Protein AF-A0A4Y7NKG2-F1 (afdb_monomer_lite)

Radius of gyration: 45.67 Å; chains: 1; bounding box: 85×125×121 Å

Secondary structure (DSSP, 8-state):
-------SEEEEE-TTSSEEEEEEEPPGGGGS---HHHHHHHHHHHHHHTPPP----TTTTTSS-EEE--SSSSS-SSEEE--SSSTTTT-B-SSTTSTT-PPSSPPPTTS-------HHHHHHHHHHHHHHHT-HHHHHHTT---TT---SSEEE-GGGGG---HHHHHHHHHHTT-HHHHHHHHHT-EEPPGGGGGGT--EE----PEEEESS-SSHHHHHHTSTT-EEEEGGG--HHHHSGGG-----EEEEHHHHHHHHHHH--SSS--SSSTT--PPPPS-S---HHHHHT-HHHHTTPPPP-----PPPP---TTT-HHHHHHH-TTHHHHHHHHHHHHHHHHHHHHHHHHHHTT-PPP--------------------PPP--------------------------PPPPPPPPPPPPPPPPPPPPPPP----------------

Foldseek 3Di:
DAPDDDDQKDFAAELLRDGPPDIDGFAQLLVFDADLPLLLVVLVQVVLAPDDFDWDDPCFQVPADWAFPDDDPPDDRATFGDDDDDPRGRAGTQDCPGDRHDHDPTRDRPDPSHDDDDPVSQVSSLSNQNNLQQDPVLQVVVPQDCPPQPHGPAEYEQVLLQDAALVSVQSSCVSRVQVVRLVQQVVQKDFDPDPVCVVPNGIDTEAGEEEEEADHNRNQVNQVVRGNYHYDYLLGDDSCNSAPNSRGHHNYYYYPVSSNCVCLQQNHQVGGHVNDPPHHGDDDPDSYPPVVCVCPDPVNVVPDDDDDPDDDDDDDQDDCVVDVVSVCVVPVCVVVVVVVVVVVVVVVVVVVVVVVCVVVPPDDDDDDDDDDDDDDDDDDDDDDDDDDDDDDDDDDDDDDDDDDDDDDDDDDDDDDDDDDDDDDDDDDDDDDDDDDDDDDDDDDDDDDDDDDD

Structure (mmCIF, N/CA/C/O backbone):
data_AF-A0A4Y7NKG2-F1
#
_entry.id   AF-A0A4Y7NKG2-F1
#
loop_
_atom_site.group_PDB
_atom_site.id
_atom_site.type_symbol
_atom_site.label_atom_id
_atom_site.label_alt_id
_atom_site.label_comp_id
_atom_site.label_asym_id
_atom_site.label_entity_id
_atom_site.label_seq_id
_atom_site.pdbx_PDB_ins_code
_atom_site.Cartn_x
_atom_site.Cartn_y
_atom_site.Cartn_z
_atom_site.occupancy
_atom_site.B_iso_or_equiv
_atom_site.auth_seq_id
_atom_site.auth_comp_id
_atom_site.auth_asym_id
_atom_site.auth_atom_id
_atom_site.pdbx_PDB_model_num
ATOM 1 N N . MET A 1 1 ? -24.893 -8.792 -10.556 1.00 51.94 1 MET A N 1
ATOM 2 C CA . MET A 1 1 ? -24.171 -8.690 -9.262 1.00 51.94 1 MET A CA 1
ATOM 3 C C . MET A 1 1 ? -22.980 -9.637 -9.296 1.00 51.94 1 MET A C 1
ATOM 5 O O . MET A 1 1 ? -23.142 -10.726 -9.836 1.00 51.94 1 MET A O 1
ATOM 9 N N . SER A 1 2 ? -21.803 -9.256 -8.782 1.00 54.69 2 SER A N 1
ATOM 10 C CA . SER A 1 2 ? -20.696 -10.218 -8.658 1.00 54.69 2 SER A CA 1
ATOM 11 C C . SER A 1 2 ? -21.091 -11.324 -7.686 1.00 54.69 2 SER A C 1
ATOM 13 O O . SER A 1 2 ? -21.506 -11.067 -6.556 1.00 54.69 2 SER A O 1
ATOM 15 N N . LYS A 1 3 ? -20.939 -12.570 -8.122 1.00 62.66 3 LYS A N 1
ATOM 16 C CA . LYS A 1 3 ? -21.011 -13.767 -7.290 1.00 62.66 3 LYS A CA 1
ATOM 17 C C . LYS A 1 3 ? -19.651 -13.968 -6.611 1.00 62.66 3 LYS A C 1
ATOM 19 O O . LYS A 1 3 ? -18.990 -14.978 -6.822 1.00 62.66 3 LYS A O 1
ATOM 24 N N . VAL A 1 4 ? -19.201 -12.980 -5.832 1.00 64.69 4 VAL A N 1
ATOM 25 C CA . VAL A 1 4 ? -18.080 -13.206 -4.908 1.00 64.69 4 VAL A CA 1
ATOM 26 C C . VAL A 1 4 ? -18.600 -14.118 -3.801 1.00 64.69 4 VAL A C 1
ATOM 28 O O . VAL A 1 4 ? -19.585 -13.781 -3.139 1.00 64.69 4 VAL A O 1
ATOM 31 N N . VAL A 1 5 ? -17.957 -15.272 -3.622 1.00 65.31 5 VAL A N 1
ATOM 32 C CA . VAL A 1 5 ? -18.243 -16.187 -2.515 1.00 65.31 5 VAL A CA 1
ATOM 33 C C . VAL A 1 5 ? -17.792 -15.499 -1.232 1.00 65.31 5 VAL A C 1
ATOM 35 O O . VAL A 1 5 ? -16.602 -15.324 -0.993 1.00 65.31 5 VAL A O 1
ATOM 38 N N . ALA A 1 6 ? -18.753 -15.044 -0.437 1.00 71.50 6 ALA A N 1
ATOM 39 C CA . ALA A 1 6 ? -18.501 -14.425 0.853 1.00 71.50 6 ALA A CA 1
ATOM 40 C C . ALA A 1 6 ? -19.574 -14.884 1.837 1.00 71.50 6 ALA A C 1
ATOM 42 O O . ALA A 1 6 ? -20.732 -15.063 1.443 1.00 71.50 6 ALA A O 1
ATOM 43 N N . ARG A 1 7 ? -19.194 -15.056 3.107 1.00 74.38 7 ARG A N 1
ATOM 44 C CA . ARG A 1 7 ? -20.141 -15.413 4.166 1.00 74.38 7 ARG A CA 1
ATOM 45 C C . ARG A 1 7 ? -21.181 -14.291 4.289 1.00 74.38 7 ARG A C 1
ATOM 47 O O . ARG A 1 7 ? -20.794 -13.128 4.403 1.00 74.38 7 ARG A O 1
ATOM 54 N N . PRO A 1 8 ? -22.486 -14.589 4.188 1.00 83.75 8 PRO A N 1
ATOM 55 C CA . PRO A 1 8 ? -23.516 -13.553 4.211 1.00 83.75 8 PRO A CA 1
ATOM 56 C C . PRO A 1 8 ? -23.693 -12.937 5.604 1.00 83.75 8 PRO A C 1
ATOM 58 O O . PRO A 1 8 ? -24.026 -11.758 5.698 1.00 83.75 8 PRO A O 1
ATOM 61 N N . LEU A 1 9 ? -23.438 -13.718 6.655 1.00 91.62 9 LEU A N 1
ATOM 62 C CA . LEU A 1 9 ? -23.494 -13.321 8.057 1.00 91.62 9 LEU A CA 1
ATOM 63 C C . LEU A 1 9 ? -22.098 -13.463 8.668 1.00 91.62 9 LEU A C 1
ATOM 65 O O . LEU A 1 9 ? -21.391 -14.422 8.360 1.00 91.62 9 LEU A O 1
ATOM 69 N N . ILE A 1 10 ? -21.728 -12.503 9.508 1.00 93.19 10 ILE A N 1
ATOM 70 C CA . ILE A 1 10 ? -20.473 -12.456 10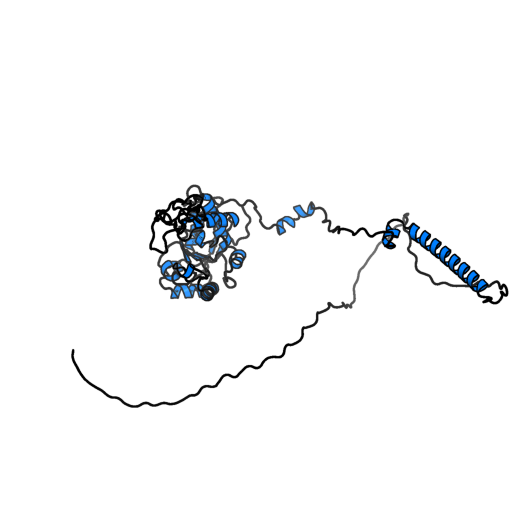.260 1.00 93.19 10 ILE A CA 1
ATOM 71 C C . ILE A 1 10 ? -20.814 -12.535 11.746 1.00 93.19 10 ILE A C 1
ATOM 73 O O . ILE A 1 10 ? -21.744 -11.855 12.193 1.00 93.19 10 ILE A O 1
ATOM 77 N N . SER A 1 11 ? -20.061 -13.320 12.512 1.00 94.88 11 SER A N 1
ATOM 78 C CA . SER A 1 11 ? -20.222 -13.389 13.963 1.00 94.88 11 SER A CA 1
ATOM 79 C C . SER A 1 11 ? -19.555 -12.193 14.645 1.00 94.88 11 SER A C 1
ATOM 81 O O . SER A 1 11 ? -18.452 -11.779 14.285 1.00 94.88 11 SER A O 1
ATOM 83 N N . VAL A 1 12 ? -20.218 -11.628 15.654 1.00 95.69 12 VAL A N 1
ATOM 84 C CA . VAL A 1 12 ? -19.619 -10.603 16.516 1.00 95.69 12 VAL A CA 1
ATOM 85 C C . VAL A 1 12 ? -18.913 -11.293 17.683 1.00 95.69 12 VAL A C 1
ATOM 87 O O . VAL A 1 12 ? -19.439 -12.233 18.277 1.00 95.69 12 VAL A O 1
ATOM 90 N N . TYR A 1 13 ? -17.702 -10.840 18.006 1.00 95.50 13 TYR A N 1
ATOM 91 C CA . TYR A 1 13 ? -16.922 -11.357 19.129 1.00 95.50 13 TYR A CA 1
ATOM 92 C C . TYR A 1 13 ? -16.987 -10.414 20.330 1.00 95.50 13 TYR A C 1
ATOM 94 O O . TYR A 1 13 ? -16.831 -9.195 20.203 1.00 95.50 13 TYR A O 1
ATOM 102 N N . ASN A 1 14 ? -17.184 -10.985 21.514 1.00 93.25 14 ASN A N 1
ATOM 103 C CA . ASN A 1 14 ? -17.139 -10.256 22.775 1.00 93.25 14 ASN A CA 1
ATOM 104 C C . ASN A 1 14 ? -15.682 -9.946 23.195 1.00 93.25 14 ASN A C 1
ATOM 106 O O . ASN A 1 14 ? -14.704 -10.384 22.584 1.00 93.25 14 ASN A O 1
ATOM 110 N N . GLU A 1 15 ? -15.511 -9.224 24.302 1.00 89.19 15 GLU A N 1
ATOM 111 C CA . GLU A 1 15 ? -14.191 -8.886 24.862 1.00 89.19 15 GLU A CA 1
ATOM 112 C C . GLU A 1 15 ? -13.377 -10.096 25.363 1.00 89.19 15 GLU A C 1
ATOM 114 O O . GLU A 1 15 ? -12.174 -9.997 25.643 1.00 89.19 15 GLU A O 1
ATOM 119 N N . LYS A 1 16 ? -14.039 -11.245 25.528 1.00 89.62 16 LYS A N 1
ATOM 120 C CA . LYS A 1 16 ? -13.424 -12.523 25.894 1.00 89.62 16 LYS A CA 1
ATOM 121 C C . LYS A 1 16 ? -12.975 -13.333 24.667 1.00 89.62 16 LYS A C 1
ATOM 123 O O . LYS A 1 16 ? -12.284 -14.326 24.850 1.00 89.62 16 LYS A O 1
ATOM 128 N N . ALA A 1 17 ? -13.238 -12.835 23.453 1.00 88.19 17 ALA A N 1
ATOM 129 C CA . ALA A 1 17 ? -13.019 -13.501 22.166 1.00 88.19 17 ALA A CA 1
ATOM 130 C C . ALA A 1 17 ? -13.901 -14.738 21.924 1.00 88.19 17 ALA A C 1
ATOM 132 O O . ALA A 1 17 ? -13.540 -15.626 21.155 1.00 88.19 17 ALA A O 1
ATOM 133 N N . GLU A 1 18 ? -15.084 -14.756 22.527 1.00 91.62 18 GLU A N 1
ATOM 134 C CA . GLU A 1 18 ? -16.147 -15.721 22.249 1.00 91.62 18 GLU A CA 1
ATOM 135 C C . GLU A 1 18 ? -17.194 -15.067 21.339 1.00 91.62 18 GLU A C 1
ATOM 137 O O . GLU A 1 18 ? -17.365 -13.842 21.357 1.00 91.62 18 GLU A O 1
ATOM 142 N N . ALA A 1 19 ? -17.905 -15.867 20.545 1.00 91.12 19 ALA A N 1
ATOM 143 C CA . ALA A 1 19 ? -19.021 -15.364 19.752 1.00 91.12 19 ALA A CA 1
ATOM 144 C C . ALA A 1 19 ? -20.130 -14.863 20.692 1.00 91.12 19 ALA A C 1
ATOM 146 O O . ALA A 1 19 ? -20.600 -15.606 21.548 1.00 91.12 19 ALA A O 1
ATOM 147 N N . SER A 1 20 ? -20.570 -13.613 20.538 1.00 88.12 20 SER A N 1
ATOM 148 C CA . SER A 1 20 ? -21.609 -13.010 21.388 1.00 88.12 20 SER A CA 1
ATOM 149 C C . SER A 1 20 ? -23.021 -13.531 21.106 1.00 88.12 20 SER A C 1
ATOM 151 O O . SER A 1 20 ? -23.968 -13.074 21.737 1.00 88.12 20 SER A O 1
ATOM 153 N N . GLY A 1 21 ? -23.187 -14.426 20.128 1.00 87.50 21 GLY A N 1
ATOM 154 C CA . GLY A 1 21 ? -24.488 -14.867 19.614 1.00 87.50 21 GLY A CA 1
ATOM 155 C C . GLY A 1 21 ? -25.137 -13.872 18.644 1.00 87.50 21 GLY A C 1
ATOM 156 O O . GLY A 1 21 ? -26.038 -14.244 17.900 1.00 87.50 21 GLY A O 1
ATOM 157 N N . THR A 1 22 ? -24.648 -12.630 18.582 1.00 92.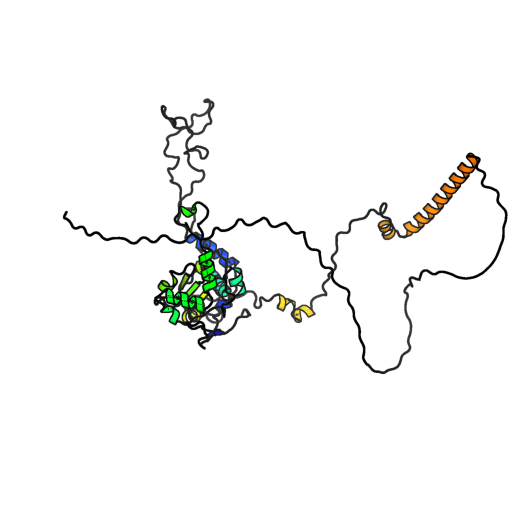44 22 THR A N 1
ATOM 158 C CA . THR A 1 22 ? -25.096 -11.635 17.605 1.00 92.44 22 THR A CA 1
ATOM 159 C C . THR A 1 22 ? -24.372 -11.809 16.270 1.00 92.44 22 THR A C 1
ATOM 161 O O . THR A 1 22 ? -23.159 -12.037 16.204 1.00 92.44 22 THR A O 1
ATOM 164 N N . THR A 1 23 ? -25.128 -11.696 15.180 1.00 93.62 23 THR A N 1
ATOM 165 C CA . THR A 1 23 ? -24.604 -11.780 13.813 1.00 93.62 23 THR A CA 1
ATOM 166 C C . THR A 1 23 ? -24.937 -10.523 13.033 1.00 93.62 23 THR A C 1
ATOM 168 O O . THR A 1 23 ? -26.054 -10.016 13.120 1.00 93.62 23 THR A O 1
ATOM 171 N N . VAL A 1 24 ? -23.997 -10.056 12.214 1.00 93.88 24 VAL A N 1
ATOM 172 C CA . VAL A 1 24 ? -24.190 -8.897 11.338 1.00 93.88 24 VAL A CA 1
ATOM 173 C C . VAL A 1 24 ? -24.104 -9.328 9.882 1.00 93.88 24 VAL A C 1
ATOM 175 O O . VAL A 1 24 ? -23.218 -10.088 9.492 1.00 93.88 24 VAL A O 1
ATOM 178 N N . GLN A 1 25 ? -25.008 -8.816 9.049 1.00 92.81 25 GLN A N 1
ATOM 179 C CA . GLN A 1 25 ? -24.950 -9.035 7.609 1.00 92.81 25 GLN A CA 1
ATOM 180 C C . GLN A 1 25 ? -23.698 -8.386 7.005 1.00 92.81 25 GLN A C 1
ATOM 182 O O . GLN A 1 25 ? -23.431 -7.204 7.227 1.00 92.81 25 GLN A O 1
ATOM 187 N N . LEU A 1 26 ? -22.967 -9.137 6.176 1.00 92.88 26 LEU A N 1
ATOM 188 C CA . LEU A 1 26 ? -21.794 -8.640 5.463 1.00 92.88 26 LEU A CA 1
ATOM 189 C C . LEU A 1 26 ? -22.171 -7.446 4.563 1.00 92.88 26 LEU A C 1
ATOM 191 O O . LEU A 1 26 ? -22.958 -7.612 3.621 1.00 92.88 26 LEU A O 1
ATOM 195 N N . PRO A 1 27 ? -21.577 -6.256 4.779 1.00 94.25 27 PRO A N 1
ATOM 196 C CA . PRO A 1 27 ? -21.833 -5.092 3.939 1.00 94.25 27 PRO A CA 1
ATOM 197 C C . PRO A 1 27 ? -21.472 -5.327 2.468 1.00 94.25 27 PRO A C 1
ATOM 199 O O . PRO A 1 27 ? -20.455 -5.952 2.153 1.00 94.25 27 PRO A O 1
ATOM 202 N N . ALA A 1 28 ? -22.252 -4.750 1.546 1.00 92.50 28 ALA A N 1
ATOM 203 C CA . ALA A 1 28 ? -22.070 -4.956 0.103 1.00 92.50 28 ALA A CA 1
ATOM 204 C C . ALA A 1 28 ? -20.674 -4.531 -0.399 1.00 92.50 28 ALA A C 1
ATOM 206 O O . ALA A 1 28 ? -20.153 -5.099 -1.358 1.00 92.50 28 ALA A O 1
ATOM 207 N N . ILE A 1 29 ? -20.030 -3.584 0.291 1.00 94.06 29 ILE A N 1
ATOM 208 C CA . ILE A 1 29 ? -18.673 -3.118 -0.018 1.00 94.06 29 ILE A CA 1
ATOM 209 C C . ILE A 1 29 ? -17.606 -4.209 0.046 1.00 94.06 29 ILE A C 1
ATOM 211 O O . ILE A 1 29 ? -16.628 -4.118 -0.690 1.00 94.06 29 ILE A O 1
ATOM 215 N N . PHE A 1 30 ? -17.794 -5.264 0.842 1.00 94.06 30 PHE A N 1
ATOM 216 C CA . PHE A 1 30 ? -16.844 -6.378 0.876 1.00 94.06 30 PHE A CA 1
ATOM 217 C C . PHE A 1 30 ? -16.880 -7.244 -0.388 1.00 94.06 30 PHE A C 1
ATOM 219 O O . PHE A 1 30 ? -15.928 -7.963 -0.669 1.00 94.06 30 PHE A O 1
ATOM 226 N N . LYS A 1 31 ? -17.951 -7.136 -1.181 1.00 92.06 31 LYS A N 1
ATOM 227 C CA . LYS A 1 31 ? -18.111 -7.819 -2.472 1.00 92.06 31 LYS A CA 1
ATOM 228 C C . LYS A 1 31 ? -17.727 -6.925 -3.664 1.00 92.06 31 LYS A C 1
ATOM 230 O O . LYS A 1 31 ? -17.873 -7.339 -4.817 1.00 92.06 31 LYS A O 1
ATOM 235 N N . ALA A 1 32 ? -17.266 -5.698 -3.404 1.00 92.94 32 ALA A N 1
ATOM 236 C CA . ALA A 1 32 ? -16.838 -4.763 -4.437 1.00 92.94 32 ALA A CA 1
ATOM 237 C C . ALA A 1 32 ? -15.616 -5.298 -5.215 1.00 92.94 32 ALA A C 1
ATOM 239 O O . ALA A 1 32 ? -14.788 -6.012 -4.647 1.00 92.94 32 ALA A O 1
ATOM 240 N N . PRO A 1 33 ? -15.459 -4.936 -6.502 1.00 94.12 33 PRO A N 1
ATOM 241 C CA . PRO A 1 33 ? -14.293 -5.329 -7.287 1.00 94.12 33 PRO A CA 1
ATOM 242 C C . PRO A 1 33 ? -12.985 -4.821 -6.664 1.00 94.12 33 PRO A C 1
ATOM 244 O O . PRO A 1 33 ? -12.843 -3.646 -6.302 1.00 94.12 33 PRO A O 1
ATOM 247 N N . ILE A 1 34 ? -11.997 -5.709 -6.577 1.00 95.38 34 ILE A N 1
ATOM 248 C CA . ILE A 1 34 ? -10.660 -5.388 -6.074 1.00 95.38 34 ILE A CA 1
ATOM 249 C C . ILE A 1 34 ? -9.783 -4.981 -7.259 1.00 95.38 34 ILE A C 1
ATOM 251 O O . ILE A 1 34 ? -9.402 -5.818 -8.071 1.00 95.38 34 ILE A O 1
ATOM 255 N N . ARG A 1 35 ? -9.453 -3.686 -7.349 1.00 96.06 35 ARG A N 1
ATOM 256 C CA . ARG A 1 35 ? -8.561 -3.125 -8.374 1.00 96.06 35 ARG A CA 1
ATOM 257 C C . ARG A 1 35 ? -7.248 -2.622 -7.766 1.00 96.06 35 ARG A C 1
ATOM 259 O O . ARG A 1 35 ? -7.181 -1.462 -7.342 1.00 96.06 35 ARG A O 1
ATOM 266 N N . PRO A 1 36 ? -6.207 -3.472 -7.674 1.00 96.62 36 PRO A N 1
ATOM 267 C CA . PRO A 1 36 ? -4.932 -3.088 -7.066 1.00 96.62 36 PRO A CA 1
ATOM 268 C C . PRO A 1 36 ? -4.213 -1.980 -7.849 1.00 96.62 36 PRO A C 1
ATOM 270 O O . PRO A 1 36 ? -3.510 -1.165 -7.260 1.00 96.62 36 PRO A O 1
ATOM 273 N N . ASP A 1 37 ? -4.442 -1.896 -9.157 1.00 97.50 37 ASP A N 1
ATOM 274 C CA . ASP A 1 37 ? -3.932 -0.855 -10.045 1.00 97.50 37 ASP A CA 1
ATOM 275 C C . ASP A 1 37 ? -4.480 0.541 -9.689 1.00 97.50 37 ASP A C 1
ATOM 277 O O . ASP A 1 37 ? -3.700 1.477 -9.494 1.00 97.50 37 ASP A O 1
ATOM 281 N N . ILE A 1 38 ? -5.802 0.676 -9.491 1.00 97.38 38 ILE A N 1
ATOM 282 C CA . ILE A 1 38 ? -6.415 1.931 -9.015 1.00 97.38 38 ILE A CA 1
ATOM 283 C C . ILE A 1 38 ? -5.901 2.270 -7.620 1.00 97.38 38 ILE A C 1
ATOM 285 O O . ILE A 1 38 ? -5.579 3.429 -7.349 1.00 97.38 38 ILE A O 1
ATOM 289 N N . VAL A 1 39 ? -5.833 1.282 -6.724 1.00 98.19 39 VAL A N 1
ATOM 290 C CA . VAL A 1 39 ? -5.363 1.501 -5.350 1.00 98.19 39 VAL A CA 1
ATOM 291 C C . VAL A 1 39 ? -3.943 2.053 -5.351 1.00 98.19 39 VAL A C 1
ATOM 293 O O . VAL A 1 39 ? -3.689 3.063 -4.693 1.00 98.19 39 VAL A O 1
ATOM 296 N N . ASN A 1 40 ? -3.039 1.445 -6.119 1.00 98.12 40 ASN A N 1
ATOM 297 C CA . ASN A 1 40 ? -1.657 1.891 -6.219 1.00 98.12 40 ASN A CA 1
ATOM 298 C C . ASN A 1 40 ? -1.558 3.298 -6.830 1.00 98.12 40 ASN A C 1
ATOM 300 O O . ASN A 1 40 ? -0.906 4.174 -6.256 1.00 98.12 40 ASN A O 1
ATOM 304 N N . PHE A 1 41 ? -2.275 3.551 -7.931 1.00 98.06 41 PHE A N 1
ATOM 305 C CA . PHE A 1 41 ? -2.319 4.865 -8.573 1.00 98.06 41 PHE A CA 1
ATOM 306 C C . PHE A 1 41 ? -2.778 5.953 -7.594 1.00 98.06 41 PHE A C 1
ATOM 308 O O . PHE A 1 41 ? -2.068 6.933 -7.359 1.00 98.06 41 PHE A O 1
ATOM 315 N N . VAL A 1 42 ? -3.933 5.766 -6.950 1.00 98.12 42 VAL A N 1
ATOM 316 C CA . VAL A 1 42 ? -4.480 6.739 -5.995 1.00 98.12 42 VAL A CA 1
ATOM 317 C C . VAL A 1 42 ? -3.554 6.903 -4.790 1.00 98.12 42 VAL A C 1
ATOM 319 O O . VAL A 1 42 ? -3.317 8.033 -4.357 1.00 98.12 42 VAL A O 1
ATOM 322 N N . HIS A 1 43 ? -2.990 5.814 -4.259 1.00 97.94 43 HIS A N 1
ATOM 323 C CA . HIS A 1 43 ? -2.056 5.866 -3.136 1.00 97.94 43 HIS A CA 1
ATOM 324 C C . HIS A 1 43 ? -0.814 6.705 -3.474 1.00 97.94 43 HIS A C 1
ATOM 326 O O . HIS A 1 43 ? -0.428 7.572 -2.683 1.00 97.94 43 HIS A O 1
ATOM 332 N N . GLN A 1 44 ? -0.225 6.514 -4.658 1.00 97.12 44 GLN A N 1
ATOM 333 C CA . GLN A 1 44 ? 0.921 7.295 -5.126 1.00 97.12 44 GLN A CA 1
ATOM 334 C C . GLN A 1 44 ? 0.586 8.792 -5.191 1.00 97.12 44 GLN A C 1
ATOM 336 O O . GLN A 1 44 ? 1.321 9.616 -4.636 1.00 97.12 44 GLN A O 1
ATOM 341 N N . GLN A 1 45 ? -0.553 9.150 -5.794 1.00 96.94 45 GLN A N 1
ATOM 342 C CA . GLN A 1 45 ? -0.996 10.544 -5.881 1.00 96.94 45 GLN A CA 1
ATOM 343 C C . GLN A 1 45 ? -1.257 11.150 -4.490 1.00 96.94 45 GLN A C 1
ATOM 345 O O . GLN A 1 45 ? -0.792 12.248 -4.182 1.00 96.94 45 GLN A O 1
ATOM 350 N N . MET A 1 46 ? -1.919 10.410 -3.593 1.00 96.56 46 MET A N 1
ATOM 351 C CA . MET A 1 46 ? -2.151 10.853 -2.214 1.00 96.56 46 MET A CA 1
ATOM 352 C C . MET A 1 46 ? -0.842 11.016 -1.432 1.00 96.56 46 MET A C 1
ATOM 354 O O . MET A 1 46 ? -0.741 11.899 -0.577 1.00 96.56 46 MET A O 1
ATOM 358 N N . SER A 1 47 ? 0.159 10.167 -1.677 1.00 95.94 47 SER A N 1
ATOM 359 C CA . SER A 1 47 ? 1.479 10.253 -1.041 1.00 95.94 47 SER A CA 1
ATOM 360 C C . SER A 1 47 ? 2.236 11.512 -1.460 1.00 95.94 47 SER A C 1
ATOM 362 O O . SER A 1 47 ? 2.916 12.119 -0.634 1.00 95.94 47 SER A O 1
ATOM 364 N N . MET A 1 48 ? 2.083 11.946 -2.714 1.00 96.06 48 MET A N 1
ATOM 365 C CA . MET A 1 48 ? 2.667 13.202 -3.187 1.00 96.06 48 MET A CA 1
ATOM 366 C C . MET A 1 48 ? 2.072 14.427 -2.476 1.00 96.06 48 MET A C 1
ATOM 368 O O . MET A 1 48 ? 2.813 15.347 -2.144 1.00 96.06 48 MET A O 1
ATOM 372 N N . ASN A 1 49 ? 0.785 14.388 -2.117 1.00 96.31 49 ASN A N 1
ATOM 373 C CA . ASN A 1 49 ? 0.103 15.507 -1.450 1.00 96.31 49 ASN A CA 1
ATOM 374 C C . ASN A 1 49 ? 0.571 15.781 -0.013 1.00 96.31 49 ASN A C 1
ATOM 376 O O . ASN A 1 49 ? 0.371 16.882 0.480 1.00 96.31 49 ASN A O 1
ATOM 380 N N . SER A 1 50 ? 1.195 14.810 0.664 1.00 93.50 50 SER A N 1
ATOM 381 C CA . SER A 1 50 ? 1.740 14.999 2.021 1.00 93.50 50 SER A CA 1
ATOM 382 C C . SER A 1 50 ? 3.198 15.467 2.038 1.00 93.50 50 SER A C 1
ATOM 384 O O . SER A 1 50 ? 3.838 15.439 3.085 1.00 93.50 50 SER A O 1
ATOM 386 N N . ARG A 1 51 ? 3.775 15.804 0.881 1.00 94.31 51 ARG A N 1
ATOM 387 C CA . ARG A 1 51 ? 5.166 16.258 0.799 1.00 94.31 51 ARG A CA 1
ATOM 388 C C . ARG A 1 51 ? 5.251 17.749 1.109 1.00 94.31 51 ARG A C 1
ATOM 390 O O . ARG A 1 51 ? 4.466 18.529 0.583 1.00 94.31 51 ARG A O 1
ATOM 397 N N . HIS A 1 52 ? 6.264 18.130 1.879 1.00 94.25 52 HIS A N 1
ATOM 398 C CA . HIS A 1 52 ? 6.652 19.529 2.028 1.00 94.25 52 HIS A CA 1
ATOM 399 C C . HIS A 1 52 ? 7.555 19.945 0.854 1.00 94.25 52 HIS A C 1
ATOM 401 O O . HIS A 1 52 ? 8.473 19.182 0.514 1.00 94.25 52 HIS A O 1
ATOM 407 N N . PRO A 1 53 ? 7.305 21.109 0.224 1.00 95.94 53 PRO A N 1
ATOM 408 C CA . PRO A 1 53 ? 8.206 21.682 -0.766 1.00 95.94 53 PRO A CA 1
ATOM 409 C C . PRO A 1 53 ? 9.612 21.877 -0.198 1.00 95.94 53 PRO A C 1
ATOM 411 O O . PRO A 1 53 ? 9.782 22.202 0.974 1.00 95.94 53 PRO A O 1
ATOM 414 N N . TYR A 1 54 ? 10.621 21.686 -1.039 1.00 96.00 54 TYR A N 1
ATOM 415 C CA . TYR A 1 54 ? 12.006 22.017 -0.722 1.00 96.00 54 TYR A CA 1
ATOM 416 C C . TYR A 1 54 ? 12.678 22.603 -1.960 1.00 96.00 54 TYR A C 1
ATOM 418 O O . TYR A 1 54 ? 12.397 22.183 -3.086 1.00 96.00 54 TYR A O 1
ATOM 426 N N . ALA A 1 55 ? 13.562 23.567 -1.737 1.00 97.25 55 ALA A N 1
ATOM 427 C CA . ALA A 1 55 ? 14.296 24.272 -2.772 1.00 97.25 55 ALA A CA 1
ATOM 428 C C . ALA A 1 55 ? 15.699 24.624 -2.267 1.00 97.25 55 ALA A C 1
ATOM 430 O O . ALA A 1 55 ? 15.952 24.608 -1.061 1.00 97.25 55 ALA A O 1
ATOM 431 N N . VAL A 1 56 ? 16.604 24.930 -3.194 1.00 96.31 56 VAL A N 1
ATOM 432 C CA . VAL A 1 56 ? 17.893 25.549 -2.862 1.00 96.31 56 VAL A CA 1
ATOM 433 C C . VAL A 1 56 ? 17.705 27.063 -2.800 1.00 96.31 56 VAL A C 1
ATOM 435 O O . VAL A 1 56 ? 16.780 27.587 -3.421 1.00 96.31 56 VAL A O 1
ATOM 438 N N . SER A 1 57 ? 18.569 27.765 -2.064 1.00 95.56 57 SER A N 1
ATOM 439 C CA . SER A 1 57 ? 18.547 29.232 -2.064 1.00 95.56 57 SER A CA 1
ATOM 440 C C . SER A 1 57 ? 18.782 29.758 -3.479 1.00 95.56 57 SER A C 1
ATOM 442 O O . SER A 1 57 ? 19.682 29.295 -4.178 1.00 95.56 57 SER A O 1
ATOM 444 N N . GLU A 1 58 ? 17.982 30.734 -3.898 1.00 93.44 58 GLU A N 1
ATOM 445 C CA . GLU A 1 58 ? 18.082 31.336 -5.228 1.00 93.44 58 GLU A CA 1
ATOM 446 C C . GLU A 1 58 ? 19.412 32.063 -5.447 1.00 93.44 58 GLU A C 1
ATOM 448 O O . GLU A 1 58 ? 19.972 32.016 -6.538 1.00 93.44 58 GLU A O 1
ATOM 453 N N . LYS A 1 59 ? 19.961 32.661 -4.385 1.00 94.25 59 LYS A N 1
ATOM 454 C CA . LYS A 1 59 ? 21.245 33.373 -4.419 1.00 94.25 59 LYS A CA 1
ATOM 455 C C . LYS A 1 59 ? 22.454 32.436 -4.285 1.00 94.25 59 LYS A C 1
ATOM 457 O O . LYS A 1 59 ? 23.593 32.897 -4.342 1.00 94.25 59 LYS A O 1
ATOM 462 N N . ALA A 1 60 ? 22.247 31.130 -4.089 1.00 94.81 60 ALA A N 1
ATOM 463 C CA . ALA A 1 60 ? 23.344 30.184 -3.902 1.00 94.81 60 ALA A CA 1
ATOM 464 C C . ALA A 1 60 ? 24.250 30.136 -5.140 1.00 94.81 60 ALA A C 1
ATOM 466 O O . ALA A 1 60 ? 23.784 29.933 -6.260 1.00 94.81 60 ALA A O 1
ATOM 467 N N . GLY A 1 61 ? 25.553 30.325 -4.928 1.00 93.69 61 GLY A N 1
ATOM 468 C CA . GLY A 1 61 ? 26.539 30.368 -6.006 1.00 93.69 61 GLY A CA 1
ATOM 469 C C . GLY A 1 61 ? 26.497 31.641 -6.855 1.00 93.69 61 GLY A C 1
ATOM 470 O O . GLY A 1 61 ? 27.278 31.721 -7.792 1.00 93.69 61 GLY A O 1
ATOM 471 N N . HIS A 1 62 ? 25.638 32.619 -6.528 1.00 93.88 62 HIS A N 1
ATOM 472 C CA . HIS A 1 62 ? 25.497 33.914 -7.214 1.00 93.88 62 HIS A CA 1
ATOM 473 C C . HIS A 1 62 ? 25.988 35.122 -6.408 1.00 93.88 62 HIS A C 1
ATOM 475 O O . HIS A 1 62 ? 26.015 36.231 -6.924 1.00 93.88 62 HIS A O 1
ATOM 481 N N . GLN A 1 63 ? 26.375 34.919 -5.150 1.00 93.69 63 GLN A N 1
ATOM 482 C CA . GLN A 1 63 ? 26.814 35.991 -4.248 1.00 93.69 63 GLN A CA 1
ATOM 483 C C . GLN A 1 63 ? 28.192 36.563 -4.610 1.00 93.69 63 GLN A C 1
ATOM 485 O O . GLN A 1 63 ? 28.527 37.666 -4.199 1.00 93.69 63 GLN A O 1
ATOM 490 N N . THR A 1 64 ? 29.012 35.801 -5.335 1.00 92.69 64 THR A N 1
ATOM 491 C CA . THR A 1 64 ? 30.378 36.195 -5.693 1.00 92.69 64 THR A CA 1
ATOM 492 C C . THR A 1 64 ? 30.371 37.024 -6.972 1.00 92.69 64 THR A C 1
ATOM 494 O O . THR A 1 64 ? 29.763 36.584 -7.942 1.00 92.69 64 THR A O 1
ATOM 497 N N . SER A 1 65 ? 31.064 38.166 -7.007 1.00 93.81 65 SER A N 1
ATOM 498 C CA . SER A 1 65 ? 31.322 38.902 -8.250 1.00 93.81 65 SER A CA 1
ATOM 499 C C . SER A 1 65 ? 32.449 38.222 -9.032 1.00 93.81 65 SER A C 1
ATOM 501 O O . SER A 1 65 ? 33.551 37.995 -8.523 1.00 93.81 65 SER A O 1
ATOM 503 N N . ALA A 1 66 ? 32.157 37.816 -10.264 1.00 94.81 66 ALA A N 1
ATOM 504 C CA . ALA A 1 66 ? 33.105 37.099 -11.101 1.00 94.81 66 ALA A CA 1
ATOM 505 C C . ALA A 1 66 ? 32.828 37.352 -12.579 1.00 94.81 66 ALA A C 1
ATOM 507 O O . ALA A 1 66 ? 31.683 37.324 -13.019 1.00 94.81 66 ALA A O 1
ATOM 508 N N . GLU A 1 67 ? 33.891 37.523 -13.352 1.00 93.94 67 GLU A N 1
ATOM 509 C CA . GLU A 1 67 ? 33.830 37.746 -14.796 1.00 93.94 67 GLU A CA 1
ATOM 510 C C . GLU A 1 67 ? 34.817 36.810 -15.488 1.00 93.94 67 GLU A C 1
ATOM 512 O O . GLU A 1 67 ? 35.809 36.374 -14.896 1.00 93.94 67 GLU A O 1
ATOM 517 N N . SER A 1 68 ? 34.520 36.428 -16.730 1.00 95.31 68 SER A N 1
ATOM 518 C CA . SER A 1 68 ? 35.452 35.607 -17.503 1.00 95.31 68 SER A CA 1
ATOM 519 C C . SER A 1 68 ? 36.634 36.459 -17.936 1.00 95.31 68 SER A C 1
ATOM 521 O O . SER A 1 68 ? 36.456 37.578 -18.403 1.00 95.31 68 SER A O 1
ATOM 523 N N . TRP A 1 69 ? 37.842 35.916 -17.828 1.00 92.88 69 TRP A N 1
ATOM 524 C CA . TRP A 1 69 ? 39.042 36.604 -18.302 1.00 92.88 69 TRP A CA 1
ATOM 525 C C . TRP A 1 69 ? 39.223 36.558 -19.826 1.00 92.88 69 TRP A C 1
ATOM 527 O O . TRP A 1 69 ? 40.203 37.102 -20.331 1.00 92.88 69 TRP A O 1
ATOM 537 N N . GLY A 1 70 ? 38.312 35.898 -20.549 1.00 91.94 70 GLY A N 1
ATOM 538 C CA . GLY A 1 70 ? 38.407 35.723 -21.995 1.00 91.94 70 GLY A CA 1
ATOM 539 C C . GLY A 1 70 ? 39.469 34.699 -22.404 1.00 91.94 70 GLY A C 1
ATOM 540 O O . GLY A 1 70 ? 39.816 33.785 -21.654 1.00 91.94 70 GLY A O 1
ATOM 541 N N . THR A 1 71 ? 39.939 34.807 -23.641 1.00 92.94 71 THR A N 1
ATOM 542 C CA . THR A 1 71 ? 41.022 33.985 -24.202 1.00 92.94 71 THR A CA 1
ATOM 543 C C . THR A 1 71 ? 42.403 34.569 -23.888 1.00 92.94 71 THR A C 1
ATOM 545 O O . THR A 1 71 ? 42.512 35.669 -23.359 1.00 92.94 71 THR A O 1
ATOM 548 N N . GLY A 1 72 ? 43.475 33.832 -24.202 1.00 92.06 72 GLY A N 1
ATOM 549 C CA . GLY A 1 72 ? 44.847 34.362 -24.142 1.00 92.06 72 GLY A CA 1
ATOM 550 C C . GLY A 1 72 ? 45.533 34.304 -22.773 1.00 92.06 72 GLY A C 1
ATOM 551 O O . GLY A 1 72 ? 46.635 34.813 -22.632 1.00 92.06 72 GLY A O 1
ATOM 552 N N . ARG A 1 73 ? 44.924 33.663 -21.763 1.00 86.88 73 ARG A N 1
ATOM 553 C CA . ARG A 1 73 ? 45.507 33.521 -20.411 1.00 86.88 73 ARG A CA 1
ATOM 554 C C . ARG A 1 73 ? 45.872 32.085 -20.015 1.00 86.88 73 ARG A C 1
ATOM 556 O O . ARG A 1 73 ? 45.977 31.811 -18.830 1.00 86.88 73 ARG A O 1
ATOM 563 N N . ALA A 1 74 ? 45.990 31.168 -20.984 1.00 93.06 74 ALA A N 1
ATOM 564 C CA . ALA A 1 74 ? 46.246 29.727 -20.776 1.00 93.06 74 ALA A CA 1
ATOM 565 C C . ALA A 1 74 ? 45.320 29.054 -19.734 1.00 93.06 74 ALA A C 1
ATOM 567 O O . ALA A 1 74 ? 45.683 28.096 -19.056 1.00 93.06 74 ALA A O 1
ATOM 568 N N . VAL A 1 75 ? 44.098 29.572 -19.589 1.00 91.81 75 VAL A N 1
ATOM 569 C CA . VAL A 1 75 ? 43.149 29.199 -18.541 1.00 91.81 75 VAL A CA 1
ATOM 570 C C . VAL A 1 75 ? 41.736 29.146 -19.138 1.00 91.81 75 VAL A C 1
ATOM 572 O O . VAL A 1 75 ? 41.395 29.924 -20.027 1.00 91.81 75 VAL A O 1
ATOM 575 N N . ALA A 1 76 ? 40.895 28.222 -18.657 1.00 93.12 76 ALA A N 1
ATOM 576 C CA . ALA A 1 76 ? 39.523 28.054 -19.146 1.00 93.12 76 ALA A CA 1
ATOM 577 C C . ALA A 1 76 ? 38.668 29.328 -18.988 1.00 93.12 76 ALA A C 1
ATOM 579 O O . ALA A 1 76 ? 38.747 30.008 -17.960 1.00 93.12 76 ALA A O 1
ATOM 580 N N . ARG A 1 77 ? 37.769 29.568 -19.957 1.00 95.50 77 ARG A N 1
ATOM 581 C CA . ARG A 1 77 ? 36.903 30.765 -20.097 1.00 95.50 77 ARG A CA 1
ATOM 582 C C . ARG A 1 77 ? 35.760 30.869 -19.067 1.00 95.50 77 ARG A C 1
ATOM 584 O O . ARG A 1 77 ? 34.775 31.567 -19.298 1.00 95.50 77 ARG A O 1
ATOM 591 N N . ILE A 1 78 ? 35.852 30.157 -17.949 1.00 95.75 78 ILE A N 1
ATOM 592 C CA . ILE A 1 78 ? 34.867 30.201 -16.861 1.00 95.75 78 ILE A CA 1
ATOM 593 C C . ILE A 1 78 ? 35.017 31.532 -16.098 1.00 95.75 78 ILE A C 1
ATOM 595 O O . ILE A 1 78 ? 36.153 31.970 -15.906 1.00 95.75 78 ILE A O 1
ATOM 599 N N . PRO A 1 79 ? 33.923 32.163 -15.626 1.00 96.19 79 PRO A N 1
ATOM 600 C CA . PRO A 1 79 ? 33.998 33.342 -14.765 1.00 96.19 79 PRO A CA 1
ATOM 601 C C . PRO A 1 79 ? 34.871 33.120 -13.527 1.00 96.19 79 PRO A C 1
ATOM 603 O O . PRO A 1 79 ? 34.743 32.095 -12.853 1.00 96.19 79 PRO A O 1
ATOM 606 N N . ARG A 1 80 ? 35.743 34.080 -13.208 1.00 95.31 80 ARG A N 1
ATOM 607 C CA . ARG A 1 80 ? 36.685 34.008 -12.083 1.00 95.31 80 ARG A CA 1
ATOM 608 C C . ARG A 1 80 ? 36.494 35.159 -11.113 1.00 95.31 80 ARG A C 1
ATOM 610 O O . ARG A 1 80 ? 36.181 36.277 -11.516 1.00 95.31 80 ARG A O 1
ATOM 617 N N . VAL A 1 81 ? 36.670 34.865 -9.826 1.00 95.81 81 VAL A N 1
ATOM 618 C CA . VAL A 1 81 ? 36.526 35.851 -8.744 1.00 95.81 81 VAL A CA 1
ATOM 619 C C . VAL A 1 81 ? 37.592 36.935 -8.884 1.00 95.81 81 VAL A C 1
ATOM 621 O O . VAL A 1 81 ? 38.775 36.620 -9.030 1.00 95.81 81 VAL A O 1
ATOM 624 N N . ARG A 1 82 ? 37.165 38.200 -8.842 1.00 92.75 82 ARG A N 1
ATOM 625 C CA . ARG A 1 82 ? 38.044 39.375 -8.945 1.00 92.75 82 ARG A CA 1
ATOM 626 C C . ARG A 1 82 ? 38.824 39.600 -7.637 1.00 92.75 82 ARG A C 1
ATOM 628 O O . ARG A 1 82 ? 38.417 39.122 -6.582 1.00 92.75 82 ARG A O 1
ATOM 635 N N . GLY A 1 83 ? 39.925 40.347 -7.711 1.00 91.81 83 GLY A N 1
ATOM 636 C CA . GLY A 1 83 ? 40.769 40.706 -6.562 1.00 91.81 83 GLY A CA 1
ATOM 637 C C . GLY A 1 83 ? 42.069 39.899 -6.466 1.00 91.81 83 GLY A C 1
ATOM 638 O O . GLY A 1 83 ? 42.407 39.134 -7.364 1.00 91.81 83 GLY A O 1
ATOM 639 N N . GLY A 1 84 ? 42.790 40.068 -5.356 1.00 93.56 84 GLY A N 1
ATOM 640 C CA . GLY A 1 84 ? 44.075 39.422 -5.051 1.00 93.56 84 GLY A CA 1
ATOM 641 C C . GLY A 1 84 ? 44.228 39.184 -3.544 1.00 93.56 84 GLY A C 1
ATOM 642 O O . GLY A 1 84 ? 43.323 39.517 -2.784 1.00 93.56 84 GLY A O 1
ATOM 643 N N . GLY A 1 85 ? 45.322 38.555 -3.109 1.00 92.69 85 GLY A N 1
ATOM 644 C CA . GLY A 1 85 ? 45.646 38.399 -1.679 1.00 92.69 85 GLY A CA 1
ATOM 645 C C . GLY A 1 85 ? 44.821 37.370 -0.891 1.00 92.69 85 GLY A C 1
ATOM 646 O O . GLY A 1 85 ? 45.047 37.199 0.300 1.00 92.69 85 GLY A O 1
ATOM 647 N N . THR A 1 86 ? 43.893 36.644 -1.527 1.00 94.25 86 THR A N 1
ATOM 648 C CA . THR A 1 86 ? 43.168 35.529 -0.892 1.00 94.25 86 THR A CA 1
ATOM 649 C C . THR A 1 86 ? 43.210 34.284 -1.766 1.00 94.25 86 THR A C 1
ATOM 651 O O . THR A 1 86 ? 43.206 34.375 -2.993 1.00 94.25 86 THR A O 1
ATOM 654 N N . HIS A 1 87 ? 43.141 33.100 -1.150 1.00 93.06 87 HIS A N 1
ATOM 655 C CA . HIS A 1 87 ? 43.059 31.831 -1.883 1.00 93.06 87 HIS A CA 1
ATOM 656 C C . HIS A 1 87 ? 41.810 31.708 -2.771 1.00 93.06 87 HIS A C 1
ATOM 658 O O . HIS A 1 87 ? 41.747 30.811 -3.611 1.00 93.06 87 HIS A O 1
ATOM 664 N N . ARG A 1 88 ? 40.794 32.562 -2.577 1.00 92.88 88 ARG A N 1
ATOM 665 C CA . ARG A 1 88 ? 39.556 32.548 -3.364 1.00 92.88 88 ARG A CA 1
ATOM 666 C C . ARG A 1 88 ? 39.675 33.347 -4.665 1.00 92.88 88 ARG A C 1
ATOM 668 O O . ARG A 1 88 ? 38.985 33.005 -5.629 1.00 92.88 88 ARG A O 1
ATOM 675 N N . SER A 1 89 ? 40.529 34.368 -4.704 1.00 93.50 89 SER A N 1
ATOM 676 C CA . SER A 1 89 ? 40.762 35.205 -5.884 1.00 93.50 89 SER A CA 1
ATOM 677 C C . SER A 1 89 ? 41.269 34.365 -7.065 1.00 93.50 89 SER A C 1
ATOM 679 O O . SER A 1 89 ? 42.073 33.452 -6.891 1.00 93.50 89 SER A O 1
ATOM 681 N N . GLY A 1 90 ? 40.757 34.613 -8.273 1.00 91.19 90 GLY A N 1
ATOM 682 C CA . GLY A 1 90 ? 41.131 33.867 -9.483 1.00 91.19 90 GLY A CA 1
ATOM 683 C C . GLY A 1 90 ? 40.520 32.463 -9.624 1.00 91.19 90 GLY A C 1
ATOM 684 O O . GLY A 1 90 ? 40.674 31.839 -10.677 1.00 91.19 90 GLY A O 1
ATOM 685 N N . GLN A 1 91 ? 39.783 31.950 -8.629 1.00 95.50 91 GLN A N 1
ATOM 686 C CA . GLN A 1 91 ? 39.071 30.669 -8.741 1.00 95.50 91 GLN A CA 1
ATOM 687 C C . GLN A 1 91 ? 37.804 30.778 -9.603 1.00 95.50 91 GLN A C 1
ATOM 689 O O . GLN A 1 91 ? 37.181 31.835 -9.679 1.00 95.50 91 GLN A O 1
ATOM 694 N N . GLY A 1 92 ? 37.386 29.662 -10.211 1.00 94.69 92 GLY A N 1
ATOM 695 C CA . GLY A 1 92 ? 36.141 29.584 -10.983 1.00 94.69 92 GLY A CA 1
ATOM 696 C C . GLY A 1 92 ? 34.883 29.782 -10.125 1.00 94.69 92 GLY A C 1
ATOM 697 O O . GLY A 1 92 ? 34.790 29.277 -8.999 1.00 94.69 92 GLY A O 1
ATOM 698 N N . ALA A 1 93 ? 33.901 30.494 -10.674 1.00 95.12 93 ALA A N 1
ATOM 699 C CA . ALA A 1 93 ? 32.631 30.839 -10.043 1.00 95.12 93 ALA A CA 1
ATOM 700 C C . ALA A 1 93 ? 31.445 30.645 -11.010 1.00 95.12 93 ALA A C 1
ATOM 702 O O . ALA A 1 93 ? 31.631 30.394 -12.199 1.00 95.12 93 ALA A O 1
ATOM 703 N N . TYR A 1 94 ? 30.220 30.745 -10.479 1.00 93.00 94 TYR A N 1
ATOM 704 C CA . TYR A 1 94 ? 28.919 30.555 -11.148 1.00 93.00 94 TYR A CA 1
ATOM 705 C C . TYR A 1 94 ? 28.639 29.180 -11.765 1.00 93.00 94 TYR A C 1
ATOM 707 O O . TYR A 1 94 ? 27.533 28.676 -11.591 1.00 93.00 94 TYR A O 1
ATOM 715 N N . GLY A 1 95 ? 29.587 28.568 -12.470 1.00 94.06 95 GLY A N 1
ATOM 716 C CA . GLY A 1 95 ? 29.390 27.313 -13.189 1.00 94.06 95 GLY A CA 1
ATOM 717 C C . GLY A 1 95 ? 29.032 26.135 -12.278 1.00 94.06 95 GLY A C 1
ATOM 718 O O . GLY A 1 95 ? 29.523 26.027 -11.155 1.00 94.06 95 GLY A O 1
ATOM 719 N N . ASN A 1 96 ? 28.211 25.210 -12.778 1.00 96.44 96 ASN A N 1
ATOM 720 C CA . ASN A 1 96 ? 27.828 23.981 -12.068 1.00 96.44 96 ASN A CA 1
ATOM 721 C C . ASN A 1 96 ? 28.974 22.972 -11.920 1.00 96.44 96 ASN A C 1
ATOM 723 O O . ASN A 1 96 ? 28.898 22.093 -11.066 1.00 96.44 96 ASN A O 1
ATOM 727 N N . MET A 1 97 ? 30.028 23.109 -12.726 1.00 95.94 97 MET A N 1
ATOM 728 C CA . MET A 1 97 ? 31.288 22.376 -12.583 1.00 95.94 97 MET A CA 1
ATOM 729 C C . MET A 1 97 ? 32.247 23.024 -11.573 1.00 95.94 97 MET A C 1
ATOM 731 O O . MET A 1 97 ? 33.260 22.426 -11.222 1.00 95.94 97 MET A O 1
ATOM 735 N N . CYS A 1 98 ? 31.962 24.243 -11.104 1.00 95.00 98 CYS A N 1
ATOM 736 C CA . CYS A 1 98 ? 32.835 24.974 -10.192 1.00 95.00 98 CYS A CA 1
ATOM 737 C C . CYS A 1 98 ? 32.494 24.679 -8.728 1.00 95.00 98 CYS A C 1
ATOM 739 O O . CYS A 1 98 ? 31.332 24.702 -8.315 1.00 95.00 98 CYS A O 1
ATOM 741 N N . ARG A 1 99 ? 33.523 24.501 -7.894 1.00 94.00 99 ARG A N 1
ATOM 742 C CA . ARG A 1 99 ? 33.365 24.422 -6.435 1.00 94.00 99 ARG A CA 1
ATOM 743 C C . ARG A 1 99 ? 32.795 25.740 -5.894 1.00 94.00 99 ARG A C 1
ATOM 745 O O . ARG A 1 99 ? 33.371 26.806 -6.106 1.00 94.00 99 ARG A O 1
ATOM 752 N N . GLY A 1 100 ? 31.671 25.656 -5.182 1.00 91.44 100 GLY A N 1
ATOM 753 C CA . GLY A 1 100 ? 30.950 26.826 -4.665 1.00 91.44 100 GLY A CA 1
ATOM 754 C C . GLY A 1 100 ? 30.129 27.589 -5.717 1.00 91.44 100 GLY A C 1
ATOM 755 O O . GLY A 1 100 ? 29.581 28.639 -5.395 1.00 91.44 100 GLY A O 1
ATOM 756 N N . GLY A 1 101 ? 30.040 27.085 -6.955 1.00 94.69 101 GLY A N 1
ATOM 757 C CA . GLY A 1 101 ? 29.134 27.597 -7.986 1.00 94.69 101 GLY A CA 1
ATOM 758 C C . GLY A 1 101 ? 27.683 27.143 -7.785 1.00 94.69 101 GLY A C 1
ATOM 759 O O . GLY A 1 101 ? 27.363 26.406 -6.847 1.00 94.69 101 GLY A O 1
ATOM 760 N N . ARG A 1 102 ? 26.777 27.587 -8.666 1.00 95.31 102 ARG A N 1
ATOM 761 C CA . ARG A 1 102 ? 25.356 27.203 -8.604 1.00 95.31 102 ARG A CA 1
ATOM 762 C C . ARG A 1 102 ? 25.133 25.851 -9.278 1.00 95.31 102 ARG A C 1
ATOM 764 O O . ARG A 1 102 ? 25.784 25.531 -10.265 1.00 95.31 102 ARG A O 1
ATOM 771 N N . MET A 1 103 ? 24.154 25.078 -8.817 1.00 95.88 103 MET A N 1
ATOM 772 C CA . MET A 1 103 ? 23.759 23.850 -9.520 1.00 95.88 103 MET A CA 1
ATOM 773 C C . MET A 1 103 ? 23.011 24.147 -10.827 1.00 95.88 103 MET A C 1
ATOM 775 O O . MET A 1 103 ? 22.291 25.141 -10.929 1.00 95.88 103 MET A O 1
ATOM 779 N N . PHE A 1 104 ? 23.129 23.250 -11.809 1.00 95.56 104 PHE A N 1
ATOM 780 C CA . PHE A 1 104 ? 22.274 23.276 -12.996 1.00 95.56 104 PHE A CA 1
ATOM 781 C C . PHE A 1 104 ? 20.832 22.908 -12.619 1.00 95.56 104 PHE A C 1
ATOM 783 O O . PHE A 1 104 ? 20.623 21.993 -11.823 1.00 95.56 104 PHE A O 1
ATOM 790 N N . ALA A 1 105 ? 19.855 23.624 -13.186 1.00 95.00 105 ALA A N 1
ATOM 791 C CA . ALA A 1 105 ? 18.424 23.456 -12.913 1.00 95.00 105 ALA A CA 1
ATOM 792 C C . ALA A 1 105 ? 18.098 23.362 -11.400 1.00 95.00 105 ALA A C 1
ATOM 794 O O . ALA A 1 105 ? 17.609 22.328 -10.928 1.00 95.00 105 ALA A O 1
ATOM 795 N N . PRO A 1 106 ? 18.373 24.429 -10.615 1.00 94.94 106 PRO A N 1
ATOM 796 C CA . PRO A 1 106 ? 18.167 24.408 -9.172 1.00 94.94 106 PRO A CA 1
ATOM 797 C C . PRO A 1 106 ? 16.715 24.087 -8.823 1.00 94.94 106 PRO A C 1
ATOM 799 O O . PRO A 1 106 ? 15.783 24.570 -9.466 1.00 94.94 106 PRO A O 1
ATOM 802 N N . THR A 1 107 ? 16.503 23.285 -7.777 1.00 95.38 107 THR A N 1
ATOM 803 C CA . THR A 1 107 ? 15.148 22.933 -7.333 1.00 95.38 107 THR A CA 1
ATOM 804 C C . THR A 1 107 ? 14.377 24.188 -6.946 1.00 95.38 107 THR A C 1
ATOM 806 O O . THR A 1 107 ? 14.804 24.910 -6.045 1.00 95.38 107 THR A O 1
ATOM 809 N N . LYS A 1 108 ? 13.239 24.417 -7.604 1.00 93.94 108 LYS A N 1
ATOM 810 C CA . LYS A 1 108 ? 12.360 25.564 -7.370 1.00 93.94 108 LYS A CA 1
ATOM 811 C C . LYS A 1 108 ? 11.162 25.197 -6.498 1.00 93.94 108 LYS A C 1
ATOM 813 O O . LYS A 1 108 ? 10.687 24.057 -6.508 1.00 93.94 108 LYS A O 1
ATOM 818 N N . ILE A 1 109 ? 10.652 26.191 -5.772 1.00 94.62 109 ILE A N 1
ATOM 819 C CA . ILE A 1 109 ? 9.527 26.032 -4.838 1.00 94.62 109 ILE A CA 1
ATOM 820 C C . ILE A 1 109 ? 8.247 25.644 -5.595 1.00 94.62 109 ILE A C 1
ATOM 822 O O . ILE A 1 109 ? 7.544 24.725 -5.172 1.00 94.62 109 ILE A O 1
ATOM 826 N N . TRP A 1 110 ? 8.009 26.253 -6.762 1.00 94.38 110 TRP A N 1
ATOM 827 C CA . TRP A 1 110 ? 6.822 26.053 -7.609 1.00 94.38 110 TRP A CA 1
ATOM 828 C C . TRP A 1 110 ? 6.803 24.735 -8.402 1.00 94.38 110 TRP A C 1
ATOM 830 O O . TRP A 1 110 ? 5.964 24.544 -9.284 1.00 94.38 110 TRP A O 1
ATOM 840 N N . ARG A 1 111 ? 7.697 23.781 -8.102 1.00 95.38 111 ARG A N 1
ATOM 841 C CA . ARG A 1 111 ? 7.559 22.409 -8.610 1.00 95.38 111 ARG A CA 1
ATOM 842 C C . ARG A 1 111 ? 6.159 21.889 -8.262 1.00 95.38 111 ARG A C 1
ATOM 844 O O . ARG A 1 111 ? 5.694 22.038 -7.139 1.00 95.38 111 ARG A O 1
ATOM 851 N N . ARG A 1 112 ? 5.486 21.206 -9.191 1.00 95.56 112 ARG A N 1
ATOM 852 C CA . ARG A 1 112 ? 4.161 20.622 -8.921 1.00 95.56 112 ARG A CA 1
ATOM 853 C C . ARG A 1 112 ? 4.257 19.422 -7.967 1.00 95.56 112 ARG A C 1
ATOM 855 O O . ARG A 1 112 ? 4.425 18.283 -8.404 1.00 95.56 112 ARG A O 1
ATOM 862 N N . TRP A 1 113 ? 4.167 19.686 -6.662 1.00 95.50 113 TRP A N 1
ATOM 863 C CA . TRP A 1 113 ? 4.219 18.672 -5.599 1.00 95.50 113 TRP A CA 1
ATOM 864 C C . TRP A 1 113 ? 2.899 17.925 -5.436 1.00 95.50 113 TRP A C 1
ATOM 866 O O . TRP A 1 113 ? 2.893 16.707 -5.287 1.00 95.50 113 TRP A O 1
ATOM 876 N N . GLN A 1 114 ? 1.791 18.663 -5.464 1.00 96.50 114 GLN A N 1
ATOM 877 C CA . GLN A 1 114 ? 0.459 18.140 -5.193 1.00 96.50 114 GLN A CA 1
ATOM 878 C C . GLN A 1 114 ? -0.261 17.731 -6.483 1.00 96.50 114 GLN A C 1
ATOM 880 O O . GLN A 1 114 ? -0.040 18.275 -7.570 1.00 96.50 114 GLN A O 1
ATOM 885 N N . ARG A 1 115 ? -1.144 16.745 -6.353 1.00 96.00 115 ARG A N 1
ATOM 886 C CA . ARG A 1 115 ? -1.911 16.131 -7.431 1.00 96.00 115 ARG A CA 1
ATOM 887 C C . ARG A 1 115 ? -3.377 16.037 -7.023 1.00 96.00 115 ARG A C 1
ATOM 889 O O . ARG A 1 115 ? -3.725 15.458 -5.988 1.00 96.00 115 ARG A O 1
ATOM 896 N N . LYS A 1 116 ? -4.242 16.625 -7.853 1.00 96.88 116 LYS A N 1
ATOM 897 C CA . LYS A 1 116 ? -5.696 16.472 -7.751 1.00 96.88 116 LYS A CA 1
ATOM 898 C C . LYS A 1 116 ? -6.050 15.050 -8.179 1.00 96.88 116 LYS A C 1
ATOM 900 O O . LYS A 1 116 ? -5.500 14.541 -9.148 1.00 96.88 116 LYS A O 1
ATOM 905 N N . ILE A 1 117 ? -6.942 14.414 -7.431 1.00 97.00 117 ILE A N 1
ATOM 906 C CA . ILE A 1 117 ? -7.409 13.053 -7.701 1.00 97.00 117 ILE A CA 1
ATOM 907 C C . ILE A 1 117 ? -8.926 13.100 -7.687 1.00 97.00 117 ILE A C 1
ATOM 909 O O . ILE A 1 117 ? -9.509 13.680 -6.762 1.00 97.00 117 ILE A O 1
ATOM 913 N N . ASN A 1 118 ? -9.543 12.459 -8.672 1.00 96.81 118 ASN A N 1
ATOM 914 C CA . ASN A 1 118 ? -10.989 12.407 -8.803 1.00 96.81 118 ASN A CA 1
ATOM 915 C C . ASN A 1 118 ? -11.617 11.742 -7.575 1.00 96.81 118 ASN A C 1
ATOM 917 O O . ASN A 1 118 ? -11.138 10.716 -7.082 1.00 96.81 118 ASN A O 1
ATOM 921 N N . VAL A 1 119 ? -12.710 12.323 -7.080 1.00 94.94 119 VAL A N 1
ATOM 922 C CA . VAL A 1 119 ? -13.390 11.846 -5.867 1.00 94.94 119 VAL A CA 1
ATOM 923 C C . VAL A 1 119 ? -13.860 10.401 -6.045 1.00 94.94 119 VAL A C 1
ATOM 925 O O . VAL A 1 119 ? -13.605 9.571 -5.174 1.00 94.94 119 VAL A O 1
ATOM 928 N N . ASN A 1 120 ? -14.435 10.066 -7.203 1.00 94.81 120 ASN A N 1
ATOM 929 C CA . ASN A 1 120 ? -14.877 8.702 -7.499 1.00 94.81 120 ASN A CA 1
ATOM 930 C C . ASN A 1 120 ? -13.718 7.701 -7.576 1.00 94.81 120 ASN A C 1
ATOM 932 O O . ASN A 1 120 ? -13.849 6.606 -7.042 1.00 94.81 120 ASN A O 1
ATOM 936 N N . GLN A 1 121 ? -12.551 8.078 -8.113 1.00 96.06 121 GLN A N 1
ATOM 937 C CA . GLN A 1 121 ? -11.367 7.205 -8.093 1.00 96.06 121 GLN A CA 1
ATOM 938 C C . GLN A 1 121 ? -10.870 6.948 -6.664 1.00 96.06 121 GLN A C 1
ATOM 940 O O . GLN A 1 121 ? -10.544 5.811 -6.323 1.00 96.06 121 GLN A O 1
ATOM 945 N N . LYS A 1 122 ? -10.866 7.973 -5.795 1.00 96.44 122 LYS A N 1
ATOM 946 C CA . LYS A 1 122 ? -10.535 7.788 -4.370 1.00 96.44 122 LYS A CA 1
ATOM 947 C C . LYS A 1 122 ? -11.507 6.830 -3.689 1.00 96.44 122 LYS A C 1
ATOM 949 O O . LYS A 1 122 ? -11.076 5.960 -2.938 1.00 96.44 122 LYS A O 1
ATOM 954 N N . ARG A 1 123 ? -12.810 7.000 -3.940 1.00 95.94 123 ARG A N 1
ATOM 955 C CA . ARG A 1 123 ? -13.862 6.150 -3.369 1.00 95.94 123 ARG A CA 1
ATOM 956 C C . ARG A 1 123 ? -13.748 4.708 -3.887 1.00 95.94 123 ARG A C 1
ATOM 958 O O . ARG A 1 123 ? -13.805 3.797 -3.070 1.00 95.94 123 ARG A O 1
ATOM 965 N N . TYR A 1 124 ? -13.458 4.510 -5.176 1.00 97.00 124 TYR A N 1
ATOM 966 C CA . TYR A 1 124 ? -13.198 3.194 -5.774 1.00 97.00 124 TYR A CA 1
ATOM 967 C C . TYR A 1 124 ? -12.017 2.493 -5.093 1.00 97.00 124 TYR A C 1
ATOM 969 O O . TYR A 1 124 ? -12.163 1.369 -4.619 1.00 97.00 124 TYR A O 1
ATOM 977 N N . ALA A 1 125 ? -10.868 3.172 -4.976 1.00 97.94 125 ALA A N 1
ATOM 978 C CA . ALA A 1 125 ? -9.686 2.626 -4.305 1.00 97.94 125 ALA A CA 1
ATOM 979 C C . ALA A 1 125 ? -9.994 2.193 -2.863 1.00 97.94 125 ALA A C 1
ATOM 981 O O . ALA A 1 125 ? -9.525 1.159 -2.393 1.00 97.94 125 ALA A O 1
ATOM 982 N N . LEU A 1 126 ? -10.805 2.984 -2.160 1.00 96.75 126 LEU A N 1
ATOM 983 C CA . LEU A 1 126 ? -11.209 2.705 -0.789 1.00 96.75 126 LEU A CA 1
ATOM 984 C C . LEU A 1 126 ? -12.126 1.472 -0.717 1.00 96.75 126 LEU A C 1
ATOM 986 O O . LEU A 1 126 ? -11.884 0.594 0.109 1.00 96.75 126 LEU A O 1
ATOM 990 N N . CYS A 1 127 ? -13.107 1.351 -1.619 1.00 96.25 127 CYS A N 1
ATOM 991 C CA . CYS A 1 127 ? -13.938 0.150 -1.745 1.00 96.25 127 CYS A CA 1
ATOM 992 C C . CYS A 1 127 ? -13.099 -1.103 -2.017 1.00 96.25 127 CYS A C 1
ATOM 994 O O . CYS A 1 127 ? -13.255 -2.093 -1.307 1.00 96.25 127 CYS A O 1
ATOM 996 N N . SER A 1 128 ? -12.161 -1.049 -2.968 1.00 97.00 128 SER A N 1
ATOM 997 C CA . SER A 1 128 ? -11.259 -2.172 -3.254 1.00 97.00 128 SER A CA 1
ATOM 998 C C . SER A 1 128 ? -10.385 -2.543 -2.051 1.00 97.00 128 SER A C 1
ATOM 1000 O O . SER A 1 128 ? -10.153 -3.724 -1.804 1.00 97.00 128 SER A O 1
ATOM 1002 N N . ALA A 1 129 ? -9.908 -1.558 -1.281 1.00 97.56 129 ALA A N 1
ATOM 1003 C CA . ALA A 1 129 ? -9.099 -1.809 -0.089 1.00 97.56 129 ALA A CA 1
ATOM 1004 C C . ALA A 1 129 ? -9.906 -2.448 1.057 1.00 97.56 129 ALA A C 1
ATOM 1006 O O . ALA A 1 129 ? -9.385 -3.337 1.729 1.00 97.56 129 ALA A O 1
ATOM 1007 N N . ILE A 1 130 ? -11.165 -2.035 1.263 1.00 96.44 130 ILE A N 1
ATOM 1008 C CA . ILE A 1 130 ? -12.066 -2.660 2.247 1.00 96.44 130 ILE A CA 1
ATOM 1009 C C . ILE A 1 130 ? -12.406 -4.088 1.822 1.00 96.44 130 ILE A C 1
ATOM 1011 O O . ILE A 1 130 ? -12.246 -5.000 2.630 1.00 96.44 130 ILE A O 1
ATOM 1015 N N . ALA A 1 131 ? -12.794 -4.303 0.563 1.00 95.19 131 ALA A N 1
ATOM 1016 C CA . ALA A 1 131 ? -13.084 -5.638 0.042 1.00 95.19 131 ALA A CA 1
ATOM 1017 C C . ALA A 1 131 ? -11.906 -6.595 0.245 1.00 95.19 131 ALA A C 1
ATOM 1019 O O . ALA A 1 131 ? -12.066 -7.676 0.804 1.00 95.19 131 ALA A O 1
ATOM 1020 N N . ALA A 1 132 ? -10.695 -6.146 -0.088 1.00 96.00 132 ALA A N 1
ATOM 1021 C CA . ALA A 1 132 ? -9.487 -6.932 0.117 1.00 96.00 132 ALA A CA 1
ATOM 1022 C C . ALA A 1 132 ? -9.165 -7.214 1.592 1.00 96.00 132 ALA A C 1
ATOM 1024 O O . ALA A 1 132 ? -8.510 -8.211 1.877 1.00 96.00 132 ALA A O 1
ATOM 1025 N N . SER A 1 133 ? -9.603 -6.363 2.529 1.00 95.38 133 SER A N 1
ATOM 1026 C CA . SER A 1 133 ? -9.424 -6.643 3.958 1.00 95.38 133 SER A CA 1
ATOM 1027 C C . SER A 1 133 ? -10.264 -7.839 4.412 1.00 95.38 133 SER A C 1
ATOM 1029 O O . SER A 1 133 ? -9.829 -8.560 5.290 1.00 95.38 133 SER A O 1
ATOM 1031 N N . GLY A 1 134 ? -11.409 -8.118 3.783 1.00 93.38 134 GLY A N 1
ATOM 1032 C CA . GLY A 1 134 ? -12.243 -9.277 4.122 1.00 93.38 134 GLY A CA 1
ATOM 1033 C C . GLY A 1 134 ? -11.708 -10.626 3.627 1.00 93.38 134 GLY A C 1
ATOM 1034 O O . GLY A 1 134 ? -12.268 -11.651 3.991 1.00 93.38 134 GLY A O 1
ATOM 1035 N N . ILE A 1 135 ? -10.653 -10.651 2.802 1.00 93.44 135 ILE A N 1
ATOM 1036 C CA . ILE A 1 135 ? -10.140 -11.876 2.170 1.00 93.44 135 ILE A CA 1
ATOM 1037 C C . ILE A 1 135 ? -8.860 -12.343 2.886 1.00 93.44 135 ILE A C 1
ATOM 1039 O O . ILE A 1 135 ? -7.822 -11.688 2.736 1.00 93.44 135 ILE A O 1
ATOM 1043 N N . PRO A 1 136 ? -8.876 -13.496 3.590 1.00 93.94 136 PRO A N 1
ATOM 1044 C CA . PRO A 1 136 ? -7.722 -13.992 4.347 1.00 93.94 136 PRO A CA 1
ATOM 1045 C C . PRO A 1 136 ? -6.446 -14.119 3.513 1.00 93.94 136 PRO A C 1
ATOM 1047 O O . PRO A 1 136 ? -5.392 -13.648 3.934 1.00 93.94 136 PRO A O 1
ATOM 1050 N N . ALA A 1 137 ? -6.545 -14.655 2.291 1.00 94.56 137 ALA A N 1
ATOM 1051 C CA . ALA A 1 137 ? -5.394 -14.839 1.405 1.00 94.56 137 ALA A CA 1
ATOM 1052 C C . ALA A 1 137 ? -4.667 -13.517 1.094 1.00 94.56 137 ALA A C 1
ATOM 1054 O O . ALA A 1 137 ? -3.438 -13.459 1.112 1.00 94.56 137 ALA A O 1
ATOM 1055 N N . LEU A 1 138 ? -5.409 -12.425 0.867 1.00 95.69 138 LEU A N 1
ATOM 1056 C CA . LEU A 1 138 ? -4.809 -11.115 0.605 1.00 95.69 138 LEU A CA 1
ATOM 1057 C C . LEU A 1 138 ? -4.165 -10.533 1.869 1.00 95.69 138 LEU A C 1
ATOM 1059 O O . LEU A 1 138 ? -3.079 -9.958 1.790 1.00 95.69 138 LEU A O 1
ATOM 1063 N N . VAL A 1 139 ? -4.786 -10.728 3.035 1.00 96.50 139 VAL A N 1
ATOM 1064 C CA . VAL A 1 139 ? -4.246 -10.270 4.324 1.00 96.50 139 VAL A CA 1
ATOM 1065 C C . VAL A 1 139 ? -2.960 -11.014 4.701 1.00 96.50 139 VAL A C 1
ATOM 1067 O O . VAL A 1 139 ? -1.970 -10.383 5.086 1.00 96.50 139 VAL A O 1
ATOM 1070 N N . MET A 1 140 ? -2.933 -12.333 4.500 1.00 95.81 140 MET A N 1
ATOM 1071 C CA . MET A 1 140 ? -1.741 -13.166 4.679 1.00 95.81 140 MET A CA 1
ATOM 1072 C C . MET A 1 140 ? -0.639 -12.802 3.682 1.00 95.81 140 MET A C 1
ATOM 1074 O O . MET A 1 140 ? 0.513 -12.655 4.085 1.00 95.81 140 MET A O 1
ATOM 1078 N N . SER A 1 141 ? -0.973 -12.564 2.405 1.00 95.50 141 SER A N 1
ATOM 1079 C CA . SER A 1 141 ? 0.021 -12.215 1.376 1.00 95.50 141 SER A CA 1
ATOM 1080 C C . SER A 1 141 ? 0.782 -10.920 1.683 1.00 95.50 141 SER A C 1
ATOM 1082 O O . SER A 1 141 ? 1.963 -10.789 1.367 1.00 95.50 141 SER A O 1
ATOM 1084 N N . LYS A 1 142 ? 0.135 -9.967 2.369 1.00 94.69 142 LYS A N 1
ATOM 1085 C CA . LYS A 1 142 ? 0.782 -8.742 2.858 1.00 94.69 142 LYS A CA 1
ATOM 1086 C C . LYS A 1 142 ? 1.778 -9.005 3.990 1.00 94.69 142 LYS A C 1
ATOM 1088 O O . LYS A 1 142 ? 2.658 -8.183 4.259 1.00 94.69 142 LYS A O 1
ATOM 1093 N N . GLY A 1 143 ? 1.634 -10.141 4.664 1.00 94.62 143 GLY A N 1
ATOM 1094 C CA . GLY A 1 143 ? 2.459 -10.561 5.779 1.00 94.62 143 GLY A CA 1
ATOM 1095 C C . GLY A 1 143 ? 1.871 -10.220 7.144 1.00 94.62 143 GLY A C 1
ATOM 1096 O O . GLY A 1 143 ? 2.656 -10.059 8.077 1.00 94.62 143 GLY A O 1
ATOM 1097 N N . HIS A 1 144 ? 0.551 -10.101 7.293 1.00 96.94 144 HIS A N 1
ATOM 1098 C CA . HIS A 1 144 ? -0.064 -10.152 8.624 1.00 96.94 144 HIS A CA 1
ATOM 1099 C C . HIS A 1 144 ? -0.140 -11.603 9.109 1.00 96.94 144 HIS A C 1
ATOM 1101 O O . HIS A 1 144 ? -0.407 -12.501 8.315 1.00 96.94 144 HIS A O 1
ATOM 1107 N N . VAL A 1 145 ? 0.122 -11.832 10.396 1.00 95.19 145 VAL A N 1
ATOM 1108 C CA . VAL A 1 145 ? 0.025 -13.171 11.006 1.00 95.19 145 VAL A CA 1
ATOM 1109 C C . VAL A 1 145 ? -1.391 -13.343 11.546 1.00 95.19 145 VAL A C 1
ATOM 1111 O O . VAL A 1 145 ? -1.717 -12.766 12.581 1.00 95.19 145 VAL A O 1
ATOM 1114 N N . ILE A 1 146 ? -2.236 -14.080 10.820 1.00 95.31 146 ILE A N 1
ATOM 1115 C CA . ILE A 1 146 ? -3.667 -14.244 11.140 1.00 95.31 146 ILE A CA 1
ATOM 1116 C C . ILE A 1 146 ? -4.098 -15.713 11.271 1.00 95.31 146 ILE A C 1
ATOM 1118 O O . ILE A 1 146 ? -5.288 -16.000 11.263 1.00 95.31 146 ILE A O 1
ATOM 1122 N N . ASP A 1 147 ? -3.149 -16.637 11.422 1.00 92.75 147 ASP A N 1
ATOM 1123 C CA . ASP A 1 147 ? -3.394 -18.089 11.375 1.00 92.75 147 ASP A CA 1
ATOM 1124 C C . ASP A 1 147 ? -4.361 -18.584 12.463 1.00 92.75 147 ASP A C 1
ATOM 1126 O O . ASP A 1 147 ? -5.093 -19.545 12.264 1.00 92.75 147 ASP A O 1
ATOM 1130 N N . GLN A 1 148 ? -4.374 -17.907 13.615 1.00 92.19 148 GLN A N 1
ATOM 1131 C CA . GLN A 1 148 ? -5.221 -18.236 14.769 1.00 92.19 148 GLN A CA 1
ATOM 1132 C C . GLN A 1 148 ? -6.432 -17.300 14.917 1.00 92.19 148 GLN A C 1
ATOM 1134 O O . GLN A 1 148 ? -7.159 -17.389 15.906 1.00 92.19 148 GLN A O 1
ATOM 1139 N N . VAL A 1 149 ? -6.627 -16.355 13.992 1.00 93.38 149 VAL A N 1
ATOM 1140 C CA . VAL A 1 149 ? -7.770 -15.432 14.033 1.00 93.38 149 VAL A CA 1
ATOM 1141 C C . VAL A 1 149 ? -9.021 -16.202 13.597 1.00 93.38 149 VAL A C 1
ATOM 1143 O O . VAL A 1 149 ? -8.975 -16.881 12.574 1.00 93.38 149 VAL A O 1
ATOM 1146 N N . PRO A 1 150 ? -10.140 -16.115 14.338 1.00 90.00 150 PRO A N 1
ATOM 1147 C CA . PRO A 1 150 ? -11.256 -17.036 14.142 1.00 90.00 150 PRO A CA 1
ATOM 1148 C C . PRO A 1 150 ? -12.071 -16.761 12.869 1.00 90.00 150 PRO A C 1
ATOM 1150 O O . PRO A 1 150 ? -12.575 -17.695 12.251 1.00 90.00 150 PRO A O 1
ATOM 1153 N N . GLU A 1 151 ? -12.196 -15.497 12.454 1.00 91.00 151 GLU A N 1
ATOM 1154 C CA . GLU A 1 151 ? -12.976 -15.103 11.277 1.00 91.00 151 GLU A CA 1
ATOM 1155 C C . GLU A 1 151 ? -12.404 -13.841 10.603 1.00 91.00 151 GLU A C 1
ATOM 1157 O O . GLU A 1 151 ? -11.808 -12.980 11.257 1.00 91.00 151 GLU A O 1
ATOM 1162 N N . MET A 1 152 ? -12.618 -13.714 9.284 1.00 91.00 152 MET A N 1
ATOM 1163 C CA . MET A 1 152 ? -12.384 -12.484 8.524 1.00 91.00 152 MET A CA 1
ATOM 1164 C C . MET A 1 152 ? -13.621 -12.124 7.680 1.00 91.00 152 MET A C 1
ATOM 1166 O O . MET A 1 152 ? -14.118 -12.993 6.961 1.00 91.00 152 MET A O 1
ATOM 1170 N N . PRO A 1 153 ? -14.094 -10.861 7.687 1.00 93.69 153 PRO A N 1
ATOM 1171 C CA . PRO A 1 153 ? -13.625 -9.725 8.491 1.00 93.69 153 PRO A CA 1
ATOM 1172 C C . PRO A 1 153 ? -13.897 -9.905 9.994 1.00 93.69 153 PRO A C 1
ATOM 1174 O O . PRO A 1 153 ? -14.978 -10.332 10.380 1.00 93.69 153 PRO A O 1
ATOM 1177 N N . LEU A 1 154 ? -12.931 -9.536 10.842 1.00 95.12 154 LEU A N 1
ATOM 1178 C CA . LEU A 1 154 ? -13.070 -9.656 12.296 1.00 95.12 154 LEU A CA 1
ATOM 1179 C C . LEU A 1 154 ? -13.924 -8.511 12.860 1.00 95.12 154 LEU A C 1
ATOM 1181 O O . LEU A 1 154 ? -13.555 -7.340 12.711 1.00 95.12 154 LEU A O 1
ATOM 1185 N N . VAL A 1 155 ? -15.025 -8.854 13.534 1.00 96.25 155 VAL A N 1
ATOM 1186 C CA . VAL A 1 155 ? -15.962 -7.900 14.148 1.00 96.25 155 VAL A CA 1
ATOM 1187 C C . VAL A 1 155 ? -16.011 -8.096 15.659 1.00 96.25 155 VAL A C 1
ATOM 1189 O O . VAL A 1 155 ? -16.171 -9.213 16.142 1.00 96.25 155 VAL A O 1
ATOM 1192 N N . VAL A 1 156 ? -15.887 -7.006 16.411 1.00 95.75 156 VAL A N 1
ATOM 1193 C CA . VAL A 1 156 ? -15.924 -6.993 17.878 1.00 95.75 156 VAL A CA 1
ATOM 1194 C C . VAL A 1 156 ? -17.086 -6.152 18.397 1.00 95.75 156 VAL A C 1
ATOM 1196 O O . VAL A 1 156 ? -17.504 -5.189 17.751 1.00 95.75 156 VAL A O 1
ATOM 1199 N N . SER A 1 157 ? -17.581 -6.493 19.585 1.00 95.94 157 SER A N 1
ATOM 1200 C CA . SER A 1 157 ? -18.664 -5.768 20.257 1.00 95.94 157 SER A CA 1
ATOM 1201 C C . SER A 1 157 ? -18.322 -4.295 20.499 1.00 95.94 157 SER A C 1
ATOM 1203 O O . SER A 1 157 ? -17.164 -3.950 20.757 1.00 95.94 157 SER A O 1
ATOM 1205 N N . ASP A 1 158 ? -19.337 -3.431 20.516 1.00 95.44 158 ASP A N 1
ATOM 1206 C CA . ASP A 1 158 ? -19.153 -1.984 20.678 1.00 95.44 158 ASP A CA 1
ATOM 1207 C C . ASP A 1 158 ? -18.559 -1.553 22.026 1.00 95.44 158 ASP A C 1
ATOM 1209 O O . ASP A 1 158 ? -17.959 -0.482 22.088 1.00 95.44 158 ASP A O 1
ATOM 1213 N N . LYS A 1 159 ? -18.588 -2.407 23.057 1.00 94.12 159 LYS A N 1
ATOM 1214 C CA . LYS A 1 159 ? -17.941 -2.146 24.358 1.00 94.12 159 LYS A CA 1
ATOM 1215 C C . LYS A 1 159 ? -16.446 -1.823 24.248 1.00 94.12 159 LYS A C 1
ATOM 1217 O O . LYS A 1 159 ? -15.902 -1.065 25.044 1.00 94.12 159 LYS A O 1
ATOM 1222 N N . VAL A 1 160 ? -15.776 -2.319 23.203 1.00 94.25 160 VAL A N 1
ATOM 1223 C CA . VAL A 1 160 ? -14.364 -2.003 22.923 1.00 94.25 160 VAL A CA 1
ATOM 1224 C C . VAL A 1 160 ? -14.144 -0.493 22.711 1.00 94.25 160 VAL A C 1
ATOM 1226 O O . VAL A 1 160 ? -13.039 0.002 22.941 1.00 94.25 160 VAL A O 1
ATOM 1229 N N . GLN A 1 161 ? -15.176 0.259 22.305 1.00 94.75 161 GLN A N 1
ATOM 1230 C CA . GLN A 1 161 ? -15.114 1.716 22.114 1.00 94.75 161 GLN A CA 1
ATOM 1231 C C . GLN A 1 161 ? -14.897 2.485 23.427 1.00 94.75 161 GLN A C 1
ATOM 1233 O O . GLN A 1 161 ? -14.275 3.551 23.406 1.00 94.75 161 GLN A O 1
ATOM 1238 N N . GLU A 1 162 ? -15.326 1.914 24.555 1.00 95.88 162 GLU A N 1
ATOM 1239 C CA . GLU A 1 162 ? -15.274 2.506 25.901 1.00 95.88 162 GLU A CA 1
ATOM 1240 C C . GLU A 1 162 ? -13.939 2.250 26.622 1.00 95.88 162 GLU A C 1
ATOM 1242 O O . GLU A 1 162 ? -13.718 2.689 27.753 1.00 95.88 162 GLU A O 1
ATOM 1247 N N . TYR A 1 163 ? -13.010 1.534 25.984 1.00 95.19 163 TYR A N 1
ATOM 1248 C CA . TYR A 1 163 ? -11.720 1.221 26.586 1.00 95.19 163 TYR A CA 1
ATOM 1249 C C . TYR A 1 163 ? -10.890 2.477 26.828 1.00 95.19 163 TYR A C 1
ATOM 1251 O O . TYR A 1 163 ? -10.490 3.172 25.898 1.00 95.19 163 TYR A O 1
ATOM 1259 N N . ASN A 1 164 ? -10.534 2.697 28.094 1.00 95.50 164 ASN A N 1
ATOM 1260 C CA . ASN A 1 164 ? -9.745 3.851 28.526 1.00 95.50 164 ASN A CA 1
ATOM 1261 C C . ASN A 1 164 ? -8.274 3.506 28.796 1.00 95.50 164 ASN A C 1
ATOM 1263 O O . ASN A 1 164 ? -7.402 4.373 28.723 1.00 95.50 164 ASN A O 1
ATOM 1267 N N . LYS A 1 165 ? -7.966 2.236 29.103 1.00 96.69 165 LYS A N 1
ATOM 1268 C CA . LYS A 1 165 ? -6.621 1.797 29.509 1.00 96.69 165 LYS A CA 1
ATOM 1269 C C . LYS A 1 165 ? -5.987 0.890 28.456 1.00 96.69 165 LYS A C 1
ATOM 1271 O O . LYS A 1 165 ? -6.590 -0.075 27.998 1.00 96.69 165 LYS A O 1
ATOM 1276 N N . THR A 1 166 ? -4.701 1.100 28.166 1.00 97.25 166 THR A N 1
ATOM 1277 C CA . THR A 1 166 ? -3.936 0.244 27.235 1.00 97.25 166 THR A CA 1
ATOM 1278 C C . THR A 1 166 ? -3.866 -1.214 27.696 1.00 97.25 166 THR A C 1
ATOM 1280 O O . THR A 1 166 ? -3.842 -2.115 26.864 1.00 97.25 166 THR A O 1
ATOM 1283 N N . LYS A 1 167 ? -3.901 -1.472 29.012 1.00 96.56 167 LYS A N 1
ATOM 1284 C CA . LYS A 1 167 ? -3.963 -2.839 29.557 1.00 96.56 167 LYS A CA 1
ATOM 1285 C C . LYS A 1 167 ? -5.174 -3.615 29.016 1.00 96.56 167 LYS A C 1
ATOM 1287 O O . LYS A 1 167 ? -5.005 -4.750 28.587 1.00 96.56 167 LYS A O 1
ATOM 1292 N N . GLN A 1 168 ? -6.353 -2.988 28.965 1.00 95.19 168 GLN A N 1
ATOM 1293 C CA . GLN A 1 168 ? -7.577 -3.601 28.428 1.00 95.19 168 GLN A CA 1
ATOM 1294 C C . GLN A 1 168 ? -7.425 -3.911 26.932 1.00 95.19 168 GLN A C 1
ATOM 1296 O O . GLN A 1 168 ? -7.666 -5.036 26.501 1.00 95.19 168 GLN A O 1
ATOM 1301 N N . ALA A 1 169 ? -6.906 -2.953 26.156 1.00 95.94 169 ALA A N 1
ATOM 1302 C CA . ALA A 1 169 ? -6.655 -3.127 24.724 1.00 95.94 169 ALA A CA 1
ATOM 1303 C C . ALA A 1 169 ? -5.669 -4.276 24.418 1.00 95.94 169 ALA A C 1
ATOM 1305 O O . ALA A 1 169 ? -5.886 -5.056 23.492 1.00 95.94 169 ALA A O 1
ATOM 1306 N N . VAL A 1 170 ? -4.601 -4.423 25.210 1.00 96.56 170 VAL A N 1
ATOM 1307 C CA . VAL A 1 170 ? -3.639 -5.530 25.065 1.00 96.56 170 VAL A CA 1
ATOM 1308 C C . VAL A 1 170 ? -4.286 -6.879 25.386 1.00 96.56 170 VAL A C 1
ATOM 1310 O O . VAL A 1 170 ? -4.055 -7.847 24.660 1.00 96.56 170 VAL A O 1
ATOM 1313 N N . VAL A 1 171 ? -5.100 -6.953 26.444 1.00 96.69 171 VAL A N 1
ATOM 1314 C CA . VAL A 1 171 ? -5.827 -8.179 26.813 1.00 96.69 171 VAL A CA 1
ATOM 1315 C C . VAL A 1 171 ? -6.769 -8.605 25.688 1.00 96.69 171 VAL A C 1
ATOM 1317 O O . VAL A 1 171 ? -6.735 -9.766 25.284 1.00 96.69 171 VAL A O 1
ATOM 1320 N N . LEU A 1 172 ? -7.525 -7.667 25.116 1.00 95.50 172 LEU A N 1
ATOM 1321 C CA . LEU A 1 172 ? -8.402 -7.938 23.978 1.00 95.50 172 LEU A CA 1
ATOM 1322 C C . LEU A 1 172 ? -7.629 -8.493 22.773 1.00 95.50 172 LEU A C 1
ATOM 1324 O O . LEU A 1 172 ? -7.986 -9.542 22.246 1.00 95.50 172 LEU A O 1
ATOM 1328 N N . LEU A 1 173 ? -6.539 -7.837 22.356 1.00 95.56 173 LEU A N 1
ATOM 1329 C CA . LEU A 1 173 ? -5.747 -8.284 21.201 1.00 95.56 173 LEU A CA 1
ATOM 1330 C C . LEU A 1 173 ? -5.131 -9.676 21.404 1.00 95.56 173 LEU A C 1
ATOM 1332 O O . LEU A 1 173 ? -4.978 -10.425 20.439 1.00 95.56 173 LEU A O 1
ATOM 1336 N N . ARG A 1 174 ? -4.776 -10.041 22.643 1.00 95.69 174 ARG A N 1
ATOM 1337 C CA . ARG A 1 174 ? -4.298 -11.393 22.976 1.00 95.69 174 ARG A C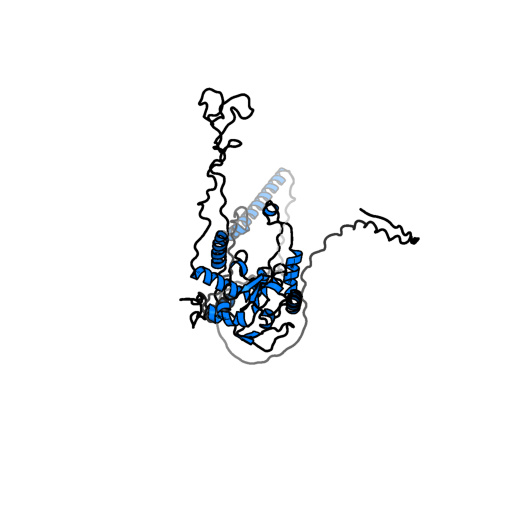A 1
ATOM 1338 C C . ARG A 1 174 ? -5.405 -12.432 22.858 1.00 95.69 174 ARG A C 1
ATOM 1340 O O . ARG A 1 174 ? -5.167 -13.491 22.283 1.00 95.69 174 ARG A O 1
ATOM 1347 N N . ARG A 1 175 ? -6.598 -12.119 23.365 1.00 95.06 175 ARG A N 1
ATOM 1348 C CA . ARG A 1 175 ? -7.764 -13.011 23.306 1.00 95.06 175 ARG A CA 1
ATOM 1349 C C . ARG A 1 175 ? -8.231 -13.236 21.870 1.00 95.06 175 ARG A C 1
ATOM 1351 O O . ARG A 1 175 ? -8.386 -14.378 21.465 1.00 95.06 175 ARG A O 1
ATOM 1358 N N . LEU A 1 176 ? -8.302 -12.173 21.066 1.00 94.44 176 LEU A N 1
ATOM 1359 C CA . LEU A 1 176 ? -8.637 -12.226 19.633 1.00 94.44 176 LEU A CA 1
ATOM 1360 C C . LEU A 1 176 ? -7.541 -12.854 18.752 1.00 94.44 176 LEU A C 1
ATOM 1362 O O . LEU A 1 176 ? -7.641 -12.813 17.529 1.00 94.44 176 LEU A O 1
ATOM 1366 N N . ARG A 1 177 ? -6.454 -13.363 19.351 1.00 94.81 177 ARG A N 1
ATOM 1367 C CA . ARG A 1 177 ? -5.290 -13.943 18.655 1.00 94.81 177 ARG A CA 1
ATOM 1368 C C . ARG A 1 177 ? -4.592 -12.993 17.665 1.00 94.81 177 ARG A C 1
ATOM 1370 O O . ARG A 1 177 ? -3.752 -13.416 16.882 1.00 94.81 177 ARG A O 1
ATOM 1377 N N . ALA A 1 178 ? -4.850 -11.689 17.771 1.00 95.06 178 ALA A N 1
ATOM 1378 C CA . ALA A 1 178 ? -4.227 -10.627 16.976 1.00 95.06 178 ALA A CA 1
ATOM 1379 C C . ALA A 1 178 ? -2.857 -10.174 17.527 1.00 95.06 178 ALA A C 1
ATOM 1381 O O . ALA A 1 178 ? -2.129 -9.413 16.885 1.00 95.06 178 ALA A O 1
ATOM 1382 N N . TRP A 1 179 ? -2.494 -10.602 18.741 1.00 96.19 179 TRP A N 1
ATOM 1383 C CA . TRP A 1 179 ? -1.255 -10.184 19.403 1.00 96.19 179 TRP A CA 1
ATOM 1384 C C . TRP A 1 179 ? 0.016 -10.701 18.720 1.00 96.19 179 TRP A C 1
ATOM 1386 O O . TRP A 1 179 ? 1.050 -10.040 18.794 1.00 96.19 179 TRP A O 1
ATOM 1396 N N . THR A 1 180 ? -0.049 -11.831 18.018 1.00 95.38 180 THR A N 1
ATOM 1397 C CA . THR A 1 180 ? 1.074 -12.381 17.238 1.00 95.38 180 THR A CA 1
ATOM 1398 C C . THR A 1 180 ? 1.535 -11.403 16.150 1.00 95.38 180 THR A C 1
ATOM 1400 O O . THR A 1 180 ? 2.738 -11.179 15.976 1.00 95.38 180 THR A O 1
ATOM 1403 N N . ASP A 1 181 ? 0.594 -10.717 15.492 1.00 96.06 181 ASP A N 1
ATOM 1404 C CA . ASP A 1 181 ? 0.886 -9.659 14.521 1.00 96.06 181 ASP A CA 1
ATOM 1405 C C . ASP A 1 181 ? 1.542 -8.435 15.189 1.00 96.06 181 ASP A C 1
ATOM 1407 O O . ASP A 1 181 ? 2.512 -7.867 14.682 1.00 96.06 181 ASP A O 1
ATOM 1411 N N . VAL A 1 182 ? 1.101 -8.070 16.396 1.00 96.50 182 VAL A N 1
ATOM 1412 C CA . VAL A 1 182 ? 1.728 -6.994 17.185 1.00 96.50 182 VAL A CA 1
ATOM 1413 C C . VAL A 1 182 ? 3.141 -7.382 17.641 1.00 96.50 182 VAL A C 1
ATOM 1415 O O . VAL A 1 182 ? 4.069 -6.577 17.540 1.00 96.50 182 VAL A O 1
ATOM 1418 N N . GLN A 1 183 ? 3.364 -8.623 18.080 1.00 96.00 183 GLN A N 1
ATOM 1419 C CA . GLN A 1 183 ? 4.697 -9.130 18.434 1.00 96.00 183 GLN A CA 1
ATOM 1420 C C . GLN A 1 183 ? 5.662 -9.061 17.245 1.00 96.00 183 GLN A C 1
ATOM 1422 O O . GLN A 1 183 ? 6.827 -8.688 17.409 1.00 96.00 183 GLN A O 1
ATOM 1427 N N . LYS A 1 184 ? 5.179 -9.343 16.029 1.00 96.25 184 LYS A N 1
ATOM 1428 C CA . LYS A 1 184 ? 5.950 -9.149 14.796 1.00 96.25 184 LYS A CA 1
ATOM 1429 C C . LYS A 1 184 ? 6.350 -7.687 14.594 1.00 96.25 184 LYS A C 1
ATOM 1431 O O . LYS A 1 184 ? 7.480 -7.422 14.173 1.00 96.25 184 LYS A O 1
ATOM 1436 N N . VAL A 1 185 ? 5.479 -6.732 14.926 1.00 97.31 185 VAL A N 1
ATOM 1437 C CA . VAL A 1 185 ? 5.829 -5.303 14.898 1.00 97.31 185 VAL A CA 1
ATOM 1438 C C . VAL A 1 185 ? 6.946 -4.990 15.892 1.00 97.31 185 VAL A C 1
ATOM 1440 O O . VAL A 1 185 ? 7.928 -4.360 15.488 1.00 97.31 185 VAL A O 1
ATOM 1443 N N . TYR A 1 186 ? 6.849 -5.460 17.141 1.00 96.69 186 TYR A N 1
ATOM 1444 C CA . TYR A 1 186 ? 7.896 -5.275 18.155 1.00 96.69 186 TYR A CA 1
ATOM 1445 C C . TYR A 1 186 ? 9.258 -5.788 17.668 1.00 96.69 186 TYR A C 1
ATOM 1447 O O . TYR A 1 186 ? 10.223 -5.023 17.653 1.00 96.69 186 TYR A O 1
ATOM 1455 N N . LYS A 1 187 ? 9.316 -7.035 17.176 1.00 96.69 187 LYS A N 1
ATOM 1456 C CA . LYS A 1 187 ? 10.546 -7.658 16.649 1.00 96.69 187 LYS A CA 1
ATOM 1457 C C . LYS A 1 187 ? 11.112 -6.927 15.425 1.00 96.69 187 LYS A C 1
ATOM 1459 O O . LYS A 1 187 ? 12.313 -6.925 15.195 1.00 96.69 187 LYS A O 1
ATOM 1464 N N . SER A 1 188 ? 10.260 -6.279 14.627 1.00 96.88 188 SER A N 1
ATOM 1465 C CA . SER A 1 188 ? 10.679 -5.582 13.401 1.00 96.88 188 SER A CA 1
ATOM 1466 C C . SER A 1 188 ? 11.304 -4.199 13.619 1.00 96.88 188 SER A C 1
ATOM 1468 O O . SER A 1 188 ? 11.778 -3.583 12.658 1.00 96.88 188 SER A O 1
ATOM 1470 N N . ARG A 1 189 ? 11.254 -3.663 14.846 1.00 95.75 189 ARG A N 1
ATOM 1471 C CA . ARG A 1 189 ? 11.695 -2.297 15.132 1.00 95.75 189 ARG A CA 1
ATOM 1472 C C . ARG A 1 189 ? 13.214 -2.198 15.003 1.00 95.75 189 ARG A C 1
ATOM 1474 O O . ARG A 1 189 ? 13.953 -2.703 15.834 1.00 95.75 189 ARG A O 1
ATOM 1481 N N . ARG A 1 190 ? 13.676 -1.457 13.996 1.00 96.38 190 ARG A N 1
ATOM 1482 C CA . ARG A 1 190 ? 15.106 -1.240 13.719 1.00 96.38 190 ARG A CA 1
ATOM 1483 C C . ARG A 1 190 ? 15.425 0.219 13.415 1.00 96.38 190 ARG A C 1
ATOM 1485 O O . ARG A 1 190 ? 14.529 1.022 13.129 1.00 96.38 190 ARG A O 1
ATOM 1492 N N . PHE A 1 191 ? 16.705 0.578 13.477 1.00 96.50 191 PHE A N 1
ATOM 1493 C CA . PHE A 1 191 ? 17.171 1.889 13.027 1.00 96.50 191 PHE A CA 1
ATOM 1494 C C . PHE A 1 191 ? 17.058 2.013 11.504 1.00 96.50 191 PHE A C 1
ATOM 1496 O O . PHE A 1 191 ? 17.333 1.072 10.763 1.00 96.50 191 PHE A O 1
ATOM 1503 N N . ARG A 1 192 ? 16.641 3.189 11.025 1.00 97.12 192 ARG A N 1
ATOM 1504 C CA . ARG A 1 192 ? 16.533 3.472 9.592 1.00 97.12 192 ARG A CA 1
ATOM 1505 C C . ARG A 1 192 ? 17.932 3.578 8.983 1.00 97.12 192 ARG A C 1
ATOM 1507 O O . ARG A 1 192 ? 18.762 4.338 9.481 1.00 97.12 192 ARG A O 1
ATOM 1514 N N . ALA A 1 193 ? 18.164 2.872 7.882 1.00 96.38 193 ALA A N 1
ATOM 1515 C CA . ALA A 1 193 ? 19.386 3.019 7.100 1.00 96.38 193 ALA A CA 1
ATOM 1516 C C . ALA A 1 193 ? 19.456 4.398 6.404 1.00 96.38 193 ALA A C 1
ATOM 1518 O O . ALA A 1 193 ? 18.433 4.992 6.046 1.00 96.38 193 ALA A O 1
ATOM 1519 N N . GLY A 1 194 ? 20.673 4.913 6.212 1.00 96.44 194 GLY A N 1
ATOM 1520 C CA . GLY A 1 194 ? 20.942 6.170 5.506 1.00 96.44 194 GLY A CA 1
ATOM 1521 C C . GLY A 1 194 ? 20.656 7.458 6.297 1.00 96.44 194 GLY A C 1
ATOM 1522 O O . GLY A 1 194 ? 20.526 7.468 7.524 1.00 96.44 194 GLY A O 1
ATOM 1523 N N . LYS A 1 195 ? 20.538 8.580 5.569 1.00 96.31 195 LYS A N 1
ATOM 1524 C CA . LYS A 1 195 ? 20.436 9.953 6.120 1.00 96.31 195 LYS A CA 1
ATOM 1525 C C . LYS A 1 195 ? 19.094 10.281 6.794 1.00 96.31 195 LYS A C 1
ATOM 1527 O O . LYS A 1 195 ? 18.905 11.379 7.310 1.00 96.31 195 LYS A O 1
ATOM 1532 N N . GLY A 1 196 ? 18.138 9.350 6.806 1.00 96.56 196 GLY A N 1
ATOM 1533 C CA . GLY A 1 196 ? 16.834 9.552 7.449 1.00 96.56 196 GLY A CA 1
ATOM 1534 C C . GLY A 1 196 ? 16.928 9.734 8.968 1.00 96.56 196 GLY A C 1
ATOM 1535 O O . GLY A 1 196 ? 16.094 10.432 9.544 1.00 96.56 196 GLY A O 1
ATOM 1536 N N . LYS A 1 197 ? 17.969 9.169 9.601 1.00 96.38 197 LYS A N 1
ATOM 1537 C CA . LYS A 1 197 ? 18.216 9.291 11.047 1.00 96.38 197 LYS A CA 1
ATOM 1538 C C . LYS A 1 197 ? 18.370 10.745 11.495 1.00 96.38 197 LYS A C 1
ATOM 1540 O O . LYS A 1 197 ? 17.754 11.117 12.483 1.00 96.38 197 LYS A O 1
ATOM 1545 N N . MET A 1 198 ? 19.089 11.555 10.713 1.00 97.25 198 MET A N 1
ATOM 1546 C CA . MET A 1 198 ? 19.299 12.991 10.960 1.00 97.25 198 MET A CA 1
ATOM 1547 C C . MET A 1 198 ? 18.044 13.844 10.715 1.00 97.25 198 MET A C 1
ATOM 1549 O O . MET A 1 198 ? 18.003 15.004 11.091 1.00 97.25 198 MET A O 1
ATOM 1553 N N . ARG A 1 199 ? 17.011 13.296 10.061 1.00 96.12 199 ARG A N 1
ATOM 1554 C CA . ARG A 1 199 ? 15.790 14.022 9.667 1.00 96.12 199 ARG A CA 1
ATOM 1555 C C . ARG A 1 199 ? 14.574 13.560 10.471 1.00 96.12 199 ARG A C 1
ATOM 1557 O O . ARG A 1 199 ? 13.525 13.306 9.876 1.00 96.12 199 ARG A O 1
ATOM 1564 N N . ASN A 1 200 ? 14.754 13.323 11.772 1.00 96.62 200 ASN A N 1
ATOM 1565 C CA . ASN A 1 200 ? 13.722 12.869 12.718 1.00 96.62 200 ASN A CA 1
ATOM 1566 C C . ASN A 1 200 ? 12.979 11.580 12.311 1.00 96.62 200 ASN A C 1
ATOM 1568 O O . ASN A 1 200 ? 11.870 11.307 12.759 1.00 96.62 200 ASN A O 1
ATOM 1572 N N . ARG A 1 201 ? 13.595 10.735 11.472 1.00 96.50 201 ARG A N 1
ATOM 1573 C CA . ARG A 1 201 ? 13.036 9.453 10.997 1.00 96.50 201 ARG A CA 1
ATOM 1574 C C . ARG A 1 201 ? 13.941 8.289 11.389 1.00 96.50 201 ARG A C 1
ATOM 1576 O O . ARG A 1 201 ? 14.272 7.436 10.566 1.00 96.50 201 ARG A O 1
ATOM 1583 N N . ARG A 1 202 ? 14.374 8.282 12.655 1.00 96.38 202 ARG A N 1
ATOM 1584 C CA . ARG A 1 202 ? 15.429 7.398 13.180 1.00 96.38 202 ARG A CA 1
ATOM 1585 C C . ARG A 1 202 ? 15.057 5.916 13.210 1.00 96.38 202 ARG A C 1
ATOM 1587 O O . ARG A 1 202 ? 15.941 5.090 13.004 1.00 96.38 202 ARG A O 1
ATOM 1594 N N . ARG A 1 203 ? 13.791 5.563 13.445 1.00 95.81 203 ARG A N 1
ATOM 1595 C CA . ARG A 1 203 ? 13.335 4.165 13.547 1.00 95.81 203 ARG A CA 1
ATOM 1596 C C . ARG A 1 203 ? 12.303 3.817 12.475 1.00 95.81 203 ARG A C 1
ATOM 1598 O O . ARG A 1 203 ? 11.593 4.688 11.975 1.00 95.81 203 ARG A O 1
ATOM 1605 N N . THR A 1 204 ? 12.245 2.537 12.130 1.00 95.75 204 THR A N 1
ATOM 1606 C CA . THR A 1 204 ? 11.229 1.936 11.258 1.00 95.75 204 THR A CA 1
ATOM 1607 C C . THR A 1 204 ? 10.699 0.665 11.891 1.00 95.75 204 THR A C 1
ATOM 1609 O O . THR A 1 204 ? 11.475 -0.104 12.455 1.00 95.75 204 THR A O 1
ATOM 1612 N N . ASN A 1 205 ? 9.405 0.433 11.753 1.00 95.38 205 ASN A N 1
ATOM 1613 C CA . ASN A 1 205 ? 8.691 -0.743 12.227 1.00 95.38 205 ASN A CA 1
ATOM 1614 C C . ASN A 1 205 ? 7.643 -1.146 11.182 1.00 95.38 205 ASN A C 1
ATOM 1616 O O . ASN A 1 205 ? 7.253 -0.331 10.342 1.00 95.38 205 ASN A O 1
ATOM 1620 N N . LYS A 1 206 ? 7.207 -2.406 11.222 1.00 95.94 206 LYS A N 1
ATOM 1621 C CA . LYS A 1 206 ? 6.065 -2.880 10.433 1.00 95.94 206 LYS A CA 1
ATOM 1622 C C . LYS A 1 206 ? 4.759 -2.272 10.962 1.00 95.94 206 LYS A C 1
ATOM 1624 O O . LYS A 1 206 ? 4.697 -1.798 12.097 1.00 95.94 206 LYS A O 1
ATOM 1629 N N . LEU A 1 207 ? 3.733 -2.275 10.119 1.00 96.12 207 LEU A N 1
ATOM 1630 C CA . LEU A 1 207 ? 2.372 -1.908 10.503 1.00 96.12 207 LEU A CA 1
ATOM 1631 C C . LEU A 1 207 ? 1.634 -3.166 10.953 1.00 96.12 207 LEU A C 1
ATOM 1633 O O . LEU A 1 207 ? 1.783 -4.208 10.322 1.00 96.12 207 LEU A O 1
ATOM 1637 N N . GLY A 1 208 ? 0.869 -3.047 12.031 1.00 95.88 208 GLY A N 1
ATOM 1638 C CA . GLY A 1 208 ? 0.033 -4.112 12.573 1.00 95.88 208 GLY A CA 1
ATOM 1639 C C . GLY A 1 208 ? -1.451 -3.883 12.258 1.00 95.88 208 GLY A C 1
ATOM 1640 O O . GLY A 1 208 ? -1.769 -3.206 11.260 1.00 95.88 208 GLY A O 1
ATOM 1641 N N . PRO A 1 209 ? -2.358 -4.398 13.110 1.00 96.69 209 PRO A N 1
ATOM 1642 C CA . PRO A 1 209 ? -3.793 -4.322 12.876 1.00 96.69 209 PRO A CA 1
ATOM 1643 C C . PRO A 1 209 ? -4.303 -2.878 12.860 1.00 96.69 209 PRO A C 1
ATOM 1645 O O . PRO A 1 209 ? -3.788 -1.990 13.546 1.00 96.69 209 PRO A O 1
ATOM 1648 N N . LEU A 1 210 ? -5.336 -2.648 12.056 1.00 97.44 210 LEU A N 1
ATOM 1649 C CA . LEU A 1 210 ? -6.084 -1.398 11.998 1.00 97.44 210 LEU A CA 1
ATOM 1650 C C . LEU A 1 210 ? -7.422 -1.583 12.721 1.00 97.44 210 LEU A C 1
ATOM 1652 O O . LEU A 1 210 ? -8.248 -2.367 12.269 1.00 97.44 210 LEU A O 1
ATOM 1656 N N . VAL A 1 211 ? -7.649 -0.854 13.810 1.00 97.19 211 VAL A N 1
ATOM 1657 C CA . VAL A 1 211 ? -8.921 -0.869 14.545 1.00 97.19 211 VAL A CA 1
ATOM 1658 C C . VAL A 1 211 ? -9.835 0.215 13.979 1.00 97.19 211 VAL A C 1
ATOM 1660 O O . VAL A 1 211 ? -9.471 1.395 13.956 1.00 97.19 211 VAL A O 1
ATOM 1663 N N . ILE A 1 212 ? -11.012 -0.179 13.496 1.00 97.88 212 ILE A N 1
ATOM 1664 C CA . ILE A 1 212 ? -11.987 0.717 12.878 1.00 97.88 212 ILE A CA 1
ATOM 1665 C C . ILE A 1 212 ? -13.227 0.816 13.757 1.00 97.88 212 ILE A C 1
ATOM 1667 O O . ILE A 1 212 ? -13.875 -0.189 14.035 1.00 97.88 212 ILE A O 1
ATOM 1671 N N . TYR A 1 213 ? -13.555 2.041 14.162 1.00 97.12 213 TYR A N 1
ATOM 1672 C CA . TYR A 1 213 ? -14.611 2.333 15.130 1.00 97.12 213 TYR A CA 1
ATOM 1673 C C . TYR A 1 213 ? -15.619 3.362 14.595 1.00 97.12 213 TYR A C 1
ATOM 1675 O O . TYR A 1 213 ? -15.333 4.115 13.653 1.00 97.12 213 TYR A O 1
ATOM 1683 N N . ALA A 1 214 ? -16.810 3.408 15.199 1.00 96.06 214 ALA A N 1
ATOM 1684 C CA . ALA A 1 214 ? -17.850 4.374 14.849 1.00 96.06 214 ALA A CA 1
ATOM 1685 C C . ALA A 1 214 ? -17.750 5.664 15.675 1.00 96.06 214 ALA A C 1
ATOM 1687 O O . ALA A 1 214 ? -17.666 6.751 15.093 1.00 96.06 214 ALA A O 1
ATOM 1688 N N . LYS A 1 215 ? -17.721 5.544 17.008 1.00 95.00 215 LYS A N 1
ATOM 1689 C CA . LYS A 1 215 ? -17.608 6.647 17.971 1.00 95.00 215 LYS A CA 1
ATOM 1690 C C . LYS A 1 215 ? -16.336 6.477 18.810 1.00 95.00 215 LYS A C 1
ATOM 1692 O O . LYS A 1 215 ? -15.887 5.364 19.055 1.00 95.00 215 LYS A O 1
ATOM 1697 N N . ASP A 1 216 ? -15.713 7.585 19.200 1.00 94.00 216 ASP A N 1
ATOM 1698 C CA . ASP A 1 216 ? -14.543 7.548 20.084 1.00 94.00 216 ASP A CA 1
ATOM 1699 C C . ASP A 1 216 ? -14.984 7.869 21.512 1.00 94.00 216 ASP A C 1
ATOM 1701 O O . ASP A 1 216 ? -15.309 9.018 21.799 1.00 94.00 216 ASP A O 1
ATOM 1705 N N . GLN A 1 217 ? -15.020 6.860 22.383 1.00 94.31 217 GLN A N 1
ATOM 1706 C CA . GLN A 1 217 ? -15.332 7.009 23.812 1.00 94.31 217 GLN A CA 1
ATOM 1707 C C . GLN A 1 217 ? -14.093 6.795 24.703 1.00 94.31 217 GLN A C 1
ATOM 1709 O O . GLN A 1 217 ? -14.219 6.677 25.915 1.00 94.31 217 GLN A O 1
ATOM 1714 N N . GLY A 1 218 ? -12.888 6.752 24.120 1.00 93.44 218 GLY A N 1
ATOM 1715 C CA . GLY A 1 218 ? -11.645 6.438 24.838 1.00 93.44 218 GLY A CA 1
ATOM 1716 C C . GLY A 1 218 ? -10.713 5.513 24.053 1.00 93.44 218 GLY A C 1
ATOM 1717 O O . GLY A 1 218 ? -9.490 5.568 24.235 1.00 93.44 218 GLY A O 1
ATOM 1718 N N . LEU A 1 219 ? -11.270 4.744 23.108 1.00 94.38 219 LEU A N 1
ATOM 1719 C CA . LEU A 1 219 ? -10.568 3.754 22.286 1.00 94.38 219 LEU A CA 1
ATOM 1720 C C . LEU A 1 219 ? -9.274 4.298 21.673 1.00 94.38 219 LEU A C 1
ATOM 1722 O O . LEU A 1 219 ? -8.221 3.663 21.787 1.00 94.38 219 LEU A O 1
ATOM 1726 N N . THR A 1 220 ? -9.288 5.492 21.072 1.00 95.31 220 THR A N 1
ATOM 1727 C CA . THR A 1 220 ? -8.075 6.020 20.426 1.00 95.31 220 THR A CA 1
ATOM 1728 C C . THR A 1 220 ? -6.927 6.183 21.427 1.00 95.31 220 THR A C 1
ATOM 1730 O O . THR A 1 220 ? -5.776 5.891 21.098 1.00 95.31 220 THR A O 1
ATOM 1733 N N . LYS A 1 221 ? -7.216 6.604 22.666 1.00 95.56 221 LYS A N 1
ATOM 1734 C CA . LYS A 1 221 ? -6.204 6.756 23.724 1.00 95.56 221 LYS A CA 1
ATOM 1735 C C . LYS A 1 221 ? -5.691 5.397 24.200 1.00 95.56 221 LYS A C 1
ATOM 1737 O O . LYS A 1 221 ? -4.479 5.242 24.357 1.00 95.56 221 LYS A O 1
ATOM 1742 N N . ALA A 1 222 ? -6.574 4.410 24.359 1.00 96.50 222 ALA A N 1
ATOM 1743 C CA . ALA A 1 222 ? -6.188 3.073 24.804 1.00 96.50 222 ALA A CA 1
ATOM 1744 C C . ALA A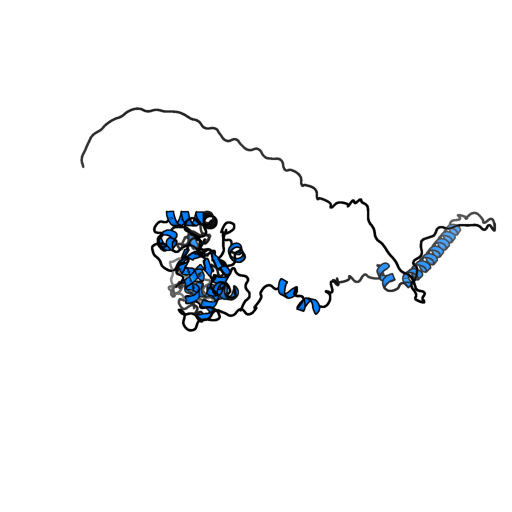 1 222 ? -5.250 2.365 23.813 1.00 96.50 222 ALA A C 1
ATOM 1746 O O . ALA A 1 222 ? -4.261 1.763 24.239 1.00 96.50 222 ALA A O 1
ATOM 1747 N N . PHE A 1 223 ? -5.512 2.474 22.506 1.00 96.69 223 PHE A N 1
ATOM 1748 C CA . PHE A 1 223 ? -4.768 1.752 21.466 1.00 96.69 223 PHE A CA 1
ATOM 1749 C C . PHE A 1 223 ? -3.540 2.499 20.909 1.00 96.69 223 PHE A C 1
ATOM 1751 O O . PHE A 1 223 ? -2.612 1.842 20.438 1.00 96.69 223 PHE A O 1
ATOM 1758 N N . ARG A 1 224 ? -3.465 3.842 20.981 1.00 95.62 224 ARG A N 1
ATOM 1759 C CA . ARG A 1 224 ? -2.372 4.640 20.362 1.00 95.62 224 ARG A CA 1
ATOM 1760 C C . ARG A 1 224 ? -0.964 4.260 20.834 1.00 95.62 224 ARG A C 1
ATOM 1762 O O . ARG A 1 224 ? -0.009 4.449 20.085 1.00 95.62 224 ARG A O 1
ATOM 1769 N N . ASN A 1 225 ? -0.817 3.776 22.069 1.00 96.12 225 ASN A N 1
ATOM 1770 C CA . ASN A 1 225 ? 0.495 3.439 22.631 1.00 96.12 225 ASN A CA 1
ATOM 1771 C C . ASN A 1 225 ? 1.022 2.060 22.180 1.00 96.12 225 ASN A C 1
ATOM 1773 O O . ASN A 1 225 ? 2.198 1.755 22.368 1.00 96.12 225 ASN A O 1
ATOM 1777 N N . ILE A 1 226 ? 0.174 1.215 21.584 1.00 96.94 226 ILE A N 1
ATOM 1778 C CA . ILE A 1 226 ? 0.574 -0.113 21.109 1.00 96.94 226 ILE A CA 1
ATOM 1779 C C . ILE A 1 226 ? 1.267 0.044 19.744 1.00 96.94 226 ILE A C 1
ATOM 1781 O O . ILE A 1 226 ? 0.676 0.593 18.811 1.00 96.94 226 ILE A O 1
ATOM 1785 N N . PRO A 1 227 ? 2.519 -0.417 19.569 1.00 95.94 227 PRO A N 1
ATOM 1786 C CA . PRO A 1 227 ? 3.265 -0.162 18.344 1.00 95.94 227 PRO A CA 1
ATOM 1787 C C . PRO A 1 227 ? 2.649 -0.877 17.139 1.00 95.94 227 PRO A C 1
ATOM 1789 O O . PRO A 1 227 ? 2.351 -2.067 17.176 1.00 95.94 227 PRO A O 1
ATOM 1792 N N . GLY A 1 228 ? 2.514 -0.140 16.036 1.00 94.19 228 GLY A N 1
ATOM 1793 C CA . GLY A 1 228 ? 1.983 -0.640 14.763 1.00 94.19 228 GLY A CA 1
ATOM 1794 C C . GLY A 1 228 ? 0.463 -0.741 14.696 1.00 94.19 228 GLY A C 1
ATOM 1795 O O . GLY A 1 228 ? -0.059 -0.851 13.586 1.00 94.19 228 GLY A O 1
ATOM 1796 N N . VAL A 1 229 ? -0.233 -0.660 15.832 1.00 96.75 229 VAL A N 1
ATOM 1797 C CA . VAL A 1 229 ? -1.691 -0.571 15.857 1.00 96.75 229 VAL A CA 1
ATOM 1798 C C . VAL A 1 229 ? -2.099 0.848 15.495 1.00 96.75 229 VAL A C 1
ATOM 1800 O O . VAL A 1 229 ? -1.571 1.826 16.023 1.00 96.75 229 VAL A O 1
ATOM 1803 N N . GLU A 1 230 ? -3.043 0.972 14.572 1.00 96.62 230 GLU A N 1
ATOM 1804 C CA . GLU A 1 230 ? -3.621 2.261 14.209 1.00 96.62 230 GLU A CA 1
ATOM 1805 C C . GLU A 1 230 ? -5.127 2.231 14.418 1.00 96.62 230 GLU A C 1
ATOM 1807 O O . GLU A 1 230 ? -5.765 1.203 14.223 1.00 96.62 230 GLU A O 1
ATOM 1812 N N . CYS A 1 231 ? -5.694 3.381 14.776 1.00 96.31 231 CYS A N 1
ATOM 1813 C CA . CYS A 1 231 ? -7.138 3.559 14.884 1.00 96.31 231 CYS A CA 1
ATOM 1814 C C . CYS A 1 231 ? -7.647 4.442 13.737 1.00 96.31 231 CYS A C 1
ATOM 1816 O O . CYS A 1 231 ? -6.937 5.342 13.247 1.00 96.31 231 CYS A O 1
ATOM 1818 N N . LEU A 1 232 ? -8.871 4.174 13.287 1.00 96.81 232 LEU A N 1
ATOM 1819 C CA . LEU A 1 232 ? -9.525 4.904 12.207 1.00 96.81 232 LEU A CA 1
ATOM 1820 C C . LEU A 1 232 ? -11.040 4.960 12.427 1.00 96.81 232 LEU A C 1
ATOM 1822 O O . LEU A 1 232 ? -11.671 3.944 12.677 1.00 96.81 232 LEU A O 1
ATOM 1826 N N . SER A 1 233 ? -11.641 6.138 12.275 1.00 96.69 233 SER A N 1
ATOM 1827 C CA . SER A 1 233 ? -13.102 6.252 12.278 1.00 96.69 233 SER A CA 1
ATOM 1828 C C . SER A 1 233 ? -13.678 5.813 10.930 1.00 96.69 233 SER A C 1
ATOM 1830 O O . SER A 1 233 ? -13.169 6.212 9.876 1.00 96.69 233 SER A O 1
ATOM 1832 N N . VAL A 1 234 ? -14.788 5.073 10.951 1.00 96.38 234 VAL A N 1
ATOM 1833 C CA . VAL A 1 234 ? -15.525 4.649 9.745 1.00 96.38 234 VAL A CA 1
ATOM 1834 C C . VAL A 1 234 ? -15.996 5.828 8.880 1.00 96.38 234 VAL A C 1
ATOM 1836 O O . VAL A 1 234 ? -16.070 5.719 7.657 1.00 96.38 234 VAL A O 1
ATOM 1839 N N . ASN A 1 235 ? -16.245 6.994 9.483 1.00 94.44 235 ASN A N 1
ATOM 1840 C CA . ASN A 1 235 ? -16.656 8.192 8.745 1.00 94.44 235 ASN A CA 1
ATOM 1841 C C . ASN A 1 235 ? -15.493 8.837 7.972 1.00 94.44 235 ASN A C 1
ATOM 1843 O O . ASN A 1 235 ? -15.708 9.521 6.974 1.00 94.44 235 ASN A O 1
ATOM 1847 N N . LYS A 1 236 ? -14.249 8.622 8.422 1.00 94.62 236 LYS A N 1
ATOM 1848 C CA . LYS A 1 236 ? -13.033 9.260 7.890 1.00 94.62 236 LYS A CA 1
ATOM 1849 C C . LYS A 1 236 ? -12.009 8.211 7.456 1.00 94.62 236 LYS A C 1
ATOM 1851 O O . LYS A 1 236 ? -10.833 8.279 7.819 1.00 94.62 236 LYS A O 1
ATOM 1856 N N . LEU A 1 237 ? -12.457 7.229 6.673 1.00 95.56 237 LEU A N 1
ATOM 1857 C CA . LEU A 1 237 ? -11.583 6.176 6.165 1.00 95.56 237 LEU A CA 1
ATOM 1858 C C . LEU A 1 237 ? -10.506 6.749 5.233 1.00 95.56 237 LEU A C 1
ATOM 1860 O O . LEU A 1 237 ? -10.780 7.565 4.353 1.00 95.56 237 LEU A O 1
ATOM 1864 N N . ASN A 1 238 ? -9.264 6.302 5.418 1.00 95.94 238 ASN A N 1
ATOM 1865 C CA . ASN A 1 238 ? -8.108 6.786 4.673 1.00 95.94 238 ASN A CA 1
ATOM 1866 C C . ASN A 1 238 ? -7.406 5.631 3.957 1.00 95.94 238 ASN A C 1
ATOM 1868 O O . ASN A 1 238 ? -6.975 4.664 4.590 1.00 95.94 238 ASN A O 1
ATOM 1872 N N . LEU A 1 239 ? -7.219 5.777 2.644 1.00 96.62 239 LEU A N 1
ATOM 1873 C CA . LEU A 1 239 ? -6.539 4.785 1.816 1.00 96.62 239 LEU A CA 1
ATOM 1874 C C . LEU A 1 239 ? -5.101 4.514 2.277 1.00 96.62 239 LEU A C 1
ATOM 1876 O O . LEU A 1 239 ? -4.680 3.367 2.265 1.00 96.62 239 LEU A O 1
ATOM 1880 N N . LYS A 1 240 ? -4.356 5.527 2.746 1.00 95.69 240 LYS A N 1
ATOM 1881 C CA . LYS A 1 240 ? -2.972 5.334 3.226 1.00 95.69 240 LYS A CA 1
ATOM 1882 C C . LYS A 1 240 ? -2.891 4.387 4.424 1.00 95.69 240 LYS A C 1
ATOM 1884 O O . LYS A 1 240 ? -1.890 3.699 4.588 1.00 95.69 240 LYS A O 1
ATOM 1889 N N . LYS A 1 241 ? -3.939 4.364 5.254 1.00 96.06 241 LYS A N 1
ATOM 1890 C CA . LYS A 1 241 ? -4.031 3.469 6.409 1.00 96.06 241 LYS A CA 1
ATOM 1891 C C . LYS A 1 241 ? -4.577 2.096 6.017 1.00 96.06 241 LYS A C 1
ATOM 1893 O O . LYS A 1 241 ? -4.070 1.105 6.517 1.00 96.06 241 LYS A O 1
ATOM 1898 N N . LEU A 1 242 ? -5.550 2.004 5.110 1.00 96.75 242 LEU A N 1
ATOM 1899 C CA . LEU A 1 242 ? -6.099 0.711 4.664 1.00 96.75 242 LEU A CA 1
ATOM 1900 C C . LEU A 1 242 ? -5.146 -0.058 3.731 1.00 96.75 242 LEU A C 1
ATOM 1902 O O . LEU A 1 242 ? -4.984 -1.268 3.852 1.00 96.75 242 LEU A O 1
ATOM 1906 N N . ALA A 1 243 ? -4.475 0.649 2.826 1.00 97.19 243 ALA A N 1
ATOM 1907 C CA . ALA A 1 243 ? -3.547 0.101 1.844 1.00 97.19 243 ALA A CA 1
ATOM 1908 C C . ALA A 1 243 ? -2.173 0.798 1.931 1.00 97.19 243 ALA A C 1
ATOM 1910 O O . ALA A 1 243 ? -1.772 1.505 1.000 1.00 97.19 243 ALA A O 1
ATOM 1911 N N . PRO A 1 244 ? -1.437 0.648 3.053 1.00 96.19 244 PRO A N 1
ATOM 1912 C CA . PRO A 1 244 ? -0.109 1.233 3.193 1.00 96.19 244 PRO A CA 1
ATOM 1913 C C . PRO A 1 244 ? 0.825 0.716 2.100 1.00 96.19 244 PRO A C 1
ATOM 1915 O O . PRO A 1 244 ? 0.900 -0.489 1.854 1.00 96.19 244 PRO A O 1
ATOM 1918 N N . GLY A 1 245 ? 1.520 1.644 1.443 1.00 94.75 245 GLY A N 1
ATOM 1919 C CA . GLY A 1 245 ? 2.417 1.335 0.329 1.00 94.75 245 GLY A CA 1
ATOM 1920 C C . GLY A 1 245 ? 1.706 1.060 -0.998 1.00 94.75 245 GLY A C 1
ATOM 1921 O O . GLY A 1 245 ? 2.378 0.709 -1.953 1.00 94.75 245 GLY A O 1
ATOM 1922 N N . GLY A 1 246 ? 0.380 1.220 -1.079 1.00 96.06 246 GLY A N 1
ATOM 1923 C CA . GLY A 1 246 ? -0.402 0.890 -2.277 1.00 96.06 246 GLY A CA 1
ATOM 1924 C C . GLY A 1 246 ? -0.781 -0.590 -2.381 1.00 96.06 246 GLY A C 1
ATOM 1925 O O . GLY A 1 246 ? -1.482 -0.973 -3.312 1.00 96.06 246 GLY A O 1
ATOM 1926 N N . HIS A 1 247 ? -0.383 -1.416 -1.409 1.00 97.12 247 HIS A N 1
ATOM 1927 C CA . HIS A 1 247 ? -0.760 -2.827 -1.334 1.00 97.12 247 HIS A CA 1
ATOM 1928 C C . HIS A 1 247 ? -2.044 -3.005 -0.519 1.00 97.12 247 HIS A C 1
ATOM 1930 O O . HIS A 1 247 ? -2.148 -2.513 0.610 1.00 97.12 247 HIS A O 1
ATOM 1936 N N . VAL A 1 248 ? -3.013 -3.735 -1.067 1.00 96.75 248 VAL A N 1
ATOM 1937 C CA . VAL A 1 248 ? -4.281 -4.070 -0.396 1.00 96.75 248 VAL A CA 1
ATOM 1938 C C . VAL A 1 248 ? -4.101 -5.171 0.664 1.00 96.75 248 VAL A C 1
ATOM 1940 O O . VAL A 1 248 ? -3.002 -5.694 0.816 1.00 96.75 248 VAL A O 1
ATOM 1943 N N . GLY A 1 249 ? -5.146 -5.480 1.442 1.00 95.50 249 GLY A N 1
ATOM 1944 C CA . GLY A 1 249 ? -5.115 -6.580 2.421 1.00 95.50 249 GLY A CA 1
ATOM 1945 C C . GLY A 1 249 ? -4.425 -6.235 3.745 1.00 95.50 249 GLY A C 1
ATOM 1946 O O . GLY A 1 249 ? -3.584 -6.985 4.222 1.00 95.50 249 GLY A O 1
ATOM 1947 N N . ARG A 1 250 ? -4.711 -5.076 4.354 1.00 97.12 250 ARG A N 1
ATOM 1948 C CA . ARG A 1 250 ? -4.295 -4.834 5.750 1.00 97.12 250 ARG A CA 1
ATOM 1949 C C . ARG A 1 250 ? -5.251 -5.550 6.705 1.00 97.12 250 ARG A C 1
ATOM 1951 O O . ARG A 1 250 ? -6.460 -5.500 6.486 1.00 97.12 250 ARG A O 1
ATOM 1958 N N . PHE A 1 251 ? -4.727 -6.148 7.773 1.00 97.56 251 PHE A N 1
ATOM 1959 C CA . PHE A 1 251 ? -5.559 -6.745 8.817 1.00 97.56 251 PHE A CA 1
ATOM 1960 C C . PHE A 1 251 ? -6.358 -5.654 9.547 1.00 97.56 251 PHE A C 1
ATOM 1962 O O . PHE A 1 251 ? -5.777 -4.722 10.112 1.00 97.56 251 PHE A O 1
ATOM 1969 N N . CYS A 1 252 ? -7.688 -5.740 9.478 1.00 97.25 252 CYS A N 1
ATOM 1970 C CA . CYS A 1 252 ? -8.616 -4.758 10.037 1.00 97.25 252 CYS A CA 1
ATOM 1971 C C . CYS A 1 252 ? -9.540 -5.420 11.063 1.00 97.25 252 CYS A C 1
ATOM 1973 O O . CYS A 1 252 ? -10.127 -6.460 10.776 1.00 97.25 252 CYS A O 1
ATOM 1975 N N . ILE A 1 253 ? -9.689 -4.787 12.224 1.00 97.00 253 ILE A N 1
ATOM 1976 C CA . ILE A 1 253 ? -10.605 -5.176 13.298 1.00 97.00 253 ILE A CA 1
ATOM 1977 C C . ILE A 1 253 ? -11.715 -4.129 13.332 1.00 9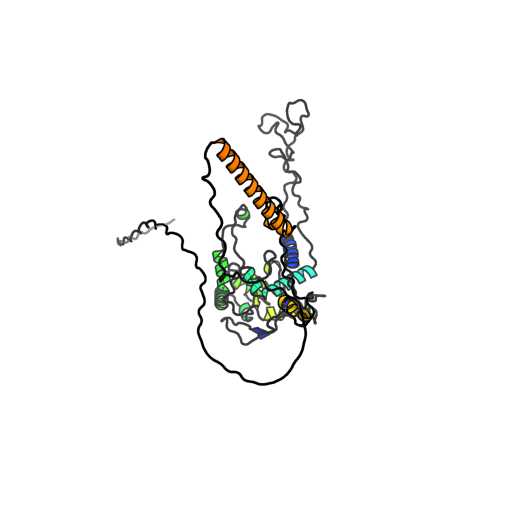7.00 253 ILE A C 1
ATOM 1979 O O . ILE A 1 253 ? -11.429 -2.944 13.507 1.00 97.00 253 ILE A O 1
ATOM 1983 N N . TRP A 1 254 ? -12.960 -4.542 13.138 1.00 97.19 254 TRP A N 1
ATOM 1984 C CA . TRP A 1 254 ? -14.113 -3.647 13.059 1.00 97.19 254 TRP A CA 1
ATOM 1985 C C . TRP A 1 254 ? -14.930 -3.706 14.342 1.00 97.19 254 TRP A C 1
ATOM 1987 O O . TRP A 1 254 ? -15.137 -4.790 14.872 1.00 97.19 254 TRP A O 1
ATOM 1997 N N . THR A 1 255 ? -15.446 -2.576 14.819 1.00 96.62 255 THR A N 1
ATOM 1998 C CA . THR A 1 255 ? -16.537 -2.607 15.802 1.00 96.62 255 THR A CA 1
ATOM 1999 C C . THR A 1 255 ? -17.874 -2.880 15.112 1.00 96.62 255 THR A C 1
ATOM 2001 O O . THR A 1 255 ? -18.048 -2.570 13.928 1.00 96.62 255 THR A O 1
ATOM 2004 N N . GLU A 1 256 ? -18.824 -3.451 15.844 1.00 95.12 256 GLU A N 1
ATOM 2005 C CA . GLU A 1 256 ? -20.163 -3.786 15.353 1.00 95.12 256 GLU A CA 1
ATOM 2006 C C . GLU A 1 256 ? -20.868 -2.584 14.699 1.00 95.12 256 GLU A C 1
ATOM 2008 O O . GLU A 1 256 ? -21.221 -2.618 13.515 1.00 95.12 256 GLU A O 1
ATOM 2013 N N . SER A 1 257 ? -20.965 -1.462 15.412 1.00 95.19 257 SER A N 1
ATOM 2014 C CA . SER A 1 257 ? -21.533 -0.226 14.858 1.00 95.19 257 SER A CA 1
ATOM 2015 C C . SER A 1 257 ? -20.752 0.314 13.656 1.00 95.19 257 SER A C 1
ATOM 2017 O O . SER A 1 257 ? -21.334 0.944 12.768 1.00 95.19 257 SER A O 1
ATOM 2019 N N . ALA A 1 258 ? -19.435 0.083 13.580 1.00 96.12 258 ALA A N 1
ATOM 2020 C CA . ALA A 1 258 ? -18.637 0.519 12.438 1.00 96.12 258 ALA A CA 1
ATOM 2021 C C . ALA A 1 258 ? -18.978 -0.288 11.184 1.00 96.12 258 ALA A C 1
ATOM 2023 O O . ALA A 1 258 ? -19.121 0.300 10.110 1.00 96.12 258 ALA A O 1
ATOM 2024 N N . ILE A 1 259 ? -19.135 -1.610 11.303 1.00 95.06 259 ILE A N 1
ATOM 2025 C CA . ILE A 1 259 ? -19.433 -2.452 10.145 1.00 95.06 259 ILE A CA 1
ATOM 2026 C C . ILE A 1 259 ? -20.867 -2.242 9.643 1.00 95.06 259 ILE A C 1
ATOM 2028 O O . ILE A 1 259 ? -21.067 -2.101 8.436 1.00 95.06 259 ILE A O 1
ATOM 2032 N N . GLN A 1 260 ? -21.843 -2.077 10.542 1.00 93.88 260 GLN A N 1
ATOM 2033 C CA . GLN A 1 260 ? -23.232 -1.761 10.175 1.00 93.88 260 GLN A CA 1
ATOM 2034 C C . GLN A 1 260 ? -23.340 -0.407 9.451 1.00 93.88 260 GLN A C 1
ATOM 2036 O O . GLN A 1 260 ? -24.054 -0.262 8.455 1.00 93.88 260 GLN A O 1
ATOM 2041 N N . ARG A 1 261 ? -22.553 0.589 9.882 1.00 94.62 261 ARG A N 1
ATOM 2042 C CA . ARG A 1 261 ? -22.537 1.931 9.280 1.00 94.62 261 ARG A CA 1
ATOM 2043 C C . ARG A 1 261 ? -21.969 1.966 7.854 1.00 94.62 261 ARG A C 1
ATOM 2045 O O . ARG A 1 261 ? -22.227 2.931 7.132 1.00 94.62 261 ARG A O 1
ATOM 2052 N N . LEU A 1 262 ? -21.235 0.941 7.403 1.00 93.94 262 LEU A N 1
ATOM 2053 C CA . LEU A 1 262 ? -20.665 0.906 6.047 1.00 93.94 262 LEU A CA 1
ATOM 2054 C C . LEU A 1 262 ? -21.733 0.925 4.946 1.00 93.94 262 LEU A C 1
ATOM 2056 O O . LEU A 1 262 ? -21.536 1.623 3.949 1.00 93.94 262 LEU A O 1
ATOM 2060 N N . ASN A 1 263 ? -22.854 0.218 5.127 1.00 89.69 263 ASN A N 1
ATOM 2061 C CA . ASN A 1 263 ? -23.944 0.207 4.143 1.00 89.69 263 ASN A CA 1
ATOM 2062 C C . ASN A 1 263 ? -24.590 1.594 4.015 1.00 89.69 263 ASN A C 1
ATOM 2064 O O . ASN A 1 263 ? -24.808 2.061 2.904 1.00 89.69 263 ASN A O 1
ATOM 2068 N N . ALA A 1 264 ? -24.791 2.320 5.119 1.00 92.44 264 ALA A N 1
ATOM 2069 C CA . ALA A 1 264 ? -25.274 3.704 5.057 1.00 92.44 264 ALA A CA 1
ATOM 2070 C C . ALA A 1 264 ? -24.274 4.645 4.350 1.00 92.44 264 ALA A C 1
ATOM 2072 O O . ALA A 1 264 ? -24.668 5.592 3.666 1.00 92.44 264 ALA A O 1
ATOM 2073 N N . LEU A 1 265 ? -22.969 4.382 4.496 1.00 93.69 265 LEU A N 1
ATOM 2074 C CA . LEU A 1 265 ? -21.901 5.253 4.004 1.00 93.69 265 LEU A CA 1
ATOM 2075 C C . LEU A 1 265 ? -21.545 5.028 2.528 1.00 93.69 265 LEU A C 1
ATOM 2077 O O . LEU A 1 265 ? -21.160 5.975 1.837 1.00 93.69 265 LEU A O 1
ATOM 2081 N N . TYR A 1 266 ? -21.656 3.801 2.023 1.00 93.31 266 TYR A N 1
ATOM 2082 C CA . TYR A 1 266 ? -21.320 3.456 0.635 1.00 93.31 266 TYR A CA 1
ATOM 2083 C C . TYR A 1 266 ? -22.511 2.975 -0.199 1.00 93.31 266 TYR A C 1
ATOM 2085 O O . TYR A 1 266 ? -22.385 2.961 -1.421 1.00 93.31 266 TYR A O 1
ATOM 2093 N N . GLY A 1 267 ? -23.644 2.656 0.427 1.00 92.06 267 GLY A N 1
ATOM 2094 C CA . GLY A 1 267 ? -24.811 2.065 -0.221 1.00 92.06 267 GLY A CA 1
ATOM 2095 C C . GLY A 1 267 ? -24.668 0.559 -0.439 1.00 92.06 267 GLY A C 1
ATOM 2096 O O . GLY A 1 267 ? -23.762 -0.095 0.085 1.00 92.06 267 GLY A O 1
ATOM 2097 N N . THR A 1 268 ? -25.562 0.022 -1.258 1.00 92.00 268 THR A N 1
ATOM 2098 C CA . THR A 1 268 ? -25.455 -1.288 -1.910 1.00 92.00 268 THR A CA 1
ATOM 2099 C C . THR A 1 268 ? -25.468 -1.074 -3.430 1.00 92.00 268 THR A C 1
ATOM 2101 O O . THR A 1 268 ? -25.477 0.060 -3.886 1.00 92.00 268 THR A O 1
ATOM 2104 N N . TRP A 1 269 ? -25.462 -2.122 -4.261 1.00 91.12 269 TRP A N 1
ATOM 2105 C CA . TRP A 1 269 ? -25.673 -1.911 -5.706 1.00 91.12 269 TRP A CA 1
ATOM 2106 C C . TRP A 1 269 ? -27.117 -1.544 -6.063 1.00 91.12 269 TRP A C 1
ATOM 2108 O O . TRP A 1 269 ? -27.342 -0.993 -7.139 1.00 91.12 269 TRP A O 1
ATOM 2118 N N . ARG A 1 270 ? -28.079 -1.875 -5.190 1.00 90.88 270 ARG A N 1
ATOM 2119 C CA . ARG A 1 270 ? -29.507 -1.574 -5.373 1.00 90.88 270 ARG A CA 1
ATOM 2120 C C . ARG A 1 270 ? -29.857 -0.190 -4.830 1.00 90.88 270 ARG A C 1
ATOM 2122 O O . ARG A 1 270 ? -30.585 0.552 -5.472 1.00 90.88 270 ARG A O 1
ATOM 2129 N N . GLU A 1 271 ? -29.295 0.162 -3.679 1.00 91.94 271 GLU A N 1
ATOM 2130 C CA . GLU A 1 271 ? -29.557 1.422 -2.985 1.00 91.94 271 GLU A CA 1
ATOM 2131 C C . GLU A 1 271 ? -28.316 2.313 -2.987 1.00 91.94 271 GLU A C 1
ATOM 2133 O O . GLU A 1 271 ? -27.237 1.888 -2.570 1.00 91.94 271 GLU A O 1
ATOM 2138 N N . LYS A 1 272 ? -28.467 3.571 -3.413 1.00 92.81 272 LYS A N 1
ATOM 2139 C CA . LYS A 1 272 ? -27.380 4.561 -3.374 1.00 92.81 272 LYS A CA 1
ATOM 2140 C C . LYS A 1 272 ? -26.944 4.855 -1.929 1.00 92.81 272 LYS A C 1
ATOM 2142 O O . LYS A 1 272 ? -27.653 4.572 -0.965 1.00 92.81 272 LYS A O 1
ATOM 2147 N N . SER A 1 273 ? -25.755 5.438 -1.771 1.00 94.12 273 SER A N 1
ATOM 2148 C CA . SER A 1 273 ? -25.273 5.877 -0.456 1.00 94.12 273 SER A CA 1
ATOM 2149 C C . SER A 1 273 ? -26.188 6.945 0.150 1.00 94.12 273 SER A C 1
ATOM 2151 O O . SER A 1 273 ? -26.578 7.883 -0.539 1.00 94.12 273 SER A O 1
ATOM 2153 N N . LYS A 1 274 ? -26.468 6.838 1.457 1.00 93.25 274 LYS A N 1
ATOM 2154 C CA . LYS A 1 274 ? -27.238 7.845 2.207 1.00 93.25 274 LYS A CA 1
ATOM 2155 C C . LYS A 1 274 ? -26.373 9.036 2.626 1.00 93.25 274 LYS A C 1
ATOM 2157 O O . LYS A 1 274 ? -26.849 10.160 2.681 1.00 93.25 274 LYS A O 1
ATOM 2162 N N . LEU A 1 275 ? -25.096 8.793 2.942 1.00 92.75 275 LEU A N 1
ATOM 2163 C CA . LEU A 1 275 ? -24.187 9.819 3.479 1.00 92.75 275 LEU A CA 1
ATOM 2164 C C . LEU A 1 275 ? -23.307 10.484 2.417 1.00 92.75 275 LEU A C 1
ATOM 2166 O O . LEU A 1 275 ? -22.721 11.536 2.671 1.00 92.75 275 LEU A O 1
ATOM 2170 N N . LYS A 1 276 ? -23.133 9.856 1.252 1.00 91.88 276 LYS A N 1
ATOM 2171 C CA . LYS A 1 276 ? -22.343 10.415 0.153 1.00 91.88 276 LYS A CA 1
ATOM 2172 C C . LYS A 1 276 ? -23.271 10.810 -0.976 1.00 91.88 276 LYS A C 1
ATOM 2174 O O . LYS A 1 276 ? -23.891 9.938 -1.575 1.00 91.88 276 LYS A O 1
ATOM 2179 N N . SER A 1 277 ? -23.257 12.096 -1.316 1.00 90.69 277 SER A N 1
ATOM 2180 C CA . SER A 1 277 ? -23.943 12.599 -2.502 1.00 90.69 277 SER A CA 1
ATOM 2181 C C . SER A 1 277 ? -23.483 11.856 -3.758 1.00 90.69 277 SER A C 1
ATOM 2183 O O . SER A 1 277 ? -22.280 11.604 -3.952 1.00 90.69 277 SER A O 1
ATOM 2185 N N . ASP A 1 278 ? -24.480 11.460 -4.551 1.00 90.38 278 ASP A N 1
ATOM 2186 C CA . ASP A 1 278 ? -24.370 10.840 -5.873 1.00 90.38 278 ASP A CA 1
ATOM 2187 C C . ASP A 1 278 ? -23.342 9.712 -5.963 1.00 90.38 278 ASP A C 1
ATOM 2189 O O . ASP A 1 278 ? -22.571 9.598 -6.918 1.00 90.38 278 ASP A O 1
ATOM 2193 N N . TYR A 1 279 ? -23.306 8.861 -4.936 1.00 94.31 279 TYR A N 1
ATOM 2194 C CA . TYR A 1 279 ? -22.398 7.726 -4.894 1.00 94.31 279 TYR A CA 1
ATOM 2195 C C . TYR A 1 279 ? -23.127 6.387 -4.919 1.00 94.31 279 TYR A C 1
ATOM 2197 O O . TYR A 1 279 ? -24.030 6.135 -4.120 1.00 94.31 279 TYR A O 1
ATOM 2205 N N . ASN A 1 280 ? -22.645 5.498 -5.784 1.00 93.19 280 ASN A N 1
ATOM 2206 C CA . ASN A 1 280 ? -23.006 4.088 -5.819 1.00 93.19 280 ASN A CA 1
ATOM 2207 C C . ASN A 1 280 ? -21.726 3.230 -5.840 1.00 93.19 280 ASN A C 1
ATOM 2209 O O . ASN A 1 280 ? -20.646 3.707 -6.206 1.00 93.19 280 ASN A O 1
ATOM 2213 N N . LEU A 1 281 ? -21.835 1.967 -5.436 1.00 92.50 281 LEU A N 1
ATOM 2214 C CA . LEU A 1 281 ? -20.730 1.020 -5.488 1.00 92.50 281 LEU A CA 1
ATOM 2215 C C . LEU A 1 281 ? -20.282 0.744 -6.927 1.00 92.50 281 LEU A C 1
ATOM 2217 O O . LEU A 1 281 ? -21.113 0.643 -7.833 1.00 92.50 281 LEU A O 1
ATOM 2221 N N . PRO A 1 282 ? -18.968 0.555 -7.145 1.00 93.38 282 PRO A N 1
ATOM 2222 C CA . PRO A 1 282 ? -18.467 0.181 -8.454 1.00 93.38 282 PRO A CA 1
ATOM 2223 C C . PRO A 1 282 ? -19.030 -1.173 -8.885 1.00 93.38 282 PRO A C 1
ATOM 2225 O O . PRO A 1 282 ? -19.047 -2.137 -8.110 1.00 93.38 282 PRO A O 1
ATOM 2228 N N . GLN A 1 283 ? -19.480 -1.243 -10.135 1.00 91.12 283 GLN A N 1
ATOM 2229 C CA . GLN A 1 283 ? -19.958 -2.489 -10.711 1.00 91.12 283 GLN A CA 1
ATOM 2230 C C . GLN A 1 283 ? -18.771 -3.381 -11.112 1.00 91.12 283 GLN A C 1
ATOM 2232 O O . GLN A 1 283 ? -17.790 -2.898 -11.687 1.00 91.12 283 GLN A O 1
ATOM 2237 N N . PRO A 1 284 ? -18.821 -4.678 -10.779 1.00 90.88 284 PRO A N 1
ATOM 2238 C CA . PRO A 1 284 ? -17.822 -5.645 -11.209 1.00 90.88 284 PRO A CA 1
ATOM 2239 C C . PRO A 1 284 ? -18.002 -5.953 -12.702 1.00 90.88 284 PRO A C 1
ATOM 2241 O O . PRO A 1 284 ? -19.122 -6.172 -13.153 1.00 90.88 284 PRO A O 1
ATOM 2244 N N . ILE A 1 285 ? -16.896 -6.000 -13.450 1.00 91.12 285 ILE A N 1
ATOM 2245 C CA . ILE A 1 285 ? -16.912 -6.314 -14.892 1.00 91.12 285 ILE A CA 1
ATOM 2246 C C . ILE A 1 285 ? -17.270 -7.790 -15.114 1.00 91.12 285 ILE A C 1
ATOM 2248 O O . ILE A 1 285 ? -18.078 -8.117 -15.974 1.00 91.12 285 ILE A O 1
ATOM 2252 N N . MET A 1 286 ? -16.694 -8.683 -14.306 1.00 89.44 286 MET A N 1
ATOM 2253 C CA . MET A 1 286 ? -16.999 -10.112 -14.327 1.00 89.44 286 MET A CA 1
ATOM 2254 C C . MET A 1 286 ? -17.945 -10.462 -13.180 1.00 89.44 286 MET A C 1
ATOM 2256 O O . MET A 1 286 ? -17.715 -10.083 -12.029 1.00 89.44 286 MET A O 1
ATOM 2260 N N . THR A 1 287 ? -19.001 -11.216 -13.478 1.00 86.88 287 THR A N 1
ATOM 2261 C CA . THR A 1 287 ? -19.935 -11.711 -12.459 1.00 86.88 287 THR A CA 1
ATOM 2262 C C . THR A 1 287 ? -19.330 -12.857 -11.651 1.00 86.88 287 THR A C 1
ATOM 2264 O O . THR A 1 287 ? -19.484 -12.866 -10.434 1.00 86.88 287 THR A O 1
ATOM 2267 N N . GLY A 1 288 ? -18.615 -13.788 -12.288 1.00 84.88 288 GLY A N 1
ATOM 2268 C CA . GLY A 1 288 ? -17.836 -14.845 -11.640 1.00 84.88 288 GLY A CA 1
ATOM 2269 C C . GLY A 1 288 ? -16.349 -14.698 -11.955 1.00 84.88 288 GLY A C 1
ATOM 2270 O O . GLY A 1 288 ? -15.981 -14.559 -13.115 1.00 84.88 288 GLY A O 1
ATOM 2271 N N . THR A 1 289 ? -15.499 -14.713 -10.928 1.00 88.06 289 THR A N 1
ATOM 2272 C CA . THR A 1 289 ? -14.036 -14.582 -11.072 1.00 88.06 289 THR A CA 1
ATOM 2273 C C . THR A 1 289 ? -13.300 -15.922 -11.026 1.00 88.06 289 THR A C 1
ATOM 2275 O O . THR A 1 289 ? -12.083 -15.954 -11.176 1.00 88.06 289 THR A O 1
ATOM 2278 N N . ASP A 1 290 ? -14.016 -17.027 -10.804 1.00 90.69 290 ASP A N 1
ATOM 2279 C CA . ASP A 1 290 ? -13.448 -18.374 -10.824 1.00 90.69 290 ASP A CA 1
ATOM 2280 C C . ASP A 1 290 ? -13.338 -18.878 -12.267 1.00 90.69 290 ASP A C 1
ATOM 2282 O O . ASP A 1 290 ? -14.253 -19.496 -12.819 1.00 90.69 290 ASP A O 1
ATOM 2286 N N . LEU A 1 291 ? -12.197 -18.571 -12.886 1.00 91.88 291 LEU A N 1
ATOM 2287 C CA . LEU A 1 291 ? -11.896 -18.994 -14.248 1.00 91.88 291 LEU A CA 1
ATOM 2288 C C . LEU A 1 291 ? -11.826 -20.521 -14.368 1.00 91.88 291 LEU A C 1
ATOM 2290 O O . LEU A 1 291 ? -12.225 -21.061 -15.393 1.00 91.88 291 LEU A O 1
ATOM 2294 N N . ALA A 1 292 ? -11.355 -21.227 -13.336 1.00 94.06 292 ALA A N 1
ATOM 2295 C CA . ALA A 1 292 ? -11.245 -22.680 -13.379 1.00 94.06 292 ALA A CA 1
ATOM 2296 C C . ALA A 1 292 ? -12.630 -23.331 -13.444 1.00 94.06 292 ALA A C 1
ATOM 2298 O O . ALA A 1 292 ? -12.831 -24.240 -14.247 1.00 94.06 292 ALA A O 1
ATOM 2299 N N . ARG A 1 293 ? -13.593 -22.838 -12.656 1.00 92.81 293 ARG A N 1
ATOM 2300 C CA . ARG A 1 293 ? -14.989 -23.286 -12.738 1.00 92.81 293 ARG A CA 1
ATOM 2301 C C . ARG A 1 293 ? -15.621 -22.951 -14.084 1.00 92.81 293 ARG A C 1
ATOM 2303 O O . ARG A 1 293 ? -16.294 -23.808 -14.641 1.00 92.81 293 ARG A O 1
ATOM 2310 N N . LEU A 1 294 ? -15.405 -21.737 -14.599 1.00 91.94 294 LEU A N 1
ATOM 2311 C CA . LEU A 1 294 ? -15.929 -21.344 -15.911 1.00 91.94 294 LEU A CA 1
ATOM 2312 C C . LEU A 1 294 ? -15.386 -22.260 -17.010 1.00 91.94 294 LEU A C 1
ATOM 2314 O O . LEU A 1 294 ? -16.162 -22.846 -17.747 1.00 91.94 294 LEU A O 1
ATOM 2318 N N . LEU A 1 295 ? -14.068 -22.457 -17.077 1.00 93.69 295 LEU A N 1
ATOM 2319 C CA . LEU A 1 295 ? -13.445 -23.295 -18.104 1.00 93.69 295 LEU A CA 1
ATOM 2320 C C . LEU A 1 295 ? -13.850 -24.768 -18.010 1.00 93.69 295 LEU A C 1
ATOM 2322 O O . LEU A 1 295 ? -13.866 -25.446 -19.031 1.00 93.69 295 LEU A O 1
ATOM 2326 N N . LYS A 1 296 ? -14.154 -25.274 -16.812 1.00 95.38 296 LYS A N 1
ATOM 2327 C CA . LYS A 1 296 ? -14.592 -26.659 -16.585 1.00 95.38 296 LYS A CA 1
ATOM 2328 C C . LYS A 1 296 ? -16.105 -26.855 -16.723 1.00 95.38 296 LYS A C 1
ATOM 2330 O O . LYS A 1 296 ? -16.565 -27.959 -16.462 1.00 95.38 296 LYS A O 1
ATOM 2335 N N . SER A 1 297 ? -16.870 -25.823 -17.075 1.00 95.75 297 SER A N 1
ATOM 2336 C CA . SER A 1 297 ? -18.321 -25.949 -17.191 1.00 95.75 297 SER A CA 1
ATOM 2337 C C . SER A 1 297 ? -18.708 -26.836 -18.377 1.00 95.75 297 SER A C 1
ATOM 2339 O O . SER A 1 297 ? -18.043 -26.819 -19.419 1.00 95.75 297 SER A O 1
ATOM 2341 N N . ASP A 1 298 ? -19.777 -27.615 -18.221 1.00 96.56 298 ASP A N 1
ATOM 2342 C CA . ASP A 1 298 ? -20.210 -28.584 -19.232 1.00 96.56 298 ASP A CA 1
ATOM 2343 C C . ASP A 1 298 ? -20.594 -27.897 -20.545 1.00 96.56 298 ASP A C 1
ATOM 2345 O O . ASP A 1 298 ? -20.327 -28.422 -21.627 1.00 96.56 298 ASP A O 1
ATOM 2349 N N . GLU A 1 299 ? -21.147 -26.684 -20.471 1.00 95.50 299 GLU A N 1
ATOM 2350 C CA . GLU A 1 299 ? -21.513 -25.891 -21.645 1.00 95.50 299 GLU A CA 1
ATOM 2351 C C . GLU A 1 299 ? -20.284 -25.546 -22.493 1.00 95.50 299 GLU A C 1
ATOM 2353 O O . GLU A 1 299 ? -20.335 -25.620 -23.722 1.00 95.50 299 GLU A O 1
ATOM 2358 N N . ILE A 1 300 ? -19.161 -25.213 -21.845 1.00 95.12 300 ILE A N 1
ATOM 2359 C CA . ILE A 1 300 ? -17.898 -24.921 -22.526 1.00 95.12 300 ILE A CA 1
ATOM 2360 C C . ILE A 1 300 ? -17.237 -26.221 -23.002 1.00 95.12 300 ILE A C 1
ATOM 2362 O O . ILE A 1 300 ? -16.831 -26.321 -24.163 1.00 95.12 300 ILE A O 1
ATOM 2366 N N . GLN A 1 301 ? -17.156 -27.240 -22.143 1.00 95.69 301 GLN A N 1
ATOM 2367 C CA . GLN A 1 301 ? -16.503 -28.511 -22.469 1.00 95.69 301 GLN A CA 1
ATOM 2368 C C . GLN A 1 301 ? -17.191 -29.258 -23.621 1.00 95.69 301 GLN A C 1
ATOM 2370 O O . GLN A 1 301 ? -16.504 -29.886 -24.424 1.00 95.69 301 GLN A O 1
ATOM 2375 N N . LYS A 1 302 ? -18.517 -29.130 -23.772 1.00 96.56 302 LYS A N 1
ATOM 2376 C CA . LYS A 1 302 ? -19.283 -29.738 -24.874 1.00 96.56 302 LYS A CA 1
ATOM 2377 C C . LYS A 1 302 ? -18.890 -29.205 -26.257 1.00 96.56 302 LYS A C 1
ATOM 2379 O O . LYS A 1 302 ? -18.997 -29.934 -27.240 1.00 96.56 302 LYS A O 1
ATOM 2384 N N . VAL A 1 303 ? -18.445 -27.950 -26.347 1.00 96.44 303 VAL A N 1
ATOM 2385 C CA . VAL A 1 303 ? -18.114 -27.280 -27.621 1.00 96.44 303 VAL A CA 1
ATOM 2386 C C . VAL A 1 303 ? -16.607 -27.309 -27.915 1.00 96.44 303 VAL A C 1
ATOM 2388 O O . VAL A 1 303 ? -16.184 -27.189 -29.068 1.00 96.44 303 VAL A O 1
ATOM 2391 N N . ILE A 1 304 ? -15.767 -27.483 -26.890 1.00 96.12 304 ILE A N 1
ATOM 2392 C CA . ILE A 1 304 ? -14.309 -27.479 -27.039 1.00 96.12 304 ILE A CA 1
ATOM 2393 C C . ILE A 1 304 ? -13.820 -28.677 -27.867 1.00 96.12 304 ILE A C 1
ATOM 2395 O O . ILE A 1 304 ? -14.177 -29.835 -27.656 1.00 96.12 304 ILE A O 1
ATOM 2399 N N . ARG A 1 305 ? -12.900 -28.400 -28.797 1.00 94.56 305 ARG A N 1
ATOM 2400 C CA . ARG A 1 305 ? -12.168 -29.433 -29.542 1.00 94.56 305 ARG A CA 1
ATOM 2401 C C . ARG A 1 305 ? -11.146 -30.127 -28.641 1.00 94.56 305 ARG A C 1
ATOM 2403 O O . ARG A 1 305 ? -10.512 -29.489 -27.803 1.00 94.56 305 ARG A O 1
ATOM 2410 N N . ARG A 1 306 ? -10.896 -31.418 -28.888 1.00 93.69 306 ARG A N 1
ATOM 2411 C CA . ARG A 1 306 ? -9.871 -32.189 -28.162 1.00 93.69 306 ARG A CA 1
ATOM 2412 C C . ARG A 1 306 ? -8.508 -31.466 -28.194 1.00 93.69 306 ARG A C 1
ATOM 2414 O O . ARG A 1 306 ? -8.058 -31.088 -29.282 1.00 93.69 306 ARG A O 1
ATOM 2421 N N . PRO A 1 307 ? -7.823 -31.298 -27.045 1.00 94.56 307 PRO A N 1
ATOM 2422 C CA . PRO A 1 307 ? -6.526 -30.630 -26.999 1.00 94.56 307 PRO A CA 1
ATOM 2423 C C . PRO A 1 307 ? -5.478 -31.340 -27.863 1.00 94.56 307 PRO A C 1
ATOM 2425 O O . PRO A 1 307 ? -5.218 -32.533 -27.696 1.00 94.56 307 PRO A O 1
ATOM 2428 N N . ARG A 1 308 ? -4.817 -30.599 -28.758 1.00 94.12 308 ARG A N 1
ATOM 2429 C CA . ARG A 1 308 ? -3.672 -31.102 -29.531 1.00 94.12 308 ARG A CA 1
ATOM 2430 C C . ARG A 1 308 ? -2.394 -30.951 -28.706 1.00 94.12 308 ARG A C 1
ATOM 2432 O O . ARG A 1 308 ? -1.786 -29.889 -28.700 1.00 94.12 308 ARG A O 1
ATOM 2439 N N . LYS A 1 309 ? -1.962 -32.019 -28.033 1.00 94.56 309 LYS A N 1
ATOM 2440 C CA . LYS A 1 309 ? -0.752 -32.026 -27.180 1.00 94.56 309 LYS A CA 1
ATOM 2441 C C . LYS A 1 309 ? 0.558 -32.296 -27.946 1.00 94.56 309 LYS A C 1
ATOM 2443 O O . LYS A 1 309 ? 1.570 -32.639 -27.342 1.00 94.56 309 LYS A O 1
ATOM 2448 N N . ILE A 1 310 ? 0.552 -32.176 -29.276 1.00 93.50 310 ILE A N 1
ATOM 2449 C CA . ILE A 1 310 ? 1.728 -32.460 -30.110 1.00 93.50 310 ILE A CA 1
ATOM 2450 C C . ILE A 1 310 ? 2.714 -31.295 -29.999 1.00 93.50 310 ILE A C 1
ATOM 2452 O O . ILE A 1 310 ? 2.493 -30.229 -30.570 1.00 93.50 310 ILE A O 1
ATOM 2456 N N . VAL A 1 311 ? 3.831 -31.516 -29.307 1.00 93.06 311 VAL A N 1
ATOM 2457 C CA . VAL A 1 311 ? 4.947 -30.565 -29.259 1.00 93.06 311 VAL A CA 1
ATOM 2458 C C . VAL A 1 311 ? 5.850 -30.809 -30.467 1.00 93.06 311 VAL A C 1
ATOM 2460 O O . VAL A 1 311 ? 6.626 -31.765 -30.499 1.00 93.06 311 VAL A O 1
ATOM 2463 N N . ARG A 1 312 ? 5.759 -29.942 -31.481 1.00 91.50 312 ARG A N 1
ATOM 2464 C CA . ARG A 1 312 ? 6.684 -29.959 -32.621 1.00 91.50 312 ARG A CA 1
ATOM 2465 C C . ARG A 1 312 ? 8.003 -29.326 -32.198 1.00 91.50 312 ARG A C 1
ATOM 2467 O O . ARG A 1 312 ? 8.100 -28.111 -32.069 1.00 91.50 312 ARG A O 1
ATOM 2474 N N . ARG A 1 313 ? 9.013 -30.159 -31.958 1.00 93.00 313 ARG A N 1
ATOM 2475 C CA . ARG A 1 313 ? 10.379 -29.693 -31.703 1.00 93.00 313 ARG A CA 1
ATOM 2476 C C . ARG A 1 313 ? 11.079 -29.402 -33.025 1.00 93.00 313 ARG A C 1
ATOM 2478 O O . ARG A 1 313 ? 10.830 -30.091 -34.016 1.00 93.00 313 ARG A O 1
ATOM 2485 N N . ALA A 1 314 ? 11.965 -28.409 -33.023 1.00 93.31 314 ALA A N 1
ATOM 2486 C CA . ALA A 1 314 ? 12.849 -28.166 -34.152 1.00 93.31 314 ALA A CA 1
ATOM 2487 C C . ALA A 1 314 ? 13.682 -29.430 -34.404 1.00 93.31 314 ALA A C 1
ATOM 2489 O O . ALA A 1 314 ? 14.418 -29.893 -33.531 1.00 93.31 314 ALA A O 1
ATOM 2490 N N . ALA A 1 315 ? 13.517 -30.026 -35.581 1.00 88.50 315 ALA A N 1
ATOM 2491 C CA . ALA A 1 315 ? 14.321 -31.163 -35.985 1.00 88.50 315 ALA A CA 1
ATOM 2492 C C . ALA A 1 315 ? 15.646 -30.646 -36.549 1.00 88.50 315 ALA A C 1
ATOM 2494 O O . ALA A 1 315 ? 15.656 -29.842 -37.479 1.00 88.50 315 ALA A O 1
ATOM 2495 N N . VAL A 1 316 ? 16.767 -31.132 -36.017 1.00 91.62 316 VAL A N 1
ATOM 2496 C CA . VAL A 1 316 ? 18.073 -30.885 -36.634 1.00 91.62 316 VAL A CA 1
ATOM 2497 C C . VAL A 1 316 ? 18.125 -31.655 -37.950 1.00 91.62 316 VAL A C 1
ATOM 2499 O O . VAL A 1 316 ? 17.977 -32.883 -37.966 1.00 91.62 316 VAL A O 1
ATOM 2502 N N . LYS A 1 317 ? 18.340 -30.940 -39.058 1.00 92.12 317 LYS A N 1
ATOM 2503 C CA . LYS A 1 317 ? 18.549 -31.555 -40.371 1.00 92.12 317 LYS A CA 1
ATOM 2504 C C . LYS A 1 317 ? 19.872 -32.319 -40.343 1.00 92.12 317 LYS A C 1
ATOM 2506 O O . LYS A 1 317 ? 20.945 -31.730 -40.393 1.00 92.12 317 LYS A O 1
ATOM 2511 N N . ARG A 1 318 ? 19.796 -33.646 -40.237 1.00 92.19 318 ARG A N 1
ATOM 2512 C CA . ARG A 1 318 ? 20.972 -34.522 -40.297 1.00 92.19 318 ARG A CA 1
ATOM 2513 C C . ARG A 1 318 ? 21.427 -34.646 -41.747 1.00 92.19 318 ARG A C 1
ATOM 2515 O O . ARG A 1 318 ? 20.596 -34.898 -42.617 1.00 92.19 318 ARG A O 1
ATOM 2522 N N . ASN A 1 319 ? 22.725 -34.486 -41.997 1.00 94.06 319 ASN A N 1
ATOM 2523 C CA . ASN A 1 319 ? 23.290 -34.685 -43.329 1.00 94.06 319 ASN A CA 1
ATOM 2524 C C . ASN A 1 319 ? 23.136 -36.172 -43.742 1.00 94.06 319 ASN A C 1
ATOM 2526 O O . ASN A 1 319 ? 23.643 -37.044 -43.033 1.00 94.06 319 ASN A O 1
ATOM 2530 N N . PRO A 1 320 ? 22.442 -36.490 -44.852 1.00 92.81 320 PRO A N 1
ATOM 2531 C CA . PRO A 1 320 ? 22.227 -37.869 -45.299 1.00 92.81 320 PRO A CA 1
ATOM 2532 C C . PRO A 1 320 ? 23.513 -38.591 -45.710 1.00 92.81 320 PRO A C 1
ATOM 2534 O O . PRO A 1 320 ? 23.627 -39.798 -45.532 1.00 92.81 320 PRO A O 1
ATOM 2537 N N . LEU A 1 321 ? 24.510 -37.869 -46.221 1.00 89.56 321 LEU A N 1
ATOM 2538 C CA . LEU A 1 321 ? 25.756 -38.489 -46.677 1.00 89.56 321 LEU A CA 1
ATOM 2539 C C . LEU A 1 321 ? 26.595 -39.006 -45.502 1.00 89.56 321 LEU A C 1
ATOM 2541 O O . LEU A 1 321 ? 27.229 -40.053 -45.616 1.00 89.56 321 LEU A O 1
ATOM 2545 N N . THR A 1 322 ? 26.533 -38.324 -44.354 1.00 90.94 322 THR A N 1
ATOM 2546 C CA . THR A 1 322 ? 27.229 -38.735 -43.126 1.00 90.94 322 THR A CA 1
ATOM 2547 C C . THR A 1 322 ? 26.363 -39.602 -42.208 1.00 90.94 322 THR A C 1
ATOM 2549 O O . THR A 1 322 ? 26.893 -40.383 -41.423 1.00 90.94 322 THR A O 1
ATOM 2552 N N . ASN A 1 323 ? 25.028 -39.522 -42.301 1.00 92.44 323 ASN A N 1
ATOM 2553 C CA . ASN A 1 323 ? 24.104 -40.296 -41.472 1.00 92.44 323 ASN A CA 1
ATOM 2554 C C . ASN A 1 323 ? 23.258 -41.271 -42.305 1.00 92.44 323 ASN A C 1
ATOM 2556 O O . ASN A 1 323 ? 22.251 -40.896 -42.905 1.00 92.44 323 ASN A O 1
ATOM 2560 N N . MET A 1 324 ? 23.608 -42.560 -42.251 1.00 87.88 324 MET A N 1
ATOM 2561 C CA . MET A 1 324 ? 22.932 -43.612 -43.019 1.00 87.88 324 MET A CA 1
ATOM 2562 C C . MET A 1 324 ? 21.427 -43.714 -42.727 1.00 87.88 324 MET A C 1
ATOM 2564 O O . MET A 1 324 ? 20.650 -43.947 -43.644 1.00 87.88 324 MET A O 1
ATOM 2568 N N . ARG A 1 325 ? 20.976 -43.502 -41.482 1.00 92.12 325 ARG A N 1
ATOM 2569 C CA . ARG A 1 325 ? 19.538 -43.546 -41.152 1.00 92.12 325 ARG A CA 1
ATOM 2570 C C . ARG A 1 325 ? 18.781 -42.371 -41.769 1.00 92.12 325 ARG A C 1
ATOM 2572 O O . ARG A 1 325 ? 17.645 -42.542 -42.197 1.00 92.12 325 ARG A O 1
ATOM 2579 N N . ALA A 1 326 ? 19.406 -41.195 -41.834 1.00 92.06 326 ALA A N 1
ATOM 2580 C CA . ALA A 1 326 ? 18.838 -40.052 -42.542 1.00 92.06 326 ALA A CA 1
ATOM 2581 C C . ALA A 1 326 ? 18.788 -40.305 -44.058 1.00 92.06 326 ALA A C 1
ATOM 2583 O O . ALA A 1 326 ? 17.781 -39.981 -44.680 1.00 92.06 326 ALA A O 1
ATOM 2584 N N . LEU A 1 327 ? 19.814 -40.950 -44.630 1.00 92.94 327 LEU A N 1
ATOM 2585 C CA . LEU A 1 327 ? 19.815 -41.362 -46.037 1.00 92.94 327 LEU A CA 1
ATOM 2586 C C . LEU A 1 327 ? 18.728 -42.381 -46.344 1.00 92.94 327 LEU A C 1
ATOM 2588 O O . LEU A 1 327 ? 17.980 -42.170 -47.280 1.00 92.94 327 LEU A O 1
ATOM 2592 N N . MET A 1 328 ? 18.596 -43.435 -45.539 1.00 92.56 328 MET A N 1
ATOM 2593 C CA . MET A 1 328 ? 17.572 -44.465 -45.738 1.00 92.56 328 MET A CA 1
ATOM 2594 C C . MET A 1 328 ? 16.158 -43.912 -45.563 1.00 92.56 328 MET A C 1
ATOM 2596 O O . MET A 1 328 ? 15.257 -44.309 -46.291 1.00 92.56 328 MET A O 1
ATOM 2600 N N . LYS A 1 329 ? 15.964 -42.960 -44.639 1.00 92.25 329 LYS A N 1
ATOM 2601 C CA . LYS A 1 329 ? 14.677 -42.272 -44.469 1.00 92.25 329 LYS A CA 1
ATOM 2602 C C . LYS A 1 329 ? 14.281 -41.458 -45.707 1.00 92.25 329 LYS A C 1
ATOM 2604 O O . LYS A 1 329 ? 13.092 -41.312 -45.962 1.00 92.25 329 LYS A O 1
ATOM 2609 N N . LEU A 1 330 ? 15.253 -40.902 -46.433 1.00 93.75 330 LEU A N 1
ATOM 2610 C CA . LEU A 1 330 ? 15.015 -40.124 -47.654 1.00 93.75 330 LEU A CA 1
ATOM 2611 C C . LEU A 1 330 ? 15.005 -40.996 -48.918 1.00 93.75 330 LEU A C 1
ATOM 2613 O O . LEU A 1 330 ? 14.226 -40.743 -49.827 1.00 93.75 330 LEU A O 1
ATOM 2617 N N . ASN A 1 331 ? 15.869 -42.008 -48.974 1.00 93.69 331 ASN A N 1
ATOM 2618 C CA . ASN A 1 331 ? 16.032 -42.948 -50.075 1.00 93.69 331 ASN A CA 1
ATOM 2619 C C . ASN A 1 331 ? 16.321 -44.366 -49.530 1.00 93.69 331 ASN A C 1
ATOM 2621 O O . ASN A 1 331 ? 17.485 -44.708 -49.274 1.00 93.69 331 ASN A O 1
ATOM 2625 N N . PRO A 1 332 ? 15.293 -45.220 -49.392 1.00 94.00 332 PRO A N 1
ATOM 2626 C CA . PRO A 1 332 ? 15.444 -46.597 -48.916 1.00 94.00 332 PRO A CA 1
ATOM 2627 C C . PRO A 1 332 ? 16.346 -47.469 -49.805 1.00 94.00 332 PRO A C 1
ATOM 2629 O O . PRO A 1 332 ? 17.063 -48.332 -49.298 1.00 94.00 332 PRO A O 1
ATOM 2632 N N . TYR A 1 333 ? 16.389 -47.203 -51.117 1.00 93.25 333 TYR A N 1
ATOM 2633 C CA . TYR A 1 333 ? 17.190 -47.966 -52.084 1.00 93.25 333 TYR A CA 1
ATOM 2634 C C . TYR A 1 333 ? 18.706 -47.801 -51.872 1.00 93.25 333 TYR A C 1
ATOM 2636 O O . TYR A 1 333 ? 19.502 -48.651 -52.276 1.00 93.25 333 TYR A O 1
ATOM 2644 N N . SER A 1 334 ? 19.123 -46.755 -51.148 1.00 90.06 334 SER A N 1
ATOM 2645 C CA . SER A 1 334 ? 20.525 -46.544 -50.766 1.00 90.06 334 SER A CA 1
ATOM 2646 C C . SER A 1 334 ? 21.131 -47.715 -49.981 1.00 90.06 334 SER A C 1
ATOM 2648 O O . SER A 1 334 ? 22.334 -47.956 -50.088 1.00 90.06 334 SER A O 1
ATOM 2650 N N . ALA A 1 335 ? 20.322 -48.474 -49.232 1.00 89.38 335 ALA A N 1
ATOM 2651 C CA . ALA A 1 335 ? 20.783 -49.656 -48.508 1.00 89.38 335 ALA A CA 1
ATOM 2652 C C . ALA A 1 335 ? 21.203 -50.789 -49.461 1.00 89.38 335 ALA A C 1
ATOM 2654 O O . ALA A 1 335 ? 22.254 -51.401 -49.264 1.00 89.38 335 ALA A O 1
ATOM 2655 N N . LEU A 1 336 ? 20.423 -51.028 -50.523 1.00 90.88 336 LEU A N 1
ATOM 2656 C CA . LEU A 1 336 ? 20.725 -52.039 -51.540 1.00 90.88 336 LEU A CA 1
ATOM 2657 C C . LEU A 1 336 ? 21.950 -51.648 -52.364 1.00 90.88 336 LEU A C 1
ATOM 2659 O O . LEU A 1 336 ? 22.846 -52.471 -52.525 1.00 90.88 336 LEU A O 1
ATOM 2663 N N . ILE A 1 337 ? 22.033 -50.383 -52.798 1.00 91.25 337 ILE A N 1
ATOM 2664 C CA . ILE A 1 337 ? 23.199 -49.866 -53.532 1.00 91.25 337 ILE A CA 1
ATOM 2665 C C . ILE A 1 337 ? 24.475 -50.001 -52.695 1.00 91.25 337 ILE A C 1
ATOM 2667 O O . ILE A 1 337 ? 25.503 -50.437 -53.201 1.00 91.25 337 ILE A O 1
ATOM 2671 N N . LYS A 1 338 ? 24.440 -49.643 -51.405 1.00 86.75 338 LYS A N 1
ATOM 2672 C CA . LYS A 1 338 ? 25.627 -49.778 -50.548 1.00 86.75 338 LYS A CA 1
ATOM 2673 C C . LYS A 1 338 ? 26.019 -51.238 -50.337 1.00 86.75 338 LYS A C 1
ATOM 2675 O O . LYS A 1 338 ? 27.210 -51.531 -50.343 1.00 86.75 338 LYS A O 1
ATOM 2680 N N . LYS A 1 339 ? 25.046 -52.144 -50.192 1.00 90.25 339 LYS A N 1
ATOM 2681 C CA . LYS A 1 339 ? 25.292 -53.586 -50.039 1.00 90.25 339 LYS A CA 1
ATOM 2682 C C . LYS A 1 339 ? 25.873 -54.212 -51.311 1.00 90.25 339 LYS A C 1
ATOM 2684 O O . LYS A 1 339 ? 26.808 -55.007 -51.228 1.00 90.25 339 LYS A O 1
ATOM 2689 N N . SER A 1 340 ? 25.357 -53.850 -52.485 1.00 91.94 340 SER A N 1
ATOM 2690 C CA . SER A 1 340 ? 25.913 -54.313 -53.759 1.00 91.94 340 SER A CA 1
ATOM 2691 C C . SER A 1 340 ? 27.308 -53.731 -53.990 1.00 91.94 340 SER A C 1
ATOM 2693 O O . SER A 1 340 ? 28.230 -54.473 -54.321 1.00 91.94 340 SER A O 1
ATOM 2695 N N . ALA A 1 341 ? 27.512 -52.441 -53.709 1.00 90.69 341 ALA A N 1
ATOM 2696 C CA . ALA A 1 341 ? 28.819 -51.797 -53.805 1.00 90.69 341 ALA A CA 1
ATOM 2697 C C . ALA A 1 341 ? 29.854 -52.424 -52.856 1.00 90.69 341 ALA A C 1
ATOM 2699 O O . ALA A 1 341 ? 30.984 -52.660 -53.278 1.00 90.69 341 ALA A O 1
ATOM 2700 N N . SER A 1 342 ? 29.477 -52.753 -51.612 1.00 90.31 342 SER A N 1
ATOM 2701 C CA . SER A 1 342 ? 30.378 -53.413 -50.659 1.00 90.31 342 SER A CA 1
ATOM 2702 C C . SER A 1 342 ? 30.742 -54.836 -51.088 1.00 90.31 342 SER A C 1
ATOM 2704 O O . SER A 1 342 ? 31.884 -55.259 -50.921 1.00 90.31 342 SER A O 1
ATOM 2706 N N . ALA A 1 343 ? 29.794 -55.576 -51.674 1.00 91.88 343 ALA A N 1
ATOM 2707 C CA . ALA A 1 343 ? 30.062 -56.900 -52.233 1.00 91.88 343 ALA A CA 1
ATOM 2708 C C . ALA A 1 343 ? 31.048 -56.817 -53.412 1.00 91.88 343 ALA A C 1
ATOM 2710 O O . ALA A 1 343 ? 32.024 -57.566 -53.463 1.00 91.88 343 ALA A O 1
ATOM 2711 N N . VAL A 1 344 ? 30.852 -55.847 -54.313 1.00 93.56 344 VAL A N 1
ATOM 2712 C CA . VAL A 1 344 ? 31.759 -55.599 -55.443 1.00 93.56 344 VAL A CA 1
ATOM 2713 C C . VAL A 1 344 ? 33.145 -55.155 -54.962 1.00 93.56 344 VAL A C 1
ATOM 2715 O O . VAL A 1 344 ? 34.152 -55.632 -55.485 1.00 93.56 344 VAL A O 1
ATOM 2718 N N . SER A 1 345 ? 33.240 -54.277 -53.956 1.00 91.44 345 SER A N 1
ATOM 2719 C CA . SER A 1 345 ? 34.537 -53.846 -53.417 1.00 91.44 345 SER A CA 1
ATOM 2720 C C . SER A 1 345 ? 35.282 -54.984 -52.722 1.00 91.44 345 SER A C 1
ATOM 2722 O O . SER A 1 345 ? 36.487 -55.118 -52.920 1.00 91.44 345 SER A O 1
ATOM 2724 N N . ALA A 1 346 ? 34.580 -55.833 -51.963 1.00 91.94 346 ALA A N 1
ATOM 2725 C CA . ALA A 1 346 ? 35.170 -57.011 -51.332 1.00 91.94 346 ALA A CA 1
ATOM 2726 C C . ALA A 1 346 ? 35.708 -57.997 -52.380 1.00 91.94 346 ALA A C 1
ATOM 2728 O O . ALA A 1 346 ? 36.827 -58.486 -52.246 1.00 91.94 346 ALA A O 1
ATOM 2729 N N . ALA A 1 347 ? 34.960 -58.227 -53.465 1.00 90.88 347 ALA A N 1
ATOM 2730 C CA . ALA A 1 347 ? 35.424 -59.049 -54.581 1.00 90.88 347 ALA A CA 1
ATOM 2731 C C . ALA A 1 347 ? 36.676 -58.461 -55.261 1.00 90.88 347 ALA A C 1
ATOM 2733 O O . ALA A 1 347 ? 37.602 -59.196 -55.599 1.00 90.88 347 ALA A O 1
ATOM 2734 N N . ARG A 1 348 ? 36.748 -57.130 -55.425 1.00 91.25 348 ARG A N 1
ATOM 2735 C CA . ARG A 1 348 ? 37.932 -56.450 -55.985 1.00 91.25 348 ARG A CA 1
ATOM 2736 C C . ARG A 1 348 ? 39.157 -56.543 -55.074 1.00 91.25 348 ARG A C 1
ATOM 2738 O O . ARG A 1 348 ? 40.254 -56.741 -55.589 1.00 91.25 348 ARG A O 1
ATOM 2745 N N . LEU A 1 349 ? 38.985 -56.393 -53.759 1.00 90.31 349 LEU A N 1
ATOM 2746 C CA . LEU A 1 349 ? 40.074 -56.533 -52.787 1.00 90.31 349 LEU A CA 1
ATOM 2747 C C . LEU A 1 349 ? 40.634 -57.953 -52.791 1.00 90.31 349 LEU A C 1
ATOM 2749 O O . LEU A 1 349 ? 41.834 -58.095 -52.989 1.00 90.31 349 LEU A O 1
ATOM 2753 N N . LYS A 1 350 ? 39.766 -58.972 -52.722 1.00 89.94 350 LYS A N 1
ATOM 2754 C CA . LYS A 1 350 ? 40.170 -60.380 -52.858 1.00 89.94 350 LYS A CA 1
ATOM 2755 C C . LYS A 1 350 ? 40.967 -60.611 -54.137 1.00 89.94 350 LYS A C 1
ATOM 2757 O O . LYS A 1 350 ? 42.101 -61.054 -54.082 1.00 89.94 350 LYS A O 1
ATOM 2762 N N . ARG A 1 351 ? 40.457 -60.152 -55.287 1.00 88.31 351 ARG A N 1
ATOM 2763 C CA . ARG A 1 351 ? 41.177 -60.273 -56.566 1.00 88.31 351 ARG A CA 1
ATOM 2764 C C . ARG A 1 351 ? 42.549 -59.583 -56.551 1.00 88.31 351 ARG A C 1
ATOM 2766 O O . ARG A 1 351 ? 43.485 -60.067 -57.184 1.00 88.31 351 ARG A O 1
ATOM 2773 N N . LYS A 1 352 ? 42.682 -58.434 -55.878 1.00 88.56 352 LYS A N 1
ATOM 2774 C CA . LYS A 1 352 ? 43.963 -57.724 -55.737 1.00 88.56 352 LYS A CA 1
ATOM 2775 C C . LYS A 1 352 ? 44.918 -58.475 -54.806 1.00 88.56 352 LYS A C 1
ATOM 2777 O O . LYS A 1 352 ? 46.104 -58.541 -55.116 1.00 88.56 352 LYS A O 1
ATOM 2782 N N . GLU A 1 353 ? 44.416 -59.027 -53.705 1.00 86.19 353 GLU A N 1
ATOM 2783 C CA . GLU A 1 353 ? 45.164 -59.887 -52.783 1.00 86.19 353 GLU A CA 1
ATOM 2784 C C . GLU A 1 353 ? 45.645 -61.156 -53.488 1.00 86.19 353 GLU A C 1
ATOM 2786 O O . GLU A 1 353 ? 46.832 -61.449 -53.421 1.00 86.19 353 GLU A O 1
ATOM 2791 N N . ASP A 1 354 ? 44.792 -61.815 -54.275 1.00 83.94 354 ASP A N 1
ATOM 2792 C CA . ASP A 1 354 ? 45.144 -62.991 -55.079 1.00 83.94 354 ASP A CA 1
ATOM 2793 C C . ASP A 1 354 ? 46.242 -62.671 -56.107 1.00 83.94 354 ASP A C 1
ATOM 2795 O O . ASP A 1 354 ? 47.185 -63.438 -56.297 1.00 83.94 354 ASP A O 1
ATOM 2799 N N . LEU A 1 355 ? 46.157 -61.513 -56.772 1.00 84.06 355 LEU A N 1
ATOM 2800 C CA . LEU A 1 355 ? 47.188 -61.054 -57.710 1.00 84.06 355 LEU A CA 1
ATOM 2801 C C . LEU A 1 355 ? 48.504 -60.695 -57.005 1.00 84.06 355 LEU A C 1
ATOM 2803 O O . LEU A 1 355 ? 49.577 -60.960 -57.547 1.00 84.06 355 LEU A O 1
ATOM 2807 N N . LEU A 1 356 ? 48.445 -60.098 -55.811 1.00 82.56 356 LEU A N 1
ATOM 2808 C CA . LEU A 1 356 ? 49.622 -59.823 -54.982 1.00 82.56 356 LEU A CA 1
ATOM 2809 C C . LEU A 1 356 ? 50.244 -61.112 -54.431 1.00 82.56 356 LEU A C 1
ATOM 2811 O O . LEU A 1 356 ? 51.466 -61.210 -54.418 1.00 82.56 356 LEU A O 1
ATOM 2815 N N . ALA A 1 357 ? 49.439 -62.097 -54.031 1.00 76.94 357 ALA A N 1
ATOM 2816 C CA . ALA A 1 357 ? 49.888 -63.417 -53.591 1.00 76.94 357 ALA A CA 1
ATOM 2817 C C . ALA A 1 357 ? 50.594 -64.166 -54.731 1.00 76.94 357 ALA A C 1
ATOM 2819 O O . ALA A 1 357 ? 51.719 -64.630 -54.547 1.00 76.94 357 ALA A O 1
ATOM 2820 N N . LYS A 1 358 ? 50.015 -64.141 -55.943 1.00 76.75 358 LYS A N 1
ATOM 2821 C CA . LYS A 1 358 ? 50.656 -64.649 -57.170 1.00 76.75 358 LYS A CA 1
ATOM 2822 C C . LYS A 1 358 ? 51.987 -63.954 -57.471 1.00 76.75 358 LYS A C 1
ATOM 2824 O O . LYS A 1 358 ? 52.955 -64.624 -57.807 1.00 76.75 358 LYS A O 1
ATOM 2829 N N . LYS A 1 359 ? 52.068 -62.624 -57.321 1.00 77.50 359 LYS A N 1
ATOM 2830 C CA . LYS A 1 359 ? 53.321 -61.865 -57.518 1.00 77.50 359 LYS A CA 1
ATOM 2831 C C . LYS A 1 359 ? 54.368 -62.099 -56.424 1.00 77.50 359 LYS A C 1
ATOM 2833 O O . LYS A 1 359 ? 55.552 -61.974 -56.702 1.00 77.50 359 LYS A O 1
ATOM 2838 N N . ARG A 1 360 ? 53.951 -62.410 -55.194 1.00 76.50 360 ARG A N 1
ATOM 2839 C CA . ARG A 1 360 ? 54.837 -62.718 -54.057 1.00 76.50 360 ARG A CA 1
ATOM 2840 C C . ARG A 1 360 ? 55.276 -64.187 -54.013 1.00 76.50 360 ARG A C 1
ATOM 2842 O O . ARG A 1 360 ? 55.948 -64.570 -53.064 1.00 76.50 360 ARG A O 1
ATOM 2849 N N . GLY A 1 361 ? 54.897 -65.002 -55.001 1.00 63.22 361 GLY A N 1
ATOM 2850 C CA . GLY A 1 361 ? 55.311 -66.406 -55.093 1.00 63.22 361 GLY A CA 1
ATOM 2851 C C . GLY A 1 361 ? 54.717 -67.324 -54.019 1.00 63.22 361 GLY A C 1
ATOM 2852 O O . GLY A 1 361 ? 55.132 -68.473 -53.912 1.00 63.22 361 GLY A O 1
ATOM 2853 N N . LEU A 1 362 ? 53.734 -66.858 -53.240 1.00 56.72 362 LEU A N 1
ATOM 2854 C CA . LEU A 1 362 ? 52.954 -67.718 -52.353 1.00 56.72 362 LEU A CA 1
ATOM 2855 C C . LEU A 1 362 ? 51.860 -68.381 -53.191 1.00 56.72 362 LEU A C 1
ATOM 2857 O O . LEU A 1 362 ? 50.822 -67.781 -53.470 1.00 56.72 362 LEU A O 1
ATOM 2861 N N . VAL A 1 363 ? 52.128 -69.606 -53.639 1.00 52.38 363 VAL A N 1
ATOM 2862 C CA . VAL A 1 363 ? 51.157 -70.450 -54.340 1.00 52.38 363 VAL A CA 1
ATOM 2863 C C . VAL A 1 363 ? 50.051 -70.850 -53.352 1.00 52.38 363 VAL A C 1
ATOM 2865 O O . VAL A 1 363 ? 50.354 -71.498 -52.348 1.00 52.38 363 VAL A O 1
ATOM 2868 N N . PRO A 1 364 ? 48.771 -70.511 -53.605 1.00 48.03 364 PRO A N 1
ATOM 2869 C CA . PRO A 1 364 ? 47.671 -71.221 -52.975 1.00 48.03 364 PRO A CA 1
ATOM 2870 C C . PRO A 1 364 ? 47.657 -72.649 -53.530 1.00 48.03 364 PRO A C 1
ATOM 2872 O O . PRO A 1 364 ? 47.596 -72.856 -54.743 1.00 48.03 364 PRO A O 1
ATOM 2875 N N . VAL A 1 365 ? 47.784 -73.622 -52.630 1.00 43.03 365 VAL A N 1
ATOM 2876 C CA . VAL A 1 365 ? 47.776 -75.053 -52.936 1.00 43.03 365 VAL A CA 1
ATOM 2877 C C . VAL A 1 365 ? 46.480 -75.424 -53.665 1.00 43.03 365 VAL A C 1
ATOM 2879 O O . VAL A 1 365 ? 45.382 -75.164 -53.184 1.00 43.03 365 VAL A O 1
ATOM 2882 N N . THR A 1 366 ? 46.692 -75.996 -54.847 1.00 40.47 366 THR A N 1
ATOM 2883 C CA . THR A 1 366 ? 45.818 -76.745 -55.762 1.00 40.47 366 THR A CA 1
ATOM 2884 C C . THR A 1 366 ? 44.419 -77.152 -55.291 1.00 40.47 366 THR A C 1
ATOM 2886 O O . THR A 1 366 ? 44.254 -77.791 -54.252 1.00 40.47 366 THR A O 1
ATOM 2889 N N . ASP A 1 367 ? 43.457 -76.935 -56.193 1.00 52.91 367 ASP A N 1
ATOM 2890 C CA . ASP A 1 367 ? 42.135 -77.564 -56.244 1.00 52.91 367 ASP A CA 1
ATOM 2891 C C . ASP A 1 367 ? 42.193 -79.105 -56.243 1.00 52.91 367 ASP A C 1
ATOM 2893 O O . ASP A 1 367 ? 43.020 -79.704 -56.934 1.00 52.91 367 ASP A O 1
ATOM 2897 N N . LYS A 1 368 ? 41.233 -79.744 -55.556 1.00 33.75 368 LYS A N 1
ATOM 2898 C CA . LYS A 1 368 ? 40.747 -81.118 -55.801 1.00 33.75 368 LYS A CA 1
ATOM 2899 C C . LYS A 1 368 ? 39.243 -81.222 -55.438 1.00 33.75 368 LYS A C 1
ATOM 2901 O O . LYS A 1 368 ? 38.749 -80.355 -54.722 1.00 33.75 368 LYS A O 1
ATOM 2906 N N . PRO A 1 369 ? 38.494 -82.193 -56.005 1.00 38.62 369 PRO A N 1
ATOM 2907 C CA . PRO A 1 369 ? 37.319 -81.924 -56.838 1.00 38.62 369 PRO A CA 1
ATOM 2908 C C . PRO A 1 369 ? 35.964 -82.290 -56.201 1.00 38.62 369 PRO A C 1
ATOM 2910 O O . PRO A 1 369 ? 35.886 -82.781 -55.082 1.00 38.62 369 PRO A O 1
ATOM 2913 N N . ALA A 1 370 ? 34.904 -82.007 -56.962 1.00 42.03 370 ALA A N 1
ATOM 2914 C CA . ALA A 1 370 ? 33.484 -82.117 -56.641 1.00 42.03 370 ALA A CA 1
ATOM 2915 C C . ALA A 1 370 ? 33.036 -83.370 -55.859 1.00 42.03 370 ALA A C 1
ATOM 2917 O O . ALA A 1 370 ? 33.249 -84.497 -56.294 1.00 42.03 370 ALA A O 1
ATOM 2918 N N . GLU A 1 371 ? 32.235 -83.127 -54.819 1.00 33.44 371 GLU A N 1
ATOM 2919 C CA . GLU A 1 371 ? 31.197 -84.037 -54.331 1.00 33.44 371 GLU A CA 1
ATOM 2920 C C . GLU A 1 371 ? 29.850 -83.291 -54.358 1.00 33.44 371 GLU A C 1
ATOM 2922 O O . GLU A 1 371 ? 29.667 -82.247 -53.731 1.00 33.44 371 GLU A O 1
ATOM 2927 N N . GLN A 1 372 ? 28.890 -83.825 -55.105 1.00 36.41 372 GLN A N 1
ATOM 2928 C CA . GLN A 1 372 ? 27.459 -83.637 -54.857 1.00 36.41 372 GLN A CA 1
ATOM 2929 C C . GLN A 1 372 ? 26.900 -85.006 -54.436 1.00 36.41 372 GLN A C 1
ATOM 2931 O O . GLN A 1 372 ? 27.500 -86.017 -54.802 1.00 36.41 372 GLN A O 1
ATOM 2936 N N . PRO A 1 373 ? 25.684 -85.127 -53.872 1.00 53.62 373 PRO A N 1
ATOM 2937 C CA . PRO A 1 373 ? 24.869 -84.194 -53.072 1.00 53.62 373 PRO A CA 1
ATOM 2938 C C . PRO A 1 373 ? 24.275 -84.891 -51.817 1.00 53.62 373 PRO A C 1
ATOM 2940 O O . PRO A 1 373 ? 24.127 -86.106 -51.829 1.00 53.62 373 PRO A O 1
ATOM 2943 N N . LYS A 1 374 ? 23.763 -84.173 -50.795 1.00 32.97 374 LYS A N 1
ATOM 2944 C CA . LYS A 1 374 ? 22.668 -84.706 -49.937 1.00 32.97 374 LYS A CA 1
ATOM 2945 C C . LYS A 1 374 ? 21.675 -83.634 -49.473 1.00 32.97 374 LYS A C 1
ATOM 2947 O O . LYS A 1 374 ? 22.032 -82.645 -48.841 1.00 32.97 374 LYS A O 1
ATOM 2952 N N . LYS A 1 375 ? 20.397 -83.898 -49.770 1.00 38.75 375 LYS A N 1
ATOM 2953 C CA . LYS A 1 375 ? 19.210 -83.348 -49.099 1.00 38.75 375 LYS A CA 1
ATOM 2954 C C . LYS A 1 375 ? 19.233 -83.750 -47.617 1.00 38.75 375 LYS A C 1
ATOM 2956 O O . LYS A 1 375 ? 19.364 -84.939 -47.350 1.00 38.75 375 LYS A O 1
ATOM 2961 N N . ASN A 1 376 ? 19.037 -82.805 -46.694 1.00 31.53 376 ASN A N 1
ATOM 2962 C CA . ASN A 1 376 ? 17.924 -82.799 -45.729 1.00 31.53 376 ASN A CA 1
ATOM 2963 C C . ASN A 1 376 ? 18.088 -81.739 -44.619 1.00 31.53 376 ASN A C 1
ATOM 2965 O O . ASN A 1 376 ? 19.075 -81.722 -43.900 1.00 31.53 376 ASN A O 1
ATOM 2969 N N . VAL A 1 377 ? 17.014 -80.954 -44.470 1.00 32.94 377 VAL A N 1
ATOM 2970 C CA . VAL A 1 377 ? 16.315 -80.623 -43.214 1.00 32.94 377 VAL A CA 1
ATOM 2971 C C . VAL A 1 377 ? 16.945 -79.622 -42.213 1.00 32.94 377 VAL A C 1
ATOM 2973 O O . VAL A 1 377 ? 17.882 -79.906 -41.484 1.00 32.94 377 VAL A O 1
ATOM 2976 N N . GLN A 1 378 ? 16.205 -78.507 -42.108 1.00 33.53 378 GLN A N 1
ATOM 2977 C CA . GLN A 1 378 ? 15.870 -77.663 -40.946 1.00 33.53 378 GLN A CA 1
ATOM 2978 C C . GLN A 1 378 ? 16.655 -76.395 -40.573 1.00 33.53 378 GLN A C 1
ATOM 2980 O O . GLN A 1 378 ? 17.862 -76.260 -40.701 1.00 33.53 378 GLN A O 1
ATOM 2985 N N . ALA A 1 379 ? 15.819 -75.434 -40.165 1.00 35.69 379 ALA A N 1
ATOM 2986 C CA . ALA A 1 379 ? 15.987 -73.991 -40.062 1.00 35.69 379 ALA A CA 1
ATOM 2987 C C . ALA A 1 379 ? 16.797 -73.529 -38.834 1.00 35.69 379 ALA A C 1
ATOM 2989 O O . ALA A 1 379 ? 17.047 -74.310 -37.919 1.00 35.69 379 ALA A O 1
ATOM 2990 N N . PRO A 1 380 ? 17.085 -72.215 -38.744 1.00 38.00 380 PRO A N 1
ATOM 2991 C CA . PRO A 1 380 ? 16.231 -71.402 -37.877 1.00 38.00 380 PRO A CA 1
ATOM 2992 C C . PRO A 1 380 ? 15.725 -70.096 -38.512 1.00 38.00 380 PRO A C 1
ATOM 2994 O O . PRO A 1 380 ? 16.425 -69.360 -39.203 1.00 38.00 380 PRO A O 1
ATOM 2997 N N . VAL A 1 381 ? 14.461 -69.833 -38.199 1.00 43.28 381 VAL A N 1
ATOM 2998 C CA . VAL A 1 381 ? 13.649 -68.643 -38.470 1.00 43.28 381 VAL A CA 1
ATOM 2999 C C . VAL A 1 381 ? 14.229 -67.393 -37.786 1.00 43.28 381 VAL A C 1
ATOM 3001 O O . VAL A 1 381 ? 14.672 -67.476 -36.642 1.00 43.28 381 VAL A O 1
ATOM 3004 N N . PRO A 1 382 ? 14.097 -66.205 -38.402 1.00 37.53 382 PRO A N 1
ATOM 3005 C CA . PRO A 1 382 ? 13.669 -65.023 -37.656 1.00 37.53 382 PRO A CA 1
ATOM 3006 C C . PRO A 1 382 ? 12.278 -64.545 -38.124 1.00 37.53 382 PRO A C 1
ATOM 3008 O O . PRO A 1 382 ? 11.972 -64.603 -39.317 1.00 37.53 382 PRO A O 1
ATOM 3011 N N . PRO A 1 383 ? 11.400 -64.127 -37.193 1.00 38.66 383 PRO A N 1
ATOM 3012 C CA . PRO A 1 383 ? 9.961 -64.052 -37.418 1.00 38.66 383 PRO A CA 1
ATOM 3013 C C . PRO A 1 383 ? 9.524 -62.925 -38.356 1.00 38.66 383 PRO A C 1
ATOM 3015 O O . PRO A 1 383 ? 10.084 -61.829 -38.393 1.00 38.66 383 PRO A O 1
ATOM 3018 N N . ALA A 1 384 ? 8.454 -63.251 -39.076 1.00 35.03 384 ALA A N 1
ATOM 3019 C CA . ALA A 1 384 ? 7.724 -62.438 -40.026 1.00 35.03 384 ALA A CA 1
ATOM 3020 C C . ALA A 1 384 ? 7.221 -61.106 -39.444 1.00 35.03 384 ALA A C 1
ATOM 3022 O O . ALA A 1 384 ? 6.604 -61.060 -38.381 1.00 35.03 384 ALA A O 1
ATOM 3023 N N . ALA A 1 385 ? 7.376 -60.036 -40.225 1.00 35.00 385 ALA A N 1
ATOM 3024 C CA . ALA A 1 385 ? 6.441 -58.921 -40.207 1.00 35.00 385 ALA A CA 1
ATOM 3025 C C . ALA A 1 385 ? 5.320 -59.255 -41.201 1.00 35.00 385 ALA A C 1
ATOM 3027 O O . ALA A 1 385 ? 5.551 -59.292 -42.410 1.00 35.00 385 ALA A O 1
ATOM 3028 N N . ALA A 1 386 ? 4.127 -59.550 -40.685 1.00 37.47 386 ALA A N 1
ATOM 3029 C CA . ALA A 1 386 ? 2.938 -59.761 -41.499 1.00 37.47 386 ALA A CA 1
ATOM 3030 C C . ALA A 1 386 ? 2.486 -58.433 -42.148 1.00 37.47 386 ALA A C 1
ATOM 3032 O O . ALA A 1 386 ? 2.388 -57.420 -41.445 1.00 37.47 386 ALA A O 1
ATOM 3033 N N . PRO A 1 387 ? 2.197 -58.420 -43.461 1.00 38.44 387 PRO A N 1
ATOM 3034 C CA . PRO A 1 387 ? 1.522 -57.320 -44.129 1.00 38.44 387 PRO A CA 1
ATOM 3035 C C . PRO A 1 387 ? -0.002 -57.395 -43.958 1.00 38.44 387 PRO A C 1
ATOM 3037 O O . PRO A 1 387 ? -0.605 -58.461 -43.863 1.00 38.44 387 PRO A O 1
ATOM 3040 N N . VAL A 1 388 ? -0.594 -56.207 -43.922 1.00 39.06 388 VAL A N 1
ATOM 3041 C CA . VAL A 1 388 ? -2.028 -55.905 -43.950 1.00 39.06 388 VAL A CA 1
ATOM 3042 C C . VAL A 1 388 ? -2.534 -56.015 -45.389 1.00 39.06 388 VAL A C 1
ATOM 3044 O O . VAL A 1 388 ? -1.860 -55.470 -46.253 1.00 39.06 388 VAL A O 1
ATOM 3047 N N . GLU A 1 389 ? -3.707 -56.627 -45.621 1.00 37.72 389 GLU A N 1
ATOM 3048 C CA . GLU A 1 389 ? -4.727 -56.230 -46.625 1.00 37.72 389 GLU A CA 1
ATOM 3049 C C . GLU A 1 389 ? -6.046 -57.060 -46.464 1.00 37.72 389 GLU A C 1
ATOM 3051 O O . GLU A 1 389 ? -6.050 -57.978 -45.644 1.00 37.72 389 GLU A O 1
ATOM 3056 N N . PRO A 1 390 ? -7.206 -56.686 -47.069 1.00 38.28 390 PRO A N 1
ATOM 3057 C CA . PRO A 1 390 ? -8.472 -56.467 -46.343 1.00 38.28 390 PRO A CA 1
ATOM 3058 C C . PRO A 1 390 ? -9.620 -57.464 -46.740 1.00 38.28 390 PRO A C 1
ATOM 3060 O O . PRO A 1 390 ? -9.312 -58.621 -47.001 1.00 38.28 390 PRO A O 1
ATOM 3063 N N . PRO A 1 391 ? -10.943 -57.151 -46.655 1.00 46.97 391 PRO A N 1
ATOM 3064 C CA . PRO A 1 391 ? -11.938 -57.947 -45.917 1.00 46.97 391 PRO A CA 1
ATOM 3065 C C . PRO A 1 391 ? -12.896 -58.808 -46.779 1.00 46.97 391 PRO A C 1
ATOM 3067 O O . PRO A 1 391 ? -13.040 -58.562 -47.974 1.00 46.97 391 PRO A O 1
ATOM 3070 N N . LYS A 1 392 ? -13.610 -59.749 -46.127 1.00 28.62 392 LYS A N 1
ATOM 3071 C CA . LYS A 1 392 ? -14.950 -60.363 -46.408 1.00 28.62 392 LYS A CA 1
ATOM 3072 C C . LYS A 1 392 ? -14.985 -61.733 -45.688 1.00 28.62 392 LYS A C 1
ATOM 3074 O O . LYS A 1 392 ? -13.947 -62.367 -45.597 1.00 28.62 392 LYS A O 1
ATOM 3079 N N . SER A 1 393 ? -16.054 -62.295 -45.129 1.00 28.98 393 SER A N 1
ATOM 3080 C CA . SER A 1 393 ? -17.485 -61.994 -45.026 1.00 28.98 393 SER A CA 1
ATOM 3081 C C . SER A 1 393 ? -18.098 -63.005 -44.031 1.00 28.98 393 SER A C 1
ATOM 3083 O O . SER A 1 393 ? -17.700 -64.164 -44.024 1.00 28.98 393 SER A O 1
ATOM 3085 N N . GLU A 1 394 ? -19.042 -62.534 -43.214 1.00 32.22 394 GLU A N 1
ATOM 3086 C CA . GLU A 1 394 ? -20.206 -63.217 -42.606 1.00 32.22 394 GLU A CA 1
ATOM 3087 C C . GLU A 1 394 ? -20.177 -64.722 -42.249 1.00 32.22 394 GLU A C 1
ATOM 3089 O O . GLU A 1 394 ? -20.176 -65.591 -43.116 1.00 32.22 394 GLU A O 1
ATOM 3094 N N . LYS A 1 395 ? -20.416 -65.017 -40.958 1.00 27.89 395 LYS A N 1
ATOM 3095 C CA . LYS A 1 395 ? -21.635 -65.712 -40.481 1.00 27.89 395 LYS A CA 1
ATOM 3096 C C . LYS A 1 395 ? -21.792 -65.594 -38.949 1.00 27.89 395 LYS A C 1
ATOM 3098 O O . LYS A 1 395 ? -20.896 -65.902 -38.173 1.00 27.89 395 LYS A O 1
ATOM 3103 N N . VAL A 1 396 ? -22.962 -65.105 -38.549 1.00 28.14 396 VAL A N 1
ATOM 3104 C CA . VAL A 1 396 ? -23.585 -65.038 -37.202 1.00 28.14 396 VAL A CA 1
ATOM 3105 C C . VAL A 1 396 ? -24.271 -66.410 -36.916 1.00 28.14 396 VAL A C 1
ATOM 3107 O O . VAL A 1 396 ? -24.391 -67.153 -37.894 1.00 28.14 396 VAL A O 1
ATOM 3110 N N . PRO A 1 397 ? -24.816 -66.813 -35.726 1.00 41.78 397 PRO A N 1
ATOM 3111 C CA . PRO A 1 397 ? -24.876 -66.248 -34.350 1.00 41.78 397 PRO A CA 1
ATOM 3112 C C . PRO A 1 397 ? -24.530 -67.246 -33.195 1.00 41.78 397 PRO A C 1
ATOM 3114 O O . PRO A 1 397 ? -24.556 -68.454 -33.384 1.00 41.78 397 PRO A O 1
ATOM 3117 N N . ARG A 1 398 ? -24.407 -66.758 -31.940 1.00 26.20 398 ARG A N 1
ATOM 3118 C CA . ARG A 1 398 ? -25.329 -67.036 -30.787 1.00 26.20 398 ARG A CA 1
ATOM 3119 C C . ARG A 1 398 ? -24.683 -66.840 -29.391 1.00 26.20 398 ARG A C 1
ATOM 3121 O O . ARG A 1 398 ? -23.813 -67.586 -28.983 1.00 26.20 398 ARG A O 1
ATOM 3128 N N . LYS A 1 399 ? -25.234 -65.850 -28.670 1.00 26.70 399 LYS A N 1
ATOM 3129 C CA . LYS A 1 399 ? -25.753 -65.815 -27.275 1.00 26.70 399 LYS A CA 1
ATOM 3130 C C . LYS A 1 399 ? -25.078 -66.585 -26.106 1.00 26.70 399 LYS A C 1
ATOM 3132 O O . LYS A 1 399 ? -24.972 -67.801 -26.152 1.00 26.70 399 LYS A O 1
ATOM 3137 N N . LYS A 1 400 ? -25.035 -65.845 -24.969 1.00 25.02 400 LYS A N 1
ATOM 3138 C CA . LYS A 1 400 ? -25.008 -66.228 -23.522 1.00 25.02 400 LYS A CA 1
ATOM 3139 C C . LYS A 1 400 ? -23.625 -66.632 -22.981 1.00 25.02 400 LYS A C 1
ATOM 3141 O O . LYS A 1 400 ? -22.875 -67.263 -23.694 1.00 25.02 400 LYS A O 1
ATOM 3146 N N . ALA A 1 401 ? -23.204 -66.372 -21.743 1.00 25.67 401 ALA A N 1
ATOM 3147 C CA . ALA A 1 401 ? -23.660 -65.630 -20.562 1.00 25.67 401 ALA A CA 1
ATOM 3148 C C . ALA A 1 401 ? -22.517 -65.756 -19.511 1.00 25.67 401 ALA A C 1
ATOM 3150 O O . ALA A 1 401 ? -21.708 -66.670 -19.626 1.00 25.67 401 ALA A O 1
ATOM 3151 N N . GLY A 1 402 ? -22.494 -64.922 -18.461 1.00 26.42 402 GLY A N 1
ATOM 3152 C CA . GLY A 1 402 ? -21.936 -65.320 -17.151 1.00 26.42 402 GLY A CA 1
ATOM 3153 C C . GLY A 1 402 ? -20.490 -64.919 -16.800 1.00 26.42 402 GLY A C 1
ATOM 3154 O O . GLY A 1 402 ? -19.525 -65.481 -17.295 1.00 26.42 402 GLY A O 1
ATOM 3155 N N . LYS A 1 403 ? -20.364 -63.994 -15.836 1.00 28.36 403 LYS A N 1
ATOM 3156 C CA . LYS A 1 403 ? -19.262 -63.893 -14.836 1.00 28.36 403 LYS A CA 1
ATOM 3157 C C . LYS A 1 403 ? -19.250 -65.167 -13.942 1.00 28.36 403 LYS A C 1
ATOM 3159 O O . LYS A 1 403 ? -20.327 -65.767 -13.908 1.00 28.36 403 LYS A O 1
ATOM 3164 N N . PRO A 1 404 ? -18.198 -65.548 -13.147 1.00 34.31 404 PRO A N 1
ATOM 3165 C CA . PRO A 1 404 ? -17.438 -64.664 -12.221 1.00 34.31 404 PRO A CA 1
ATOM 3166 C C . PRO A 1 404 ? -15.975 -65.042 -11.763 1.00 34.31 404 PRO A C 1
ATOM 3168 O O . PRO A 1 404 ? -15.585 -66.194 -11.735 1.00 34.31 404 PRO A O 1
ATOM 3171 N N . VAL A 1 405 ? -15.218 -64.016 -11.315 1.00 29.20 405 VAL A N 1
ATOM 3172 C CA . VAL A 1 405 ? -14.420 -63.844 -10.050 1.00 29.20 405 VAL A CA 1
ATOM 3173 C C . VAL A 1 405 ? -13.268 -64.802 -9.591 1.00 29.20 405 VAL A C 1
ATOM 3175 O O . VAL A 1 405 ? -13.454 -66.006 -9.493 1.00 29.20 405 VAL A O 1
ATOM 3178 N N . LYS A 1 406 ? -12.193 -64.149 -9.052 1.00 27.66 406 LYS A N 1
ATOM 3179 C CA . LYS A 1 406 ? -11.041 -64.563 -8.170 1.00 27.66 406 LYS A CA 1
ATOM 3180 C C . LYS A 1 406 ? -9.806 -65.153 -8.902 1.00 27.66 406 LYS A C 1
ATOM 3182 O O . LYS A 1 406 ? -9.990 -65.930 -9.817 1.00 27.66 406 LYS A O 1
ATOM 3187 N N . LYS A 1 407 ? -8.529 -64.859 -8.582 1.00 24.69 407 LYS A N 1
ATOM 3188 C CA . LYS A 1 407 ? -7.854 -64.424 -7.335 1.00 24.69 407 LYS A CA 1
ATOM 3189 C C . LYS A 1 407 ? -6.398 -63.949 -7.648 1.00 24.69 407 LYS A C 1
ATOM 3191 O O . LYS A 1 407 ? -5.725 -64.614 -8.419 1.00 24.69 407 LYS A O 1
ATOM 3196 N N . THR A 1 408 ? -5.994 -62.840 -7.012 1.00 26.56 408 THR A N 1
ATOM 3197 C CA . THR A 1 408 ? -4.707 -62.539 -6.320 1.00 26.56 408 THR A CA 1
ATOM 3198 C C . THR A 1 408 ? -3.317 -62.506 -7.003 1.00 26.56 408 THR A C 1
ATOM 3200 O O . THR A 1 408 ? -2.952 -63.412 -7.735 1.00 26.56 408 THR A O 1
ATOM 3203 N N . GLU A 1 409 ? -2.552 -61.487 -6.555 1.00 28.61 409 GLU A N 1
ATOM 3204 C CA . GLU A 1 409 ? -1.080 -61.324 -6.397 1.00 28.61 409 GLU A CA 1
ATOM 3205 C C . GLU A 1 409 ? -0.361 -60.301 -7.310 1.00 28.61 409 GLU A C 1
ATOM 3207 O O . GLU A 1 409 ? -0.080 -60.553 -8.479 1.00 28.61 409 GLU A O 1
ATOM 3212 N N . ASP A 1 410 ? -0.052 -59.134 -6.716 1.00 30.12 410 ASP A N 1
ATOM 3213 C CA . ASP A 1 410 ? 0.956 -58.146 -7.150 1.00 30.12 410 ASP A CA 1
ATOM 3214 C C . ASP A 1 410 ? 2.389 -58.694 -6.897 1.00 30.12 410 ASP A C 1
ATOM 3216 O O . ASP A 1 410 ? 2.535 -59.614 -6.085 1.00 30.12 410 ASP A O 1
ATOM 3220 N N . PRO A 1 411 ? 3.467 -58.154 -7.521 1.00 37.41 411 PRO A N 1
ATOM 3221 C CA . PRO A 1 411 ? 4.079 -56.921 -6.995 1.00 37.41 411 PRO A CA 1
ATOM 3222 C C . PRO A 1 411 ? 4.668 -55.943 -8.041 1.00 37.41 411 PRO A C 1
ATOM 3224 O O . PRO A 1 411 ? 5.111 -56.305 -9.131 1.00 37.41 411 PRO A O 1
ATOM 3227 N N . GLU A 1 412 ? 4.710 -54.670 -7.641 1.00 40.09 412 GLU A N 1
ATOM 3228 C CA . GLU A 1 412 ? 5.407 -53.537 -8.271 1.00 40.09 412 GLU A CA 1
ATOM 3229 C C . GLU A 1 412 ? 6.948 -53.687 -8.289 1.00 40.09 412 GLU A C 1
ATOM 3231 O O . GLU A 1 412 ? 7.507 -54.436 -7.485 1.00 40.09 412 GLU A O 1
ATOM 3236 N N . PRO A 1 413 ? 7.666 -52.846 -9.069 1.00 39.53 413 PRO A N 1
ATOM 3237 C CA . PRO A 1 413 ? 8.997 -52.395 -8.668 1.00 39.53 413 PRO A CA 1
ATOM 3238 C C . PRO A 1 413 ? 9.141 -50.859 -8.611 1.00 39.53 413 PRO A C 1
ATOM 3240 O O . PRO A 1 413 ? 9.144 -50.165 -9.626 1.00 39.53 413 PRO A O 1
ATOM 3243 N N . MET A 1 414 ? 9.290 -50.383 -7.371 1.00 35.25 414 MET A N 1
ATOM 3244 C CA . MET A 1 414 ? 10.329 -49.498 -6.806 1.00 35.25 414 MET A CA 1
ATOM 3245 C C . MET A 1 414 ? 10.856 -48.284 -7.601 1.00 35.25 414 MET A C 1
ATOM 3247 O O . MET A 1 414 ? 11.582 -48.397 -8.589 1.00 35.25 414 MET A O 1
ATOM 3251 N N . GLU A 1 415 ? 10.608 -47.108 -7.011 1.00 31.94 415 GLU A N 1
ATOM 3252 C CA . GLU A 1 415 ? 11.313 -45.838 -7.214 1.00 31.94 415 GLU A CA 1
ATOM 3253 C C . GLU A 1 415 ? 12.707 -45.832 -6.552 1.00 31.94 415 GLU A C 1
ATOM 3255 O O . GLU A 1 415 ? 12.910 -46.366 -5.462 1.00 31.94 415 GLU A O 1
ATOM 3260 N N . ALA A 1 416 ? 13.664 -45.167 -7.205 1.00 35.47 416 ALA A N 1
ATOM 3261 C CA . ALA A 1 416 ? 15.036 -44.978 -6.744 1.00 35.47 416 ALA A CA 1
ATOM 3262 C C . ALA A 1 416 ? 15.191 -43.715 -5.871 1.00 35.47 416 ALA A C 1
ATOM 3264 O O . ALA A 1 416 ? 14.842 -42.607 -6.282 1.00 35.47 416 ALA A O 1
ATOM 3265 N N . THR A 1 417 ? 15.786 -43.878 -4.689 1.00 39.72 417 THR A N 1
ATOM 3266 C CA . THR A 1 417 ? 16.259 -42.821 -3.780 1.00 39.72 417 THR A CA 1
ATOM 3267 C C . THR A 1 417 ? 17.670 -42.327 -4.155 1.00 39.72 417 THR A C 1
ATOM 3269 O O . THR A 1 417 ? 18.504 -43.129 -4.575 1.00 39.72 417 THR A O 1
ATOM 3272 N N . PRO A 1 418 ? 17.998 -41.029 -3.974 1.00 43.34 418 PRO A N 1
ATOM 3273 C CA . PRO A 1 418 ? 19.367 -40.526 -4.096 1.00 43.34 418 PRO A CA 1
ATOM 3274 C C . PRO A 1 418 ? 20.132 -40.527 -2.755 1.00 43.34 418 PRO A C 1
ATOM 3276 O O . PRO A 1 418 ? 19.558 -40.335 -1.684 1.00 43.34 418 PRO A O 1
ATOM 3279 N N . ALA A 1 419 ? 21.449 -40.732 -2.854 1.00 44.41 419 ALA A N 1
ATOM 3280 C CA . ALA A 1 419 ? 22.421 -40.927 -1.772 1.00 44.41 419 ALA A CA 1
ATOM 3281 C C . ALA A 1 419 ? 22.719 -39.674 -0.903 1.00 44.41 419 ALA A C 1
ATOM 3283 O O . ALA A 1 419 ? 22.583 -38.547 -1.387 1.00 44.41 419 ALA A O 1
ATOM 3284 N N . PRO A 1 420 ? 23.184 -39.850 0.357 1.00 43.97 420 PRO A N 1
ATOM 3285 C CA . PRO A 1 420 ? 23.539 -38.756 1.264 1.00 43.97 420 PRO A CA 1
ATOM 3286 C C . PRO A 1 420 ? 24.992 -38.258 1.106 1.00 43.97 420 PRO A C 1
ATOM 3288 O O . PRO A 1 420 ? 25.905 -39.012 0.775 1.00 43.97 420 PRO A O 1
ATOM 3291 N N . ALA A 1 421 ? 25.191 -36.963 1.374 1.00 47.44 421 ALA A N 1
ATOM 3292 C CA . ALA A 1 421 ? 26.470 -36.246 1.345 1.00 47.44 421 ALA A CA 1
ATOM 3293 C C . ALA A 1 421 ? 27.341 -36.501 2.603 1.00 47.44 421 ALA A C 1
ATOM 3295 O O . ALA A 1 421 ? 26.794 -36.819 3.662 1.00 47.44 421 ALA A O 1
ATOM 3296 N N . PRO A 1 422 ? 28.679 -36.333 2.519 1.00 44.88 422 PRO A N 1
ATOM 3297 C CA . PRO A 1 422 ? 29.610 -36.677 3.595 1.00 44.88 422 PRO A CA 1
ATOM 3298 C C . PRO A 1 422 ? 29.676 -35.645 4.735 1.00 44.88 422 PRO A C 1
ATOM 3300 O O . PRO A 1 422 ? 29.540 -34.437 4.543 1.00 44.88 422 PRO A O 1
ATOM 3303 N N . VAL A 1 423 ? 29.917 -36.182 5.932 1.00 41.44 423 VAL A N 1
ATOM 3304 C CA . VAL A 1 423 ? 29.969 -35.534 7.248 1.00 41.44 423 VAL A CA 1
ATOM 3305 C C . VAL A 1 423 ? 31.253 -34.708 7.417 1.00 41.44 423 VAL A C 1
ATOM 3307 O O . VAL A 1 423 ? 32.352 -35.200 7.179 1.00 41.44 423 VAL A O 1
ATOM 3310 N N . VAL A 1 424 ? 31.110 -33.458 7.867 1.00 44.19 424 VAL A N 1
ATOM 3311 C CA . VAL A 1 424 ? 32.206 -32.567 8.292 1.00 44.19 424 VAL A CA 1
ATOM 3312 C C . VAL A 1 424 ? 32.446 -32.760 9.800 1.00 44.19 424 VAL A C 1
ATOM 3314 O O . VAL A 1 424 ? 31.464 -32.792 10.546 1.00 44.19 424 VAL A O 1
ATOM 3317 N N . PRO A 1 425 ? 33.699 -32.879 10.283 1.00 44.94 425 PRO A N 1
ATOM 3318 C CA . PRO A 1 425 ? 33.980 -33.074 11.703 1.00 44.94 425 PRO A CA 1
ATOM 3319 C C . PRO A 1 425 ? 33.732 -31.801 12.527 1.00 44.94 425 PRO A C 1
ATOM 3321 O O . PRO A 1 425 ? 34.080 -30.687 12.137 1.00 44.94 425 PRO A O 1
ATOM 3324 N N . VAL A 1 426 ? 33.106 -32.006 13.686 1.00 37.41 426 VAL A N 1
ATOM 3325 C CA . VAL A 1 426 ? 32.707 -30.998 14.673 1.00 37.41 426 VAL A CA 1
ATOM 3326 C C . VAL A 1 426 ? 33.941 -30.432 15.380 1.00 37.41 426 VAL A C 1
ATOM 3328 O O . VAL A 1 426 ? 34.691 -31.167 16.017 1.00 37.41 426 VAL A O 1
ATOM 3331 N N . ALA A 1 427 ? 34.131 -29.115 15.288 1.00 37.09 427 ALA A N 1
ATOM 3332 C CA . ALA A 1 427 ? 35.113 -28.377 16.073 1.00 37.09 427 ALA A CA 1
ATOM 3333 C C . ALA A 1 427 ? 34.608 -28.152 17.510 1.00 37.09 427 ALA A C 1
ATOM 3335 O O . ALA A 1 427 ? 33.441 -27.826 17.736 1.00 37.09 427 ALA A O 1
ATOM 3336 N N . ALA A 1 428 ? 35.523 -28.339 18.458 1.00 36.09 428 ALA A N 1
ATOM 3337 C CA . ALA A 1 428 ? 35.337 -28.275 19.899 1.00 36.09 428 ALA A CA 1
ATOM 3338 C C . ALA A 1 428 ? 34.746 -26.944 20.402 1.00 36.09 428 ALA A C 1
ATOM 3340 O O . ALA A 1 428 ? 35.137 -25.855 19.978 1.00 36.09 428 ALA A O 1
ATOM 3341 N N . GLN A 1 429 ? 33.829 -27.057 21.363 1.00 38.72 429 GLN A N 1
ATOM 3342 C CA . GLN A 1 429 ? 33.354 -25.961 22.207 1.00 38.72 429 GLN A CA 1
ATOM 3343 C C . GLN A 1 429 ? 34.403 -25.663 23.293 1.00 38.72 429 GLN A C 1
ATOM 3345 O O . GLN A 1 429 ? 34.843 -26.604 23.954 1.00 38.72 429 GLN A O 1
ATOM 3350 N N . PRO A 1 430 ? 34.784 -24.399 23.544 1.00 42.41 430 PRO A N 1
ATOM 3351 C CA . PRO A 1 430 ? 35.458 -24.040 24.781 1.00 42.41 430 PRO A CA 1
ATOM 3352 C C . PRO A 1 430 ? 34.439 -23.780 25.901 1.00 42.41 430 PRO A C 1
ATOM 3354 O O . PRO A 1 430 ? 33.394 -23.157 25.699 1.00 42.41 430 PRO A O 1
ATOM 3357 N N . ALA A 1 431 ? 34.786 -24.309 27.071 1.00 39.56 431 ALA A N 1
ATOM 3358 C CA . ALA A 1 431 ? 34.013 -24.390 28.298 1.00 39.56 431 ALA A CA 1
ATOM 3359 C C . ALA A 1 431 ? 33.536 -23.037 28.858 1.00 39.56 431 ALA A C 1
ATOM 3361 O O . ALA A 1 431 ? 34.216 -22.014 28.770 1.00 39.56 431 ALA A O 1
ATOM 3362 N N . ALA A 1 432 ? 32.368 -23.078 29.500 1.00 41.31 432 ALA A N 1
ATOM 3363 C CA . ALA A 1 432 ? 31.902 -22.057 30.427 1.00 41.31 432 ALA A CA 1
ATOM 3364 C C . ALA A 1 432 ? 32.686 -22.150 31.753 1.00 41.31 432 ALA A C 1
ATOM 3366 O O . ALA A 1 432 ? 32.895 -23.264 32.232 1.00 41.31 432 ALA A O 1
ATOM 3367 N N . PRO A 1 433 ? 33.085 -21.030 32.380 1.00 49.00 433 PRO A N 1
ATOM 3368 C CA . PRO A 1 433 ? 33.528 -21.040 33.767 1.00 49.00 433 PRO A CA 1
ATOM 3369 C C . PRO A 1 433 ? 32.334 -20.948 34.733 1.00 49.00 433 PRO A C 1
ATOM 3371 O O . PRO A 1 433 ? 31.436 -20.117 34.571 1.00 49.00 433 PRO A O 1
ATOM 3374 N N . GLU A 1 434 ? 32.353 -21.834 35.725 1.00 45.44 434 GLU A N 1
ATOM 3375 C CA . GLU A 1 434 ? 31.454 -21.920 36.880 1.00 45.44 434 GLU A CA 1
ATOM 3376 C C . GLU A 1 434 ? 31.557 -20.714 37.844 1.00 45.44 434 GLU A C 1
ATOM 3378 O O . GLU A 1 434 ? 32.508 -19.930 37.768 1.00 45.44 434 GLU A O 1
ATOM 3383 N N . PRO A 1 435 ? 30.565 -20.532 38.742 1.00 46.22 435 PRO A N 1
ATOM 3384 C CA . PRO A 1 435 ? 30.408 -19.342 39.568 1.00 46.22 435 PRO A CA 1
ATOM 3385 C C . PRO A 1 435 ? 31.216 -19.433 40.870 1.00 46.22 435 PRO A C 1
ATOM 3387 O O . PRO A 1 435 ? 31.190 -20.450 41.555 1.00 46.22 435 PRO A O 1
ATOM 3390 N N . GLN A 1 436 ? 31.868 -18.338 41.266 1.00 40.19 436 GLN A N 1
ATOM 3391 C CA . GLN A 1 436 ? 32.391 -18.183 42.626 1.00 40.19 436 GLN A CA 1
ATOM 3392 C C . GLN A 1 436 ? 31.392 -17.401 43.480 1.00 40.19 436 GLN A C 1
ATOM 3394 O O . GLN A 1 436 ? 30.975 -16.295 43.126 1.00 40.19 436 GLN A O 1
ATOM 3399 N N . ALA A 1 437 ? 31.010 -18.014 44.595 1.00 35.94 437 ALA A N 1
ATOM 3400 C CA . ALA A 1 437 ? 30.228 -17.429 45.666 1.00 35.94 437 ALA A CA 1
ATOM 3401 C C . ALA A 1 437 ? 31.142 -17.032 46.844 1.00 35.94 437 ALA A C 1
ATOM 3403 O O . ALA A 1 437 ? 32.194 -17.627 47.045 1.00 35.94 437 ALA A O 1
ATOM 3404 N N . GLU A 1 438 ? 30.640 -16.065 47.618 1.00 34.59 438 GLU A N 1
ATOM 3405 C CA . GLU A 1 438 ? 30.961 -15.729 49.017 1.00 34.59 438 GLU A CA 1
ATOM 3406 C C . GLU A 1 438 ? 32.184 -14.846 49.334 1.00 34.59 438 GLU A C 1
ATOM 3408 O O . GLU A 1 438 ? 33.330 -15.275 49.347 1.00 34.59 438 GLU A O 1
ATOM 3413 N N . ALA A 1 439 ? 31.884 -13.610 49.758 1.00 34.88 439 ALA A N 1
ATOM 3414 C CA . ALA A 1 439 ? 32.418 -13.052 51.003 1.00 34.88 439 ALA A CA 1
ATOM 3415 C C . ALA A 1 439 ? 31.459 -11.975 51.544 1.00 34.88 439 ALA A C 1
ATOM 3417 O O . ALA A 1 439 ? 31.352 -10.863 51.026 1.00 34.88 439 ALA A O 1
ATOM 3418 N N . VAL A 1 440 ? 30.738 -12.354 52.596 1.00 38.38 440 VAL A N 1
ATOM 3419 C CA . VAL A 1 440 ? 29.957 -11.499 53.493 1.00 38.38 440 VAL A CA 1
ATOM 3420 C C . VAL A 1 440 ? 30.920 -10.705 54.376 1.00 38.38 440 VAL A C 1
ATOM 3422 O O . VAL A 1 440 ? 31.790 -11.300 54.998 1.00 38.38 440 VAL A O 1
ATOM 3425 N N . THR A 1 441 ? 30.729 -9.389 54.502 1.00 36.44 441 THR A N 1
ATOM 3426 C CA . THR A 1 441 ? 31.099 -8.645 55.720 1.00 36.44 441 THR A CA 1
ATOM 3427 C C . THR A 1 441 ? 30.100 -7.511 55.971 1.00 36.44 441 THR A C 1
ATOM 3429 O O . THR A 1 441 ? 30.088 -6.483 55.299 1.00 36.44 441 THR A O 1
ATOM 3432 N N . GLU A 1 442 ? 29.238 -7.716 56.966 1.00 35.47 442 GLU A N 1
ATOM 3433 C CA . GLU A 1 442 ? 28.591 -6.650 57.728 1.00 35.47 442 GLU A CA 1
ATOM 3434 C C . GLU A 1 442 ? 29.598 -6.070 58.730 1.00 35.47 442 GLU A C 1
ATOM 3436 O O . GLU A 1 442 ? 30.245 -6.835 59.441 1.00 35.47 442 GLU A O 1
ATOM 3441 N N . ALA A 1 443 ? 29.678 -4.739 58.860 1.00 34.00 443 ALA A N 1
ATOM 3442 C CA . ALA A 1 443 ? 29.893 -4.077 60.153 1.00 34.00 443 ALA A CA 1
ATOM 3443 C C . ALA A 1 443 ? 29.776 -2.539 60.083 1.00 34.00 443 ALA A C 1
ATOM 3445 O O . ALA A 1 443 ? 30.546 -1.860 59.414 1.00 34.00 443 ALA A O 1
ATOM 3446 N N . LYS A 1 444 ? 28.898 -2.033 60.959 1.00 35.00 444 LYS A N 1
ATOM 3447 C CA . LYS A 1 444 ? 29.034 -0.818 61.792 1.00 35.00 444 LYS A CA 1
ATOM 3448 C C . LYS A 1 444 ? 28.831 0.576 61.173 1.00 35.00 444 LYS A C 1
ATOM 3450 O O . LYS A 1 444 ? 29.729 1.237 60.671 1.00 35.00 444 LYS A O 1
ATOM 3455 N N . SER A 1 445 ? 27.611 1.063 61.404 1.00 33.81 445 SER A N 1
ATOM 3456 C CA . SER A 1 445 ? 27.295 2.284 62.167 1.00 33.81 445 SER A CA 1
ATOM 3457 C C . SER A 1 445 ? 28.389 3.355 62.351 1.00 33.81 445 SE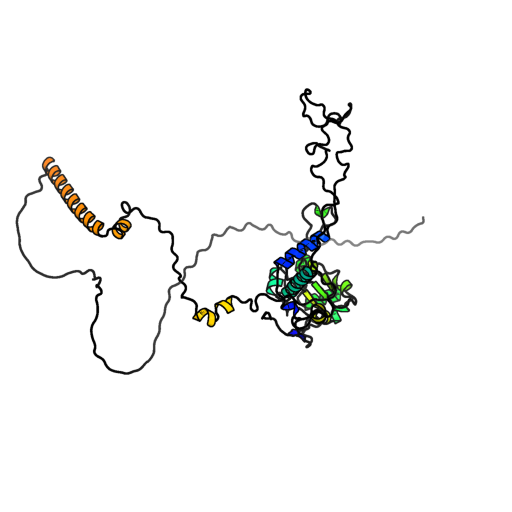R A C 1
ATOM 3459 O O . SER A 1 445 ? 29.369 3.158 63.065 1.00 33.81 445 SER A O 1
ATOM 3461 N N . LYS A 1 446 ? 28.089 4.589 61.914 1.00 39.31 446 LYS A N 1
ATOM 3462 C CA . LYS A 1 446 ? 28.341 5.795 62.725 1.00 39.31 446 LYS A CA 1
ATOM 3463 C C . LYS A 1 446 ? 27.500 6.999 62.283 1.00 39.31 446 LYS A C 1
ATOM 3465 O O . LYS A 1 446 ? 27.528 7.436 61.140 1.00 39.31 446 LYS A O 1
ATOM 3470 N N . LYS A 1 447 ? 26.762 7.521 63.264 1.00 38.19 447 LYS A N 1
ATOM 3471 C CA . LYS A 1 447 ? 26.131 8.845 63.328 1.00 38.19 447 LYS A CA 1
ATOM 3472 C C . LYS A 1 447 ? 27.168 9.969 63.160 1.00 38.19 447 LYS A C 1
ATOM 3474 O O . LYS A 1 447 ? 28.239 9.892 63.752 1.00 38.19 447 LYS A O 1
ATOM 3479 N N . GLY A 1 448 ? 26.762 11.070 62.527 1.00 37.28 448 GLY A N 1
ATOM 3480 C CA . GLY A 1 448 ? 27.354 12.413 62.664 1.00 37.28 448 GLY A CA 1
ATOM 3481 C C . GLY A 1 448 ? 26.500 13.418 61.879 1.00 37.28 448 GLY A C 1
ATOM 3482 O O . GLY A 1 448 ? 26.467 13.349 60.662 1.00 37.28 448 GLY A O 1
ATOM 3483 N N . LYS A 1 449 ? 25.526 14.108 62.488 1.00 37.50 449 LYS A N 1
ATOM 3484 C CA . LYS A 1 449 ? 25.605 15.421 63.173 1.00 37.50 449 LYS A CA 1
ATOM 3485 C C . LYS A 1 449 ? 26.268 16.551 62.360 1.00 37.50 449 LYS A C 1
ATOM 3487 O O . LYS A 1 449 ? 27.478 16.554 62.190 1.00 37.50 449 LYS A O 1
ATOM 3492 N N . GLY A 1 450 ? 25.460 17.589 62.097 1.00 35.34 450 GLY A N 1
ATOM 3493 C CA . GLY A 1 450 ? 25.862 18.990 61.876 1.00 35.34 450 GLY A CA 1
ATOM 3494 C C . GLY A 1 450 ? 26.107 19.365 60.411 1.00 35.34 450 GLY A C 1
ATOM 3495 O O . GLY A 1 450 ? 26.610 18.556 59.656 1.00 35.34 450 GLY A O 1
ATOM 3496 N N . LYS A 1 451 ? 25.831 20.577 59.923 1.00 41.00 451 LYS A N 1
ATOM 3497 C CA . LYS A 1 451 ? 25.271 21.818 60.480 1.00 41.00 451 LYS A CA 1
ATOM 3498 C C . LYS A 1 451 ? 25.139 22.780 59.275 1.00 41.00 451 LYS A C 1
ATOM 3500 O O . LYS A 1 451 ? 25.990 22.736 58.399 1.00 41.00 451 LYS A O 1
ATOM 3505 N N . LYS A 1 452 ? 24.113 23.638 59.276 1.00 46.28 452 LYS A N 1
ATOM 3506 C CA . LYS A 1 452 ? 24.033 24.987 58.663 1.00 46.28 452 LYS A CA 1
ATOM 3507 C C . LYS A 1 452 ? 24.992 25.338 57.498 1.00 46.28 452 LYS A C 1
ATOM 3509 O O . LYS A 1 452 ? 26.161 25.619 57.752 1.00 46.28 452 LYS A O 1
ATOM 3514 N N . LYS A 1 453 ? 24.435 25.601 56.314 1.00 46.75 453 LYS A N 1
ATOM 3515 C CA . LYS A 1 453 ? 24.276 26.955 55.744 1.00 46.75 453 LYS A CA 1
ATOM 3516 C C . LYS A 1 453 ? 23.331 26.912 54.552 1.00 46.75 453 LYS A C 1
ATOM 3518 O O . LYS A 1 453 ? 23.371 25.892 53.834 1.00 46.75 453 LYS A O 1
#

Organism: NCBI:txid675436

Sequence (453 aa):
MSKVVARPLISVYNEKAEASGTTVQLPAIFKAPIRPDIVNFVHQQMSMNSRHPYAVSEKAGHQTSAESWGTGRAVARIPRVRGGGTHRSGQGAYGNMCRGGRMFAPTKIWRRWQRKINVNQKRYALCSAIAASGIPALVMSKGHVIDQVPEMPLVVSDKVQEYNKTKQAVVLLRRLRAWTDVQKVYKSRRFRAGKGKMRNRRRTNKLGPLVIYAKDQGLTKAFRNIPGVECLSVNKLNLKKLAPGGHVGRFCIWTESAIQRLNALYGTWREKSKLKSDYNLPQPIMTGTDLARLLKSDEIQKVIRRPRKIVRRAAVKRNPLTNMRALMKLNPYSALIKKSASAVSAARLKRKEDLLAKKRGLVPVTDKPAEQPKKNVQAPVPPAAAPVEPPKSEKVPRKKAGKPVKKTEDPEPMEATPAPAPVVPVAAQPAAPEPQAEAVTEAKSKKGKGKKK

pLDDT: mean 81.99, std 23.17, range [24.69, 98.19]

InterPro domains:
  IPR002136 Large ribosomal subunit protein uL4 [PF00573] (24-263)
  IPR013000 Large ribosomal subunit protein uL4, eukaryota/archaea, conserved site [PS00939] (118-144)
  IPR023574 Large ribosomal subunit protein uL4 domain superfamily [G3DSA:3.40.1370.10] (4-305)
  IPR023574 Large ribosomal subunit protein uL4 domain superfamily [SSF52166] (9-263)
  IPR025755 Large ribosomal subunit protein uL4, C-terminal domain [PF14374] (277-348)
  IPR045240 Large ribosomal subunit protein uL4, eukaryota/archaea [PTHR19431] (6-375)